Protein AF-A0A3L7PY67-F1 (afdb_monomer_lite)

Structure (mmCIF, N/CA/C/O backbone):
data_AF-A0A3L7PY67-F1
#
_entry.id   AF-A0A3L7PY67-F1
#
loop_
_atom_site.group_PDB
_atom_site.id
_atom_site.type_symbol
_atom_site.label_atom_id
_atom_site.label_alt_id
_atom_site.label_comp_id
_atom_site.label_asym_id
_atom_site.label_entity_id
_atom_site.label_seq_id
_atom_site.pdbx_PDB_ins_code
_atom_site.Cartn_x
_atom_site.Cartn_y
_atom_site.Cartn_z
_atom_site.occupancy
_atom_site.B_iso_or_equiv
_atom_site.auth_seq_id
_atom_site.auth_comp_id
_atom_site.auth_asym_id
_atom_site.auth_atom_id
_atom_site.pdbx_PDB_model_num
ATOM 1 N N . GLU A 1 1 ? 12.685 -54.684 -20.263 1.00 52.25 1 GLU A N 1
ATOM 2 C CA . GLU A 1 1 ? 12.744 -53.514 -21.160 1.00 52.25 1 GLU A CA 1
ATOM 3 C C . GLU A 1 1 ? 13.930 -52.663 -20.746 1.00 52.25 1 GLU A C 1
ATOM 5 O O . GLU A 1 1 ? 14.083 -52.422 -19.552 1.00 52.25 1 GLU A O 1
ATOM 10 N N . ASP A 1 2 ? 14.806 -52.302 -21.686 1.00 55.53 2 ASP A N 1
ATOM 11 C CA . ASP A 1 2 ? 16.018 -51.534 -21.384 1.00 55.53 2 ASP A CA 1
ATOM 12 C C . ASP A 1 2 ? 15.673 -50.048 -21.242 1.00 55.53 2 ASP A C 1
ATOM 14 O O . ASP A 1 2 ? 15.272 -49.382 -22.198 1.00 55.53 2 ASP A O 1
ATOM 18 N N . TRP A 1 3 ? 15.825 -49.512 -20.038 1.00 58.16 3 TRP A N 1
ATOM 19 C CA . TRP A 1 3 ? 15.529 -48.113 -19.737 1.00 58.16 3 TRP A CA 1
ATOM 20 C C . TRP A 1 3 ? 16.785 -47.253 -19.891 1.00 58.16 3 TRP A C 1
ATOM 22 O O . TRP A 1 3 ? 17.871 -47.647 -19.465 1.00 58.16 3 TRP A O 1
ATOM 32 N N . ARG A 1 4 ? 16.649 -46.052 -20.461 1.00 54.66 4 ARG A N 1
ATOM 33 C CA . ARG A 1 4 ? 17.727 -45.051 -20.526 1.00 54.66 4 ARG A CA 1
ATOM 34 C C . ARG A 1 4 ? 17.394 -43.844 -19.660 1.00 54.66 4 ARG A C 1
ATOM 36 O O . ARG A 1 4 ? 16.257 -43.378 -19.653 1.00 54.66 4 ARG A O 1
ATOM 43 N N . ILE A 1 5 ? 18.404 -43.332 -18.957 1.00 51.81 5 ILE A N 1
ATOM 44 C CA . ILE A 1 5 ? 18.315 -42.070 -18.215 1.00 51.81 5 ILE A CA 1
ATOM 45 C C . ILE A 1 5 ? 18.613 -40.922 -19.184 1.00 51.81 5 ILE A C 1
ATOM 47 O O . ILE A 1 5 ? 19.631 -40.927 -19.876 1.00 51.81 5 ILE A O 1
ATOM 51 N N . LEU A 1 6 ? 17.705 -39.955 -19.244 1.00 52.44 6 LEU A N 1
ATOM 52 C CA . LEU A 1 6 ? 17.725 -38.802 -20.138 1.00 52.44 6 LEU A CA 1
ATOM 53 C C . LEU A 1 6 ? 18.178 -37.528 -19.390 1.00 52.44 6 LEU A C 1
ATOM 55 O O . LEU A 1 6 ? 18.165 -37.496 -18.153 1.00 52.44 6 LEU A O 1
ATOM 59 N N . PRO A 1 7 ? 18.559 -36.450 -20.108 1.00 43.81 7 PRO A N 1
ATOM 60 C CA . PRO A 1 7 ? 18.872 -35.161 -19.492 1.00 43.81 7 PRO A CA 1
ATOM 61 C C . PRO A 1 7 ? 17.736 -34.668 -18.585 1.00 43.81 7 PRO A C 1
ATOM 63 O O . PRO A 1 7 ? 16.568 -34.733 -18.955 1.00 43.81 7 PRO A O 1
ATOM 66 N N . GLY A 1 8 ? 18.076 -34.185 -17.388 1.00 45.72 8 GLY A N 1
ATOM 67 C CA . GLY A 1 8 ? 17.089 -33.768 -16.384 1.00 45.72 8 GLY A CA 1
ATOM 68 C C . GLY A 1 8 ? 16.532 -34.898 -15.505 1.00 45.72 8 GLY A C 1
ATOM 69 O O . GLY A 1 8 ? 15.649 -34.630 -14.705 1.00 45.72 8 GLY A O 1
ATOM 70 N N . GLY A 1 9 ? 17.041 -36.135 -15.618 1.00 49.84 9 GLY A N 1
ATOM 71 C CA . GLY A 1 9 ? 16.717 -37.250 -14.708 1.00 49.84 9 GLY A CA 1
ATOM 72 C C . GLY A 1 9 ? 15.575 -38.170 -15.162 1.00 49.84 9 GLY A C 1
ATOM 73 O O . GLY A 1 9 ? 15.216 -39.101 -14.445 1.00 49.84 9 GLY A O 1
ATOM 74 N N . TRP A 1 10 ? 15.020 -37.929 -16.347 1.00 53.56 10 TRP A N 1
ATOM 75 C CA . TRP A 1 10 ? 13.892 -38.670 -16.913 1.00 53.56 10 TRP A CA 1
ATOM 76 C C . TRP A 1 10 ? 14.275 -40.096 -17.321 1.00 53.56 10 TRP A C 1
ATOM 78 O O . TRP A 1 10 ? 15.433 -40.359 -17.655 1.00 53.56 10 TRP A O 1
ATOM 88 N N . ARG A 1 11 ? 13.307 -41.019 -17.344 1.00 56.69 11 ARG A N 1
ATOM 89 C CA . ARG A 1 11 ? 13.520 -42.404 -17.803 1.00 56.69 11 ARG A CA 1
ATOM 90 C C . ARG A 1 11 ? 12.692 -42.691 -19.047 1.00 56.69 11 ARG A C 1
ATOM 92 O O . ARG A 1 11 ? 11.478 -42.531 -19.025 1.00 56.69 11 ARG A O 1
ATOM 99 N N . GLY A 1 12 ? 13.346 -43.127 -20.119 1.00 60.00 12 GLY A N 1
ATOM 100 C CA . GLY A 1 12 ? 12.692 -43.527 -21.366 1.00 60.00 12 GLY A CA 1
ATOM 101 C C . GLY A 1 12 ? 12.891 -45.010 -21.657 1.00 60.00 12 GLY A C 1
ATOM 102 O O . GLY A 1 12 ? 13.975 -45.550 -21.419 1.00 60.00 12 GLY A O 1
ATOM 103 N N . SER A 1 13 ? 11.856 -45.664 -22.183 1.00 63.91 13 SER A N 1
ATOM 104 C CA . SER A 1 13 ? 11.980 -46.996 -22.791 1.00 63.91 13 SER A CA 1
ATOM 105 C C . SER A 1 13 ? 12.856 -46.919 -24.047 1.00 63.91 13 SER A C 1
ATOM 107 O O . SER A 1 13 ? 12.910 -45.890 -24.723 1.00 63.91 13 SER A O 1
ATOM 109 N N . THR A 1 14 ? 13.550 -48.005 -24.390 1.00 54.56 14 THR A N 1
ATOM 110 C CA . THR A 1 14 ? 14.487 -48.050 -25.533 1.00 54.56 14 THR A CA 1
ATOM 111 C C . THR A 1 14 ? 13.827 -47.764 -26.887 1.00 54.56 14 THR A C 1
ATOM 113 O O . THR A 1 14 ? 14.534 -47.399 -27.824 1.00 54.56 14 THR A O 1
ATOM 116 N N . GLY A 1 15 ? 12.497 -47.894 -26.981 1.00 57.53 15 GLY A N 1
ATOM 117 C CA . GLY A 1 15 ? 11.689 -47.560 -28.159 1.00 57.53 15 GLY A CA 1
ATOM 118 C C . GLY A 1 15 ? 11.040 -46.170 -28.139 1.00 57.53 15 GLY A C 1
ATOM 119 O O . GLY A 1 15 ? 10.400 -45.800 -29.114 1.00 57.53 15 GLY A O 1
ATOM 120 N N . GLY A 1 16 ? 11.183 -45.387 -27.061 1.00 52.06 16 GLY A N 1
ATOM 121 C CA . GLY A 1 16 ? 10.630 -44.027 -26.968 1.00 52.06 16 GLY A CA 1
ATOM 122 C C . GLY A 1 16 ? 9.104 -43.942 -26.812 1.00 52.06 16 GLY A C 1
ATOM 123 O O . GLY A 1 16 ? 8.560 -42.840 -26.792 1.00 52.06 16 GLY A O 1
ATOM 124 N N . GLU A 1 17 ? 8.417 -45.078 -26.671 1.00 50.19 17 GLU A N 1
ATOM 125 C CA . GLU A 1 17 ? 6.955 -45.146 -26.525 1.00 50.19 17 GLU A CA 1
ATOM 126 C C . GLU A 1 17 ?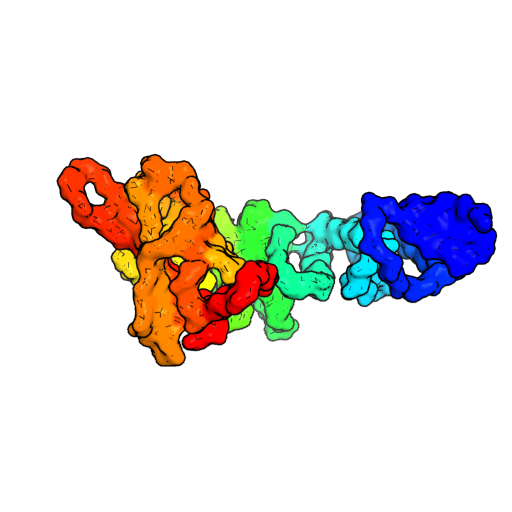 6.478 -44.746 -25.123 1.00 50.19 17 GLU A C 1
ATOM 128 O O . GLU A 1 17 ? 5.349 -44.297 -24.946 1.00 50.19 17 GLU A O 1
ATOM 133 N N . GLN A 1 18 ? 7.348 -44.888 -24.121 1.00 53.56 18 GLN A N 1
ATOM 134 C CA . GLN A 1 18 ? 7.053 -44.564 -22.725 1.00 53.56 18 GLN A CA 1
ATOM 135 C C . GLN A 1 18 ? 8.185 -43.745 -22.106 1.00 53.56 18 GLN A C 1
ATOM 137 O O . GLN A 1 18 ? 9.351 -44.157 -22.158 1.00 53.56 18 GLN A O 1
ATOM 142 N N . ILE A 1 19 ? 7.822 -42.603 -21.518 1.00 51.84 19 ILE A N 1
ATOM 143 C CA . ILE A 1 19 ? 8.706 -41.660 -20.830 1.00 51.84 19 ILE A CA 1
ATOM 144 C C . ILE A 1 19 ? 8.104 -41.376 -19.450 1.00 51.84 19 ILE A C 1
ATOM 146 O O . ILE A 1 19 ? 6.914 -41.086 -19.346 1.00 51.84 19 ILE A O 1
ATOM 150 N N . PHE A 1 20 ? 8.925 -41.459 -18.406 1.00 53.72 20 PHE A N 1
ATOM 151 C CA . PHE A 1 20 ? 8.537 -41.221 -17.017 1.00 53.72 20 PHE A CA 1
ATOM 152 C C . PHE A 1 20 ? 9.350 -40.079 -16.408 1.00 53.72 20 PHE A C 1
ATOM 154 O O . PHE A 1 20 ? 10.565 -39.984 -16.638 1.00 53.72 20 PHE A O 1
ATOM 161 N N . GLU A 1 21 ? 8.675 -39.250 -15.607 1.00 49.19 21 GLU A N 1
ATOM 162 C CA . GLU A 1 21 ? 9.300 -38.189 -14.815 1.00 49.19 21 GLU A CA 1
ATOM 163 C C . GLU A 1 21 ? 10.385 -38.739 -13.870 1.00 49.19 21 GLU A C 1
ATOM 165 O O . GLU A 1 21 ? 10.320 -39.899 -13.438 1.00 49.19 21 GLU A O 1
ATOM 170 N N . PRO A 1 22 ? 11.384 -37.913 -13.508 1.00 46.47 22 PRO A N 1
ATOM 171 C CA . PRO A 1 22 ? 12.278 -38.206 -12.400 1.00 46.47 22 PRO A CA 1
ATOM 172 C C . PRO A 1 22 ? 11.457 -38.205 -11.106 1.00 46.47 22 PRO A C 1
ATOM 174 O O . PRO A 1 22 ? 11.117 -37.153 -10.570 1.00 46.47 22 PRO A O 1
ATOM 177 N N . ASP A 1 23 ? 11.119 -39.393 -10.612 1.00 44.47 23 ASP A N 1
ATOM 178 C CA . ASP A 1 23 ? 10.403 -39.558 -9.350 1.00 44.47 23 ASP A CA 1
ATOM 179 C C . ASP A 1 23 ? 11.246 -38.993 -8.191 1.00 44.47 23 ASP A C 1
ATOM 181 O O . ASP A 1 23 ? 12.232 -39.603 -7.771 1.00 44.47 23 ASP A O 1
ATOM 185 N N . LEU A 1 24 ? 10.900 -37.798 -7.697 1.00 47.12 24 LEU A N 1
ATOM 186 C CA . LEU A 1 24 ? 11.550 -37.210 -6.520 1.00 47.12 24 LEU A CA 1
ATOM 187 C C . LEU A 1 24 ? 10.937 -37.697 -5.199 1.00 47.12 24 LEU A C 1
ATOM 189 O O . LEU A 1 24 ? 11.551 -37.493 -4.155 1.00 47.12 24 LEU A O 1
ATOM 193 N N . ALA A 1 25 ? 9.783 -38.368 -5.226 1.00 38.66 25 ALA A N 1
ATOM 194 C CA . ALA A 1 25 ? 9.216 -39.103 -4.099 1.00 38.66 25 ALA A CA 1
ATOM 195 C C . ALA A 1 25 ? 7.910 -39.766 -4.551 1.00 38.66 25 ALA A C 1
ATOM 197 O O . ALA A 1 25 ? 6.903 -39.085 -4.749 1.00 38.66 25 ALA A O 1
ATOM 198 N N . ALA A 1 26 ? 7.908 -41.091 -4.659 1.00 41.59 26 ALA A N 1
ATOM 199 C CA . ALA A 1 26 ? 6.744 -41.858 -5.071 1.00 41.59 26 ALA A CA 1
ATOM 200 C C . ALA A 1 26 ? 5.452 -41.435 -4.342 1.00 41.59 26 ALA A C 1
ATOM 202 O O . ALA A 1 26 ? 5.404 -41.438 -3.108 1.00 41.59 26 ALA A O 1
ATOM 203 N N . LYS A 1 27 ? 4.386 -41.175 -5.115 1.00 34.72 27 LYS A N 1
ATOM 204 C CA . LYS A 1 27 ? 3.075 -41.865 -5.050 1.00 34.72 27 LYS A CA 1
ATOM 205 C C . LYS A 1 27 ? 2.032 -41.149 -5.918 1.00 34.72 27 LYS A C 1
ATOM 207 O O . LYS A 1 27 ? 1.294 -40.298 -5.435 1.00 34.72 27 LYS A O 1
ATOM 212 N N . SER A 1 28 ? 1.954 -41.569 -7.179 1.00 33.53 28 SER A N 1
ATOM 213 C CA . SER A 1 28 ? 0.738 -41.877 -7.961 1.00 33.53 28 SER A CA 1
ATOM 214 C C . SER A 1 28 ? 0.986 -41.536 -9.437 1.00 33.53 28 SER A C 1
ATOM 216 O O . SER A 1 28 ? 1.503 -40.454 -9.714 1.00 33.53 28 SER A O 1
ATOM 218 N N . PRO A 1 29 ? 0.633 -42.411 -10.398 1.00 36.16 29 PRO A N 1
ATOM 219 C CA . PRO A 1 29 ? 0.756 -42.096 -11.811 1.00 36.16 29 PRO A CA 1
ATOM 220 C C . PRO A 1 29 ? -0.335 -41.088 -12.174 1.00 36.16 29 PRO A C 1
ATOM 222 O O . PRO A 1 29 ? -1.481 -41.452 -12.439 1.00 36.16 29 PRO A O 1
ATOM 225 N N . LEU A 1 30 ? 0.005 -39.802 -12.174 1.00 35.72 30 LEU A N 1
ATOM 226 C CA . LEU A 1 30 ? -0.774 -38.845 -12.943 1.00 35.72 30 LEU A CA 1
ATOM 227 C C . LEU A 1 30 ? -0.547 -39.206 -14.409 1.00 35.72 30 LEU A C 1
ATOM 229 O O . LEU A 1 30 ? 0.571 -39.127 -14.912 1.00 35.72 30 LEU A O 1
ATOM 233 N N . SER A 1 31 ? -1.603 -39.664 -15.077 1.00 37.22 31 SER A N 1
ATOM 234 C CA . SER A 1 31 ? -1.633 -39.837 -16.525 1.00 37.22 31 SER A CA 1
ATOM 235 C C . SER A 1 31 ? -1.517 -38.458 -17.179 1.00 37.22 31 SER A C 1
ATOM 237 O O . SER A 1 31 ? -2.516 -37.849 -17.564 1.00 37.22 31 SER A O 1
ATOM 239 N N . VAL A 1 32 ? -0.298 -37.929 -17.246 1.00 40.28 32 VAL A N 1
ATOM 240 C CA . VAL A 1 32 ? 0.037 -36.810 -18.123 1.00 40.28 32 VAL A CA 1
ATOM 241 C C . VAL A 1 32 ? -0.130 -37.343 -19.551 1.00 40.28 32 VAL A C 1
ATOM 243 O O . VAL A 1 32 ? 0.325 -38.458 -19.827 1.00 40.28 32 VAL A O 1
ATOM 246 N N . PRO A 1 33 ? -0.841 -36.636 -20.449 1.00 42.03 33 PRO A N 1
ATOM 247 C CA . PRO A 1 33 ? -1.020 -37.096 -21.822 1.00 42.03 33 PRO A CA 1
ATOM 248 C C . PRO A 1 33 ? 0.350 -37.421 -22.419 1.00 42.03 33 PRO A C 1
ATOM 250 O O . PRO A 1 33 ? 1.260 -36.598 -22.333 1.00 42.03 33 PRO A O 1
ATOM 253 N N . MET A 1 34 ? 0.484 -38.637 -22.962 1.00 45.56 34 MET A N 1
ATOM 254 C CA . MET A 1 34 ? 1.732 -39.196 -23.484 1.00 45.56 34 MET A CA 1
ATOM 255 C C . MET A 1 34 ? 2.419 -38.183 -24.408 1.00 45.56 34 MET A C 1
ATOM 257 O O . MET A 1 34 ? 2.051 -38.029 -25.574 1.00 45.56 34 MET A O 1
ATOM 261 N N . LEU A 1 35 ? 3.425 -37.479 -23.889 1.00 48.25 35 LEU A N 1
ATOM 262 C CA . LEU A 1 35 ? 4.359 -36.738 -24.718 1.00 48.25 35 LEU A CA 1
ATOM 263 C C . LEU A 1 35 ? 5.171 -37.790 -25.467 1.00 48.25 35 LEU A C 1
ATOM 265 O O . LEU A 1 35 ? 6.052 -38.428 -24.897 1.00 48.25 35 LEU A O 1
ATOM 269 N N . THR A 1 36 ? 4.842 -38.010 -26.738 1.00 54.56 36 THR A N 1
ATOM 270 C CA . THR A 1 36 ? 5.677 -38.856 -27.595 1.00 54.56 36 THR A CA 1
ATOM 271 C C . THR A 1 36 ? 7.091 -38.275 -27.646 1.00 54.56 36 THR A C 1
ATOM 273 O O . THR A 1 36 ? 7.273 -37.055 -27.547 1.00 54.56 36 THR A O 1
ATOM 276 N N . TRP A 1 37 ? 8.101 -39.133 -27.806 1.00 48.75 37 TRP A N 1
ATOM 277 C CA . TRP A 1 37 ? 9.496 -38.706 -27.941 1.00 48.75 37 TRP A CA 1
ATOM 278 C C . TRP A 1 37 ? 9.675 -37.611 -29.001 1.00 48.75 37 TRP A C 1
ATOM 280 O O . TRP A 1 37 ? 10.422 -36.656 -28.789 1.00 48.75 37 TRP A O 1
ATOM 290 N N . ASP A 1 38 ? 8.927 -37.692 -30.100 1.00 51.53 38 ASP A N 1
ATOM 291 C CA . ASP A 1 38 ? 8.941 -36.685 -31.157 1.00 51.53 38 ASP A CA 1
ATOM 292 C C . ASP A 1 38 ? 8.377 -35.343 -30.683 1.00 51.53 38 ASP A C 1
ATOM 294 O O . ASP A 1 38 ? 8.993 -34.303 -30.922 1.00 51.53 38 ASP A O 1
ATOM 298 N N . THR A 1 39 ? 7.270 -35.339 -29.937 1.00 52.56 39 THR A N 1
ATOM 299 C CA . THR A 1 39 ? 6.714 -34.113 -29.341 1.00 52.56 39 THR A CA 1
ATOM 300 C C . THR A 1 39 ? 7.694 -33.478 -28.352 1.00 52.56 39 THR A C 1
ATOM 302 O O . THR A 1 39 ? 7.896 -32.260 -28.378 1.00 52.56 39 THR A O 1
ATOM 305 N N . LEU A 1 40 ? 8.349 -34.293 -27.517 1.00 51.75 40 LEU A N 1
ATOM 306 C CA . LEU A 1 40 ? 9.358 -33.825 -26.566 1.00 51.75 40 LEU A CA 1
ATOM 307 C C . LEU A 1 40 ? 10.569 -33.237 -27.303 1.00 51.75 40 LEU A C 1
ATOM 309 O O . LEU A 1 40 ? 10.957 -32.103 -27.040 1.00 51.75 40 LEU A O 1
ATOM 313 N N . MET A 1 41 ? 11.121 -33.951 -28.285 1.00 52.25 41 MET A N 1
ATOM 314 C CA . MET A 1 41 ? 12.288 -33.510 -29.053 1.00 52.25 41 MET A CA 1
ATOM 315 C C . MET A 1 41 ? 12.010 -32.263 -29.898 1.00 52.25 41 MET A C 1
ATOM 317 O O . MET A 1 41 ? 12.873 -31.384 -29.997 1.00 52.25 41 MET A O 1
ATOM 321 N N . VAL A 1 42 ? 10.819 -32.150 -30.493 1.00 56.59 42 VAL A N 1
ATOM 322 C CA . VAL A 1 42 ? 10.376 -30.945 -31.210 1.00 56.59 42 VAL A CA 1
ATOM 323 C C . VAL A 1 42 ? 10.250 -29.766 -30.242 1.00 56.59 42 VAL A C 1
ATOM 325 O O . VAL A 1 42 ? 10.795 -28.696 -30.524 1.00 56.59 42 VAL A O 1
ATOM 328 N N . SER A 1 43 ? 9.634 -29.971 -29.073 1.00 54.94 43 SER A N 1
ATOM 329 C CA . SER A 1 43 ? 9.519 -28.954 -28.019 1.00 54.94 43 SER A CA 1
ATOM 330 C C . SER A 1 43 ? 10.892 -28.502 -27.510 1.00 54.94 43 SER A C 1
ATOM 332 O O . SER A 1 43 ? 11.199 -27.309 -27.523 1.00 54.94 43 SER A O 1
ATOM 334 N N . THR A 1 44 ? 11.789 -29.429 -27.159 1.00 54.12 44 THR A N 1
ATOM 335 C CA . THR A 1 44 ? 13.144 -29.114 -26.680 1.00 54.12 44 THR A CA 1
ATOM 336 C C . THR A 1 44 ? 13.968 -28.375 -27.734 1.00 54.12 44 THR A C 1
ATOM 338 O O . THR A 1 44 ? 14.622 -27.384 -27.409 1.00 54.12 44 THR A O 1
ATOM 341 N N . ARG A 1 45 ? 13.925 -28.789 -29.010 1.00 57.41 45 ARG A N 1
ATOM 342 C CA . ARG A 1 45 ? 14.629 -28.084 -30.100 1.00 57.41 45 ARG A CA 1
ATOM 343 C C . ARG A 1 45 ? 14.077 -26.680 -30.325 1.00 57.41 45 ARG A C 1
ATOM 345 O O . ARG A 1 45 ? 14.864 -25.755 -30.527 1.00 57.41 45 ARG A O 1
ATOM 352 N N . SER A 1 46 ? 12.756 -26.515 -30.276 1.00 61.34 46 SER A N 1
ATOM 353 C CA . SER A 1 46 ? 12.112 -25.201 -30.355 1.00 61.34 46 SER A CA 1
ATOM 354 C C . SER A 1 46 ? 12.559 -24.305 -29.195 1.00 61.34 46 SER A C 1
ATOM 356 O O . SER A 1 46 ? 13.025 -23.191 -29.421 1.00 61.34 46 SER A O 1
ATOM 358 N N . ASN A 1 47 ? 12.554 -24.833 -27.968 1.00 59.50 47 ASN A N 1
ATOM 359 C CA . ASN A 1 47 ? 12.981 -24.113 -26.766 1.00 59.50 47 ASN A CA 1
ATOM 360 C C . ASN A 1 47 ? 14.462 -23.705 -26.827 1.00 59.50 47 ASN A C 1
ATOM 362 O O . ASN A 1 47 ? 14.800 -22.573 -26.489 1.00 59.50 47 ASN A O 1
ATOM 366 N N . LEU A 1 48 ? 15.350 -24.584 -27.305 1.00 59.06 48 LEU A N 1
ATOM 367 C CA . LEU A 1 48 ? 16.774 -24.273 -27.473 1.00 59.06 48 LEU A CA 1
ATOM 368 C C . LEU A 1 48 ? 17.010 -23.183 -28.528 1.00 59.06 48 LEU A C 1
ATOM 370 O O . LEU A 1 48 ? 17.841 -22.301 -28.312 1.00 59.06 48 LEU A O 1
ATOM 374 N N . ARG A 1 49 ? 16.267 -23.200 -29.643 1.00 64.69 49 ARG A N 1
ATOM 375 C CA . ARG A 1 49 ? 16.333 -22.144 -30.670 1.00 64.69 49 ARG A CA 1
ATOM 376 C C . ARG A 1 49 ? 15.827 -20.808 -30.132 1.00 64.69 49 ARG A C 1
ATOM 378 O O . ARG A 1 49 ? 16.508 -19.798 -30.303 1.00 64.69 49 ARG A O 1
ATOM 385 N N . SER A 1 50 ? 14.693 -20.801 -29.431 1.00 64.75 50 SER A N 1
ATOM 386 C CA . SER A 1 50 ? 14.158 -19.590 -28.801 1.00 64.75 50 SER A CA 1
ATOM 387 C C . SER A 1 50 ? 15.097 -19.043 -27.721 1.00 64.75 50 SER A C 1
ATOM 389 O O . SER A 1 50 ? 15.305 -17.833 -27.663 1.00 64.75 50 SER A O 1
ATOM 391 N N . ALA A 1 51 ? 15.731 -19.902 -26.917 1.00 65.75 51 ALA A N 1
ATOM 392 C CA . ALA A 1 51 ? 16.713 -19.488 -25.914 1.00 65.75 51 ALA A CA 1
ATOM 393 C C . ALA A 1 51 ? 18.008 -18.940 -26.540 1.00 65.75 51 ALA A C 1
ATOM 395 O O . ALA A 1 51 ? 18.566 -17.964 -26.040 1.00 65.75 51 ALA A O 1
ATOM 396 N N . ALA A 1 52 ? 18.483 -19.524 -27.646 1.00 69.88 52 ALA A N 1
ATOM 397 C CA . ALA A 1 52 ? 19.629 -18.999 -28.389 1.00 69.88 52 ALA A CA 1
ATOM 398 C C . ALA A 1 52 ? 19.330 -17.616 -28.993 1.00 69.88 52 ALA A C 1
ATOM 400 O O . ALA A 1 52 ? 20.162 -16.714 -28.895 1.00 69.88 52 ALA A O 1
ATOM 401 N N . ALA A 1 53 ? 18.125 -17.425 -29.541 1.00 74.31 53 ALA A N 1
ATOM 402 C CA . ALA A 1 53 ? 17.669 -16.126 -30.030 1.00 74.31 53 ALA A CA 1
ATOM 403 C C . ALA A 1 53 ? 17.607 -15.082 -28.902 1.00 74.31 53 ALA A C 1
ATOM 405 O O . ALA A 1 53 ? 18.097 -13.969 -29.077 1.00 74.31 53 ALA A O 1
ATOM 406 N N . LEU A 1 54 ? 17.091 -15.452 -27.723 1.00 75.75 54 LEU A N 1
ATOM 407 C CA . LEU A 1 54 ? 17.086 -14.560 -26.563 1.00 75.75 54 LEU A CA 1
ATOM 408 C C . LEU A 1 54 ? 18.508 -14.198 -26.119 1.00 75.75 54 LEU A C 1
ATOM 410 O O . LEU A 1 54 ? 18.778 -13.031 -25.873 1.00 75.75 54 LEU A O 1
ATOM 414 N N . ARG A 1 55 ? 19.446 -15.154 -26.064 1.00 77.81 55 ARG A N 1
ATOM 415 C CA . ARG A 1 55 ? 20.854 -14.861 -25.725 1.00 77.81 55 ARG A CA 1
ATOM 416 C C . ARG A 1 55 ? 21.487 -13.857 -26.689 1.00 77.81 55 ARG A C 1
ATOM 418 O O . ARG A 1 55 ? 22.182 -12.954 -26.236 1.00 77.81 55 ARG A O 1
ATOM 425 N N . ALA A 1 56 ? 21.222 -13.987 -27.989 1.00 75.94 56 ALA A N 1
ATOM 426 C CA . ALA A 1 56 ? 21.697 -13.030 -28.987 1.00 75.94 56 ALA A CA 1
ATOM 427 C C . ALA A 1 56 ? 21.110 -11.629 -28.743 1.00 75.94 56 ALA A C 1
ATOM 429 O O . ALA A 1 56 ? 21.847 -10.645 -28.729 1.00 75.94 56 ALA A O 1
ATOM 430 N N . VAL A 1 57 ? 19.810 -11.541 -28.454 1.00 77.31 57 VAL A N 1
ATOM 431 C CA . VAL A 1 57 ? 19.144 -10.277 -28.102 1.00 77.31 57 VAL A CA 1
ATOM 432 C C . VAL A 1 57 ? 19.706 -9.681 -26.806 1.00 77.31 57 VAL A C 1
ATOM 434 O O . VAL A 1 57 ? 19.947 -8.483 -26.736 1.00 77.31 57 VAL A O 1
ATOM 437 N N . LEU A 1 58 ? 19.960 -10.489 -25.778 1.00 77.56 58 LEU A N 1
ATOM 438 C CA . LEU A 1 58 ? 20.495 -10.012 -24.498 1.00 77.56 58 LEU A CA 1
ATOM 439 C C . LEU A 1 58 ? 21.942 -9.506 -24.593 1.00 77.56 58 LEU A C 1
ATOM 441 O O . LEU A 1 58 ? 22.389 -8.800 -23.693 1.00 77.56 58 LEU A O 1
ATOM 445 N N . SER A 1 59 ? 22.662 -9.841 -25.668 1.00 79.62 59 SER A N 1
ATOM 446 C CA . SER A 1 59 ? 24.052 -9.423 -25.884 1.00 79.62 59 SER A CA 1
ATOM 447 C C . SER A 1 59 ? 24.214 -8.043 -26.537 1.00 79.62 59 SER A C 1
ATOM 449 O O . SER A 1 59 ? 25.338 -7.553 -26.637 1.00 79.62 59 SER A O 1
ATOM 451 N N . VAL A 1 60 ? 23.122 -7.403 -26.976 1.00 79.56 60 VAL A N 1
ATOM 452 C CA . VAL A 1 60 ? 23.166 -6.068 -27.600 1.00 79.56 60 VAL A CA 1
ATOM 453 C C . VAL A 1 60 ? 22.892 -4.934 -26.589 1.00 79.56 60 VAL A C 1
ATOM 455 O O . VAL A 1 60 ? 22.331 -5.187 -25.520 1.00 79.56 60 VAL A O 1
ATOM 458 N N . PRO A 1 61 ? 23.274 -3.671 -26.890 1.00 80.12 61 PRO A N 1
ATOM 459 C CA . PRO A 1 61 ? 23.072 -2.537 -25.986 1.00 80.12 61 PRO A CA 1
ATOM 460 C C . PRO A 1 61 ? 21.606 -2.267 -25.609 1.00 80.12 61 PRO A C 1
ATOM 462 O O . PRO A 1 61 ? 20.669 -2.585 -26.351 1.00 80.12 61 PRO A O 1
ATOM 465 N N . ALA A 1 62 ? 21.423 -1.611 -24.459 1.00 68.69 62 ALA A N 1
ATOM 466 C CA . ALA A 1 62 ? 20.122 -1.171 -23.961 1.00 68.69 62 ALA A CA 1
ATOM 467 C C . ALA A 1 62 ? 19.370 -0.304 -24.995 1.00 68.69 62 ALA A C 1
ATOM 469 O O . ALA A 1 62 ? 19.973 0.506 -25.695 1.00 68.69 62 ALA A O 1
ATOM 470 N N . GLY A 1 63 ? 18.052 -0.498 -25.114 1.00 67.62 63 GLY A N 1
ATOM 471 C CA . GLY A 1 63 ? 17.208 0.112 -26.152 1.00 67.62 63 GLY A CA 1
ATOM 472 C C . GLY A 1 63 ? 16.940 -0.809 -27.346 1.00 67.62 63 GLY A C 1
ATOM 473 O O . GLY A 1 63 ? 15.788 -1.178 -27.578 1.00 67.62 63 GLY A O 1
ATOM 474 N N . VAL A 1 64 ? 17.984 -1.251 -28.059 1.00 77.94 64 VAL A N 1
ATOM 475 C CA . VAL A 1 64 ? 17.846 -2.252 -29.144 1.00 77.94 64 VAL A CA 1
ATOM 476 C C . VAL A 1 64 ? 17.521 -3.622 -28.558 1.00 77.94 64 VAL A C 1
ATOM 478 O O . VAL A 1 64 ? 16.612 -4.307 -29.029 1.00 77.94 64 VAL A O 1
ATOM 481 N N . ARG A 1 65 ? 18.210 -3.977 -27.465 1.00 85.75 65 ARG A N 1
ATOM 482 C CA . ARG A 1 65 ? 17.895 -5.152 -26.649 1.00 85.75 65 ARG A CA 1
ATOM 483 C C . ARG A 1 65 ? 16.425 -5.176 -26.260 1.00 85.75 65 ARG A C 1
ATOM 485 O O . ARG A 1 65 ? 15.776 -6.192 -26.434 1.00 85.75 65 ARG A O 1
ATOM 492 N N . ASP A 1 66 ? 15.903 -4.070 -25.741 1.00 85.25 66 ASP A N 1
ATOM 493 C CA . ASP A 1 66 ? 14.570 -4.044 -25.135 1.00 85.25 66 ASP A CA 1
ATOM 494 C C . ASP A 1 66 ? 13.468 -4.295 -26.166 1.00 85.25 66 ASP A C 1
ATOM 496 O O . ASP A 1 66 ? 12.560 -5.075 -25.899 1.00 85.25 66 ASP A O 1
ATOM 500 N N . HIS A 1 67 ? 13.586 -3.715 -27.366 1.00 84.62 67 HIS A N 1
ATOM 501 C CA . HIS A 1 67 ? 12.685 -4.025 -28.479 1.00 84.62 67 HIS A CA 1
ATOM 502 C C . HIS A 1 67 ? 12.777 -5.500 -28.871 1.00 84.62 67 HIS A C 1
ATOM 504 O O . HIS A 1 67 ? 11.756 -6.173 -28.970 1.00 84.62 67 HIS A O 1
ATOM 510 N N . GLY A 1 68 ? 13.996 -6.031 -29.015 1.00 81.94 68 GLY A N 1
ATOM 511 C CA . GLY A 1 68 ? 14.198 -7.448 -29.314 1.00 81.94 68 GLY A CA 1
ATOM 512 C C . GLY A 1 68 ? 13.645 -8.375 -28.225 1.00 81.94 68 GLY A C 1
ATOM 513 O O . GLY A 1 68 ? 13.108 -9.435 -28.540 1.00 81.94 68 GLY A O 1
ATOM 514 N N . VAL A 1 69 ? 13.736 -7.981 -26.951 1.00 84.75 69 VAL A N 1
ATOM 515 C CA . VAL A 1 69 ? 13.186 -8.737 -25.820 1.00 84.75 69 VAL A CA 1
ATOM 516 C C . VAL A 1 69 ? 11.662 -8.677 -25.835 1.00 84.75 69 VAL A C 1
ATOM 518 O O . VAL A 1 69 ? 11.028 -9.713 -25.674 1.00 84.75 69 VAL A O 1
ATOM 521 N N . LEU A 1 70 ? 11.059 -7.508 -26.065 1.00 84.94 70 LEU A N 1
ATOM 522 C CA . LEU A 1 70 ? 9.604 -7.365 -26.162 1.00 84.94 70 LEU A CA 1
ATOM 523 C C . LEU A 1 70 ? 9.032 -8.159 -27.342 1.00 84.94 70 LEU A C 1
ATOM 525 O O . LEU A 1 70 ? 8.043 -8.867 -27.167 1.00 84.94 70 LEU A O 1
ATOM 529 N N . ASP A 1 71 ? 9.684 -8.115 -28.503 1.00 83.62 71 ASP A N 1
ATOM 530 C CA . ASP A 1 71 ? 9.329 -8.928 -29.669 1.00 83.62 71 ASP A CA 1
ATOM 531 C C . ASP A 1 71 ? 9.452 -10.421 -29.366 1.00 83.62 71 ASP A C 1
ATOM 533 O O . ASP A 1 71 ? 8.573 -11.216 -29.717 1.00 83.62 71 ASP A O 1
ATOM 537 N N . TRP A 1 72 ? 10.538 -10.816 -28.695 1.00 82.25 72 TRP A N 1
ATOM 538 C CA . TRP A 1 72 ? 10.736 -12.194 -28.277 1.00 82.25 72 TRP A CA 1
ATOM 539 C C . TRP A 1 72 ? 9.623 -12.635 -27.322 1.00 82.25 72 TRP A C 1
ATOM 541 O O . TRP A 1 72 ? 8.992 -13.658 -27.586 1.00 82.25 72 TRP A O 1
ATOM 551 N N . ILE A 1 73 ? 9.305 -11.849 -26.288 1.00 78.62 73 ILE A N 1
ATOM 552 C CA . ILE A 1 73 ? 8.202 -12.122 -25.355 1.00 78.62 73 ILE A CA 1
ATOM 553 C C . ILE A 1 73 ? 6.872 -12.202 -26.115 1.00 78.62 73 ILE A C 1
ATOM 555 O O . ILE A 1 73 ? 6.121 -13.150 -25.922 1.00 78.62 73 ILE A O 1
ATOM 559 N N . GLY A 1 74 ? 6.579 -11.274 -27.026 1.00 74.12 74 GLY A N 1
ATOM 560 C CA . GLY A 1 74 ? 5.332 -11.278 -27.796 1.00 74.12 74 GLY A CA 1
ATOM 561 C C . GLY A 1 74 ? 5.136 -12.543 -28.638 1.00 74.12 74 GLY A C 1
ATOM 562 O O . GLY A 1 74 ? 4.024 -13.057 -28.727 1.00 74.12 74 GLY A O 1
ATOM 563 N N . ARG A 1 75 ? 6.215 -13.085 -29.217 1.00 74.38 75 ARG A N 1
ATOM 564 C CA . ARG A 1 75 ? 6.167 -14.300 -30.053 1.00 74.38 75 ARG A CA 1
ATOM 565 C C . ARG A 1 75 ? 6.181 -15.599 -29.257 1.00 74.38 75 ARG A C 1
ATOM 567 O O . ARG A 1 75 ? 5.697 -16.614 -29.747 1.00 74.38 75 ARG A O 1
ATOM 574 N N . ASN A 1 76 ? 6.781 -15.583 -28.072 1.00 69.25 76 ASN A N 1
ATOM 575 C CA . ASN A 1 76 ? 7.132 -16.799 -27.344 1.00 69.25 76 ASN A CA 1
ATOM 576 C C . ASN A 1 76 ? 6.320 -16.936 -26.035 1.00 69.25 76 ASN A C 1
ATOM 578 O O . ASN A 1 76 ? 5.919 -18.033 -25.663 1.00 69.25 76 ASN A O 1
ATOM 582 N N . CYS A 1 77 ? 5.993 -15.839 -25.353 1.00 61.38 77 CYS A N 1
ATOM 583 C CA . CYS A 1 77 ? 5.401 -15.841 -24.011 1.00 61.38 77 CYS A CA 1
ATOM 584 C C . CYS A 1 77 ? 3.864 -15.771 -23.966 1.00 61.38 77 CYS A C 1
ATOM 586 O O . CYS A 1 77 ? 3.307 -15.681 -22.872 1.00 61.38 77 CYS A O 1
ATOM 588 N N . GLY A 1 78 ? 3.155 -15.899 -25.097 1.00 52.97 78 GLY A N 1
ATOM 589 C CA . GLY A 1 78 ? 1.701 -16.153 -25.096 1.00 52.97 78 GLY A CA 1
ATOM 590 C C . GLY A 1 78 ? 1.301 -17.394 -24.272 1.00 52.97 78 GLY A C 1
ATOM 591 O O . GLY A 1 78 ? 0.157 -17.518 -23.851 1.00 52.97 78 GLY A O 1
ATOM 592 N N . ALA A 1 79 ? 2.270 -18.268 -23.971 1.00 43.47 79 ALA A N 1
ATOM 593 C CA . ALA A 1 79 ? 2.145 -19.455 -23.131 1.00 43.47 79 ALA A CA 1
ATOM 594 C C . ALA A 1 79 ? 2.470 -19.251 -21.630 1.00 43.47 79 ALA A C 1
ATOM 596 O O . ALA A 1 79 ? 2.384 -20.219 -20.881 1.00 43.47 79 ALA A O 1
ATOM 597 N N . LEU A 1 80 ? 2.790 -18.038 -21.144 1.00 43.84 80 LEU A N 1
ATOM 598 C CA . LEU A 1 80 ? 3.010 -17.776 -19.700 1.00 43.84 80 LEU A CA 1
ATOM 599 C C . LEU A 1 80 ? 1.777 -18.079 -18.824 1.00 43.84 80 LEU A C 1
ATOM 601 O O . LEU A 1 80 ? 1.902 -18.230 -17.612 1.00 43.84 80 LEU A O 1
ATOM 605 N N . GLN A 1 81 ? 0.594 -18.196 -19.432 1.00 44.22 81 GLN A N 1
ATOM 606 C CA . GLN A 1 81 ? -0.634 -18.637 -18.763 1.00 44.22 81 GLN A CA 1
ATOM 607 C C . GLN A 1 81 ? -0.629 -20.140 -18.433 1.00 44.22 81 GLN A C 1
ATOM 609 O O . GLN A 1 81 ? -1.317 -20.566 -17.508 1.00 44.22 81 GLN A O 1
ATOM 614 N N . ASN A 1 82 ? 0.190 -20.937 -19.122 1.00 41.28 82 ASN A N 1
ATOM 615 C CA . ASN A 1 82 ? 0.341 -22.363 -18.870 1.00 41.28 82 ASN A CA 1
ATOM 616 C C . ASN A 1 82 ? 1.591 -22.589 -18.021 1.00 41.28 82 ASN A C 1
ATOM 618 O O . ASN A 1 82 ? 2.678 -22.864 -18.530 1.00 41.28 82 ASN A O 1
ATOM 622 N N . ARG A 1 83 ? 1.423 -22.486 -16.699 1.00 43.28 83 ARG A N 1
ATOM 623 C CA . ARG A 1 83 ? 2.399 -22.938 -15.698 1.00 43.28 83 ARG A CA 1
ATOM 624 C C . ARG A 1 83 ? 2.549 -24.467 -15.748 1.00 43.28 83 ARG A C 1
ATOM 626 O O . ARG A 1 83 ? 2.190 -25.151 -14.798 1.00 43.28 83 ARG A O 1
ATOM 633 N N . HIS A 1 84 ? 3.058 -25.020 -16.848 1.00 37.00 84 HIS A N 1
ATOM 634 C CA . HIS A 1 84 ? 3.568 -26.385 -16.828 1.00 37.00 84 HIS A CA 1
ATOM 635 C C . HIS A 1 84 ? 4.939 -26.365 -16.133 1.00 37.00 84 HIS A C 1
ATOM 637 O O . HIS A 1 84 ? 5.844 -25.674 -16.620 1.00 37.00 84 HIS A O 1
ATOM 643 N N . PRO A 1 85 ? 5.112 -27.095 -15.013 1.00 40.09 85 PRO A N 1
ATOM 644 C CA . PRO A 1 85 ? 6.370 -27.138 -14.264 1.00 40.09 85 PRO A CA 1
ATOM 645 C C . PRO A 1 85 ? 7.562 -27.661 -15.088 1.00 40.09 85 PRO A C 1
ATOM 647 O O . PRO A 1 85 ? 8.707 -27.419 -14.725 1.00 40.09 85 PRO A O 1
ATOM 650 N N . GLU A 1 86 ? 7.299 -28.303 -16.229 1.00 39.16 86 GLU A N 1
ATOM 651 C CA . GLU A 1 86 ? 8.294 -28.903 -17.129 1.00 39.16 86 GLU A CA 1
ATOM 652 C C . GLU A 1 86 ? 8.842 -27.967 -18.221 1.00 39.16 86 GLU A C 1
ATOM 654 O O . GLU A 1 86 ? 9.702 -28.349 -19.017 1.00 39.16 86 GLU A O 1
ATOM 659 N N . SER A 1 87 ? 8.352 -26.733 -18.326 1.00 42.72 87 SER A N 1
ATOM 660 C CA . SER A 1 87 ? 8.792 -25.840 -19.397 1.00 42.72 87 SER A CA 1
ATOM 661 C C . SER A 1 87 ? 10.126 -25.160 -19.016 1.00 42.72 87 SER A C 1
ATOM 663 O O . SER A 1 87 ? 10.295 -24.696 -17.897 1.00 42.72 87 SER A O 1
ATOM 665 N N . VAL A 1 88 ? 11.088 -25.041 -19.944 1.00 43.03 88 VAL A N 1
ATOM 666 C CA . VAL A 1 88 ? 12.357 -24.274 -19.762 1.00 43.03 88 VAL A CA 1
ATOM 667 C C . VAL A 1 88 ? 12.097 -22.749 -19.678 1.00 43.03 88 VAL A C 1
ATOM 669 O O . VAL A 1 88 ? 12.999 -21.921 -19.532 1.00 43.03 88 VAL A O 1
ATOM 672 N N . TRP A 1 89 ? 10.829 -22.358 -19.775 1.00 52.41 89 TRP A N 1
ATOM 673 C CA . TRP A 1 89 ? 10.353 -20.995 -19.910 1.00 52.41 89 TRP A CA 1
ATOM 674 C C . TRP A 1 89 ? 10.407 -20.135 -18.648 1.00 52.41 89 TRP A C 1
ATOM 676 O O . TRP A 1 89 ? 10.581 -18.929 -18.833 1.00 52.41 89 TRP A O 1
ATOM 686 N N . PRO A 1 90 ? 10.332 -20.652 -17.401 1.00 59.72 90 PRO A N 1
ATOM 687 C CA . PRO A 1 90 ? 10.469 -19.821 -16.214 1.00 59.72 90 PRO A CA 1
ATOM 688 C C . PRO A 1 90 ? 11.818 -19.108 -16.210 1.00 59.72 90 PRO A C 1
ATOM 690 O O . PRO A 1 90 ? 11.859 -17.905 -15.997 1.00 59.72 90 PRO A O 1
ATOM 693 N N . GLY A 1 91 ? 12.912 -19.799 -16.555 1.00 62.62 91 GLY A N 1
ATOM 694 C CA . GLY A 1 91 ? 14.253 -19.207 -16.569 1.00 62.62 91 GLY A CA 1
ATOM 695 C C . GLY A 1 91 ? 14.449 -18.168 -17.676 1.00 62.62 91 GLY A C 1
ATOM 696 O O . GLY A 1 91 ? 14.891 -17.055 -17.404 1.00 62.62 91 GLY A O 1
ATOM 697 N N . ALA A 1 92 ? 14.084 -18.499 -18.920 1.00 66.88 92 ALA A N 1
ATOM 698 C CA . ALA A 1 92 ? 14.252 -17.587 -20.056 1.00 66.88 92 ALA A CA 1
ATOM 699 C C . ALA A 1 92 ? 13.315 -16.368 -19.980 1.00 66.88 92 ALA A C 1
ATOM 701 O O . ALA A 1 92 ? 13.747 -15.249 -20.239 1.00 66.88 92 ALA A O 1
ATOM 702 N N . SER A 1 93 ? 12.058 -16.565 -19.571 1.00 70.19 93 SER A N 1
ATOM 703 C CA . SER A 1 93 ? 11.101 -15.464 -19.398 1.00 70.19 93 SER A CA 1
ATOM 704 C C . SER A 1 93 ? 11.475 -14.584 -18.207 1.00 70.19 93 SER A C 1
ATOM 706 O O . SER A 1 93 ? 11.368 -13.366 -18.307 1.00 70.19 93 SER A O 1
ATOM 708 N N . THR A 1 94 ? 11.986 -15.168 -17.114 1.00 74.19 94 THR A N 1
ATOM 709 C CA . THR A 1 94 ? 12.523 -14.387 -15.986 1.00 74.19 94 THR A CA 1
ATOM 710 C C . THR A 1 94 ? 13.724 -13.561 -16.429 1.00 74.19 94 THR A C 1
ATOM 712 O O . THR A 1 94 ? 13.731 -12.359 -16.201 1.00 74.19 94 THR A O 1
ATOM 715 N N . ALA A 1 95 ? 14.692 -14.149 -17.138 1.00 75.56 95 ALA A N 1
ATOM 716 C CA . ALA A 1 95 ? 15.854 -13.415 -17.644 1.00 75.56 95 ALA A CA 1
ATOM 717 C C . ALA A 1 95 ? 15.466 -12.291 -18.626 1.00 75.56 95 ALA A C 1
ATOM 719 O O . ALA A 1 95 ? 16.043 -11.206 -18.586 1.00 75.56 95 ALA A O 1
ATOM 720 N N . ALA A 1 96 ? 14.468 -12.525 -19.482 1.00 81.69 96 ALA A N 1
ATOM 721 C CA . ALA A 1 96 ? 13.909 -11.509 -20.369 1.00 81.69 96 ALA A CA 1
ATOM 722 C C . ALA A 1 96 ? 13.243 -10.363 -19.583 1.00 81.69 96 ALA A C 1
ATOM 724 O O . ALA A 1 96 ? 13.513 -9.192 -19.851 1.00 81.69 96 ALA A O 1
ATOM 725 N N . LEU A 1 97 ? 12.415 -10.685 -18.582 1.00 83.31 97 LEU A N 1
ATOM 726 C CA . LEU A 1 97 ? 11.788 -9.692 -17.706 1.00 83.31 97 LEU A CA 1
ATOM 727 C C . LEU A 1 97 ? 12.828 -8.901 -16.909 1.00 83.31 97 LEU A C 1
ATOM 729 O O . LEU A 1 97 ? 12.739 -7.678 -16.844 1.00 83.31 97 LEU A O 1
ATOM 733 N N . GLU A 1 98 ? 13.840 -9.562 -16.348 1.00 85.56 98 GLU A N 1
ATOM 734 C CA . GLU A 1 98 ? 14.921 -8.888 -15.629 1.00 85.56 98 GLU A CA 1
ATOM 735 C C . GLU A 1 98 ? 15.726 -7.965 -16.537 1.00 85.56 98 GLU A C 1
ATOM 737 O O . GLU A 1 98 ? 16.004 -6.835 -16.148 1.00 85.56 98 GLU A O 1
ATOM 742 N N . ALA A 1 99 ? 16.005 -8.364 -17.780 1.00 86.12 99 ALA A N 1
ATOM 743 C CA . ALA A 1 99 ? 16.668 -7.483 -18.735 1.00 86.12 99 ALA A CA 1
ATOM 744 C C . ALA A 1 99 ? 15.868 -6.196 -18.998 1.00 86.12 99 ALA A C 1
ATOM 746 O O . ALA A 1 99 ? 16.459 -5.114 -19.078 1.00 86.12 99 ALA A O 1
ATOM 747 N N . LEU A 1 100 ? 14.536 -6.291 -19.096 1.00 89.06 100 LEU A N 1
ATOM 748 C CA . LEU A 1 100 ? 13.663 -5.123 -19.233 1.00 89.06 100 LEU A CA 1
ATOM 749 C C . LEU A 1 100 ? 13.618 -4.280 -17.950 1.00 89.06 100 LEU A C 1
ATOM 751 O O . LEU A 1 100 ? 13.686 -3.055 -18.034 1.00 89.06 100 LEU A O 1
ATOM 755 N N . TYR A 1 101 ? 13.564 -4.902 -16.769 1.00 91.00 101 TYR A N 1
ATOM 756 C CA . TYR A 1 101 ? 13.608 -4.188 -15.487 1.00 91.00 101 TYR A CA 1
ATOM 757 C C . TYR A 1 101 ? 14.931 -3.463 -15.244 1.00 91.00 101 TYR A C 1
ATOM 759 O O . TYR A 1 101 ? 14.935 -2.357 -14.707 1.00 91.00 101 TYR A O 1
ATOM 767 N N . SER A 1 102 ? 16.045 -4.045 -15.681 1.00 89.19 102 SER A N 1
ATOM 768 C CA . SER A 1 102 ? 17.371 -3.427 -15.619 1.00 89.19 102 SER A CA 1
ATOM 769 C C . SER A 1 102 ? 17.619 -2.418 -16.744 1.00 89.19 102 SER A C 1
ATOM 771 O O . SER A 1 102 ? 18.719 -1.879 -16.853 1.00 89.19 102 SER A O 1
ATOM 773 N N . SER A 1 103 ? 16.644 -2.166 -17.624 1.00 90.25 103 SER A N 1
ATOM 774 C CA . SER A 1 103 ? 16.793 -1.166 -18.681 1.00 90.25 103 SER A CA 1
ATOM 775 C C . SER A 1 103 ? 16.939 0.248 -18.106 1.00 90.25 103 SER A C 1
ATOM 777 O O . SER A 1 103 ? 16.239 0.594 -17.159 1.00 90.25 103 SER A O 1
ATOM 779 N N . PRO A 1 104 ? 17.772 1.131 -18.683 1.00 87.81 104 PRO A N 1
ATOM 780 C CA . PRO A 1 104 ? 17.743 2.556 -18.365 1.00 87.81 104 PRO A CA 1
ATOM 781 C C . PRO A 1 104 ? 16.443 3.248 -18.825 1.00 87.81 104 PRO A C 1
ATOM 783 O O . PRO A 1 104 ? 16.150 4.344 -18.362 1.00 87.81 104 PRO A O 1
ATOM 786 N N . ILE A 1 105 ? 15.645 2.620 -19.696 1.00 90.56 105 ILE A N 1
ATOM 787 C CA . ILE A 1 105 ? 14.437 3.204 -20.289 1.00 90.56 105 ILE A CA 1
ATOM 788 C C . ILE A 1 105 ? 13.213 2.890 -19.418 1.00 90.56 105 ILE A C 1
ATOM 790 O O . ILE A 1 105 ? 12.823 1.730 -19.274 1.00 90.56 105 ILE A O 1
ATOM 794 N N . ALA A 1 106 ? 12.554 3.927 -18.891 1.00 92.50 106 ALA A N 1
ATOM 795 C CA . ALA A 1 106 ? 11.372 3.781 -18.035 1.00 92.50 106 ALA A CA 1
ATOM 796 C C . ALA A 1 106 ? 10.222 3.012 -18.716 1.00 92.50 106 ALA A C 1
ATOM 798 O O . ALA A 1 106 ? 9.609 2.138 -18.101 1.00 92.50 106 ALA A O 1
ATOM 799 N N . ALA A 1 107 ? 9.990 3.260 -20.010 1.00 92.19 107 ALA A N 1
ATOM 800 C CA . ALA A 1 107 ? 8.986 2.548 -20.802 1.00 92.19 107 ALA A CA 1
ATOM 801 C C . ALA A 1 107 ? 9.224 1.028 -20.854 1.00 92.19 107 ALA A C 1
ATOM 803 O O . ALA A 1 107 ? 8.268 0.256 -20.768 1.00 92.19 107 ALA A O 1
ATOM 804 N N . SER A 1 108 ? 10.484 0.589 -20.929 1.00 91.88 108 SER A N 1
ATOM 805 C CA . SER A 1 108 ? 10.842 -0.833 -20.927 1.00 91.88 108 SER A CA 1
ATOM 806 C C . SER A 1 108 ? 10.556 -1.487 -19.573 1.00 91.88 108 SER A C 1
ATOM 808 O O . SER A 1 108 ? 9.977 -2.573 -19.528 1.00 91.88 108 SER A O 1
ATOM 810 N N . ARG A 1 109 ? 10.878 -0.806 -18.463 1.00 93.25 109 ARG A N 1
ATOM 811 C CA . ARG A 1 109 ? 10.555 -1.281 -17.102 1.00 93.25 109 ARG A CA 1
ATOM 812 C C . ARG A 1 109 ? 9.048 -1.382 -16.891 1.00 93.25 109 ARG A C 1
ATOM 814 O O . ARG A 1 109 ? 8.558 -2.362 -16.337 1.00 93.25 109 ARG A O 1
ATOM 821 N N . TRP A 1 110 ? 8.303 -0.388 -17.373 1.00 94.44 110 TRP A N 1
ATOM 822 C CA . TRP A 1 110 ? 6.844 -0.398 -17.325 1.00 94.44 110 TRP A CA 1
ATOM 823 C C . TRP A 1 110 ? 6.244 -1.538 -18.154 1.00 94.44 110 TRP A C 1
ATOM 825 O O . TRP A 1 110 ? 5.332 -2.225 -17.697 1.00 94.44 110 TRP A O 1
ATOM 835 N N . ALA A 1 111 ? 6.776 -1.795 -19.352 1.00 91.00 111 ALA A N 1
ATOM 836 C CA . ALA A 1 111 ? 6.349 -2.929 -20.164 1.00 91.00 111 ALA A CA 1
ATOM 837 C C . ALA A 1 111 ? 6.566 -4.263 -19.429 1.00 91.00 111 ALA A C 1
ATOM 839 O O . ALA A 1 111 ? 5.660 -5.098 -19.424 1.00 91.00 111 ALA A O 1
ATOM 840 N N . ALA A 1 112 ? 7.705 -4.430 -18.746 1.00 89.38 112 ALA A N 1
ATOM 841 C CA . ALA A 1 112 ? 7.974 -5.600 -17.909 1.00 89.38 112 ALA A CA 1
ATOM 842 C C . ALA A 1 112 ? 6.931 -5.765 -16.792 1.00 89.38 112 ALA A C 1
ATOM 844 O O . ALA A 1 112 ? 6.347 -6.840 -16.666 1.00 89.38 112 ALA A O 1
ATOM 845 N N . ALA A 1 113 ? 6.619 -4.685 -16.064 1.00 91.06 113 ALA A N 1
ATOM 846 C CA . ALA A 1 113 ? 5.591 -4.691 -15.020 1.00 91.06 113 ALA A CA 1
ATOM 847 C C . ALA A 1 113 ? 4.219 -5.107 -15.550 1.00 91.06 113 ALA A C 1
ATOM 849 O O . ALA A 1 113 ? 3.531 -5.917 -14.930 1.00 91.06 113 ALA A O 1
ATOM 850 N N . ARG A 1 114 ? 3.826 -4.618 -16.731 1.00 90.25 114 ARG A N 1
ATOM 851 C CA . ARG A 1 114 ? 2.558 -5.016 -17.360 1.00 90.25 114 ARG A CA 1
ATOM 852 C C . ARG A 1 114 ? 2.545 -6.483 -17.763 1.00 90.25 114 ARG A C 1
ATOM 854 O O . ARG A 1 114 ? 1.518 -7.138 -17.608 1.00 90.25 114 ARG A O 1
ATOM 861 N N . ILE A 1 115 ? 3.652 -7.000 -18.295 1.00 84.88 115 ILE A N 1
ATOM 862 C CA . ILE A 1 115 ? 3.770 -8.417 -18.661 1.00 84.88 115 ILE A CA 1
ATOM 863 C C . ILE A 1 115 ? 3.658 -9.291 -17.404 1.00 84.88 115 ILE A C 1
ATOM 865 O O . ILE A 1 115 ? 2.864 -10.230 -17.395 1.00 84.88 115 ILE A O 1
ATOM 869 N N . GLU A 1 116 ? 4.371 -8.944 -16.329 1.00 83.31 116 GLU A N 1
ATOM 870 C CA . GLU A 1 116 ? 4.317 -9.658 -15.046 1.00 83.31 116 GLU A CA 1
ATOM 871 C C . GLU A 1 116 ? 2.910 -9.612 -14.434 1.00 83.31 116 GLU A C 1
ATOM 873 O O . GLU A 1 116 ? 2.348 -10.653 -14.099 1.00 83.31 116 GLU A O 1
ATOM 878 N N . LYS A 1 117 ? 2.267 -8.437 -14.396 1.00 82.88 117 LYS A N 1
ATOM 879 C CA . LYS A 1 117 ? 0.900 -8.291 -13.872 1.00 82.88 117 LYS A CA 1
ATOM 880 C C . LYS A 1 117 ? -0.138 -9.054 -14.692 1.00 82.88 117 LYS A C 1
ATOM 882 O O . LYS A 1 117 ? -1.103 -9.557 -14.133 1.00 82.88 117 LYS A O 1
ATOM 887 N N . ARG A 1 118 ? 0.039 -9.169 -16.010 1.00 81.75 118 ARG A N 1
ATOM 888 C CA . ARG A 1 118 ? -0.843 -9.990 -16.860 1.00 81.75 118 ARG A CA 1
ATOM 889 C C . ARG A 1 118 ? -0.657 -11.485 -16.615 1.00 81.75 118 ARG A C 1
ATOM 891 O O . ARG A 1 118 ? -1.633 -12.223 -16.712 1.00 81.75 118 ARG A O 1
ATOM 898 N N . ALA A 1 119 ? 0.564 -11.924 -16.316 1.00 74.44 119 ALA A N 1
ATOM 899 C CA . ALA A 1 119 ? 0.835 -13.309 -15.943 1.00 74.44 119 ALA A CA 1
ATOM 900 C C . ALA A 1 119 ? 0.287 -13.637 -14.542 1.00 74.44 119 ALA A C 1
ATOM 902 O O . ALA A 1 119 ? -0.165 -14.755 -14.301 1.00 74.44 119 ALA A O 1
ATOM 903 N N . GLU A 1 120 ? 0.282 -12.656 -13.635 1.00 73.69 120 GLU A N 1
ATOM 904 C CA . GLU A 1 120 ? -0.116 -12.819 -12.235 1.00 73.69 120 GLU A CA 1
ATOM 905 C C . GLU A 1 120 ? -1.092 -11.716 -11.769 1.00 73.69 120 GLU A C 1
ATOM 907 O O . GLU A 1 120 ? -0.761 -10.907 -10.899 1.00 73.69 120 GLU A O 1
ATOM 912 N N . PRO A 1 121 ? -2.332 -11.672 -12.298 1.00 70.81 121 PRO A N 1
ATOM 913 C CA . PRO A 1 121 ? -3.253 -10.548 -12.078 1.00 70.81 121 PRO A CA 1
ATOM 914 C C . PRO A 1 121 ? -3.611 -10.331 -10.603 1.00 70.81 121 PRO A C 1
ATOM 916 O O . PRO A 1 121 ? -3.771 -9.191 -10.158 1.00 70.81 121 PRO A O 1
ATOM 919 N N . ASN A 1 122 ? -3.669 -11.419 -9.832 1.00 70.31 122 ASN A N 1
ATOM 920 C CA . ASN A 1 122 ? -4.087 -11.415 -8.430 1.00 70.31 122 ASN A CA 1
ATOM 921 C C . ASN A 1 122 ? -2.942 -11.151 -7.441 1.00 70.31 122 ASN A C 1
ATOM 923 O O . ASN A 1 122 ? -3.199 -11.028 -6.245 1.00 70.31 122 ASN A O 1
ATOM 927 N N . LEU A 1 123 ? -1.689 -11.090 -7.903 1.00 69.31 123 LEU A N 1
ATOM 928 C CA . LEU A 1 123 ? -0.552 -10.825 -7.028 1.00 69.31 123 LEU A CA 1
ATOM 929 C C . LEU A 1 123 ? -0.265 -9.323 -6.978 1.00 69.31 123 LEU A C 1
ATOM 931 O O . LEU A 1 123 ? -0.266 -8.626 -7.997 1.00 69.31 123 LEU A O 1
ATOM 935 N N . ALA A 1 124 ? -0.073 -8.818 -5.759 1.00 72.75 124 ALA A N 1
ATOM 936 C CA . ALA A 1 124 ? 0.339 -7.441 -5.529 1.00 72.75 124 ALA A CA 1
ATOM 937 C C . ALA A 1 124 ? 1.736 -7.230 -6.117 1.00 72.75 124 ALA A C 1
ATOM 939 O O . ALA A 1 124 ? 2.632 -8.054 -5.902 1.00 72.75 124 ALA A O 1
ATOM 940 N N . PHE A 1 125 ? 1.924 -6.130 -6.839 1.00 82.88 125 PHE A N 1
ATOM 941 C CA . PHE A 1 125 ? 3.217 -5.803 -7.415 1.00 82.88 125 PHE A CA 1
ATOM 942 C C . PHE A 1 125 ? 4.228 -5.412 -6.323 1.00 82.88 125 PHE A C 1
ATOM 944 O O . PHE A 1 125 ? 3.935 -4.583 -5.464 1.00 82.88 125 PHE A O 1
ATOM 951 N N . LYS A 1 126 ? 5.425 -6.019 -6.340 1.00 78.25 126 LYS A N 1
ATOM 952 C CA . LYS A 1 126 ? 6.451 -5.828 -5.289 1.00 78.25 126 LYS A CA 1
ATOM 953 C C . LYS A 1 126 ? 7.810 -5.334 -5.788 1.00 78.25 126 LYS A C 1
ATOM 955 O O . LYS A 1 126 ? 8.673 -5.026 -4.968 1.00 78.25 126 LYS A O 1
ATOM 960 N N . ARG A 1 127 ? 8.043 -5.258 -7.102 1.00 85.31 127 ARG A N 1
ATOM 961 C CA . ARG A 1 127 ? 9.351 -4.857 -7.650 1.00 85.31 127 ARG A CA 1
ATOM 962 C C . ARG A 1 127 ? 9.510 -3.335 -7.617 1.00 85.31 127 ARG A C 1
ATOM 964 O O . ARG A 1 127 ? 9.210 -2.656 -8.590 1.00 85.31 127 ARG A O 1
ATOM 971 N N . GLY A 1 128 ? 9.987 -2.809 -6.491 1.00 88.94 128 GLY A N 1
ATOM 972 C CA . GLY A 1 128 ? 10.166 -1.368 -6.287 1.00 88.94 128 GLY A CA 1
ATOM 973 C C . GLY A 1 128 ? 11.419 -0.771 -6.929 1.00 88.94 128 GLY A C 1
ATOM 974 O O . GLY A 1 128 ? 11.348 0.292 -7.538 1.00 88.94 128 GLY A O 1
ATOM 975 N N . GLU A 1 129 ? 12.561 -1.459 -6.853 1.00 93.25 129 GLU A N 1
ATOM 976 C CA . GLU A 1 129 ? 13.865 -0.925 -7.292 1.00 93.25 129 GLU A CA 1
ATOM 977 C C . GLU A 1 129 ? 13.883 -0.367 -8.730 1.00 93.25 129 GLU A C 1
ATOM 979 O O . GLU A 1 129 ? 14.411 0.733 -8.924 1.00 93.25 129 GLU A O 1
ATOM 984 N N . PRO A 1 130 ? 13.256 -1.016 -9.738 1.00 93.00 130 PRO A N 1
ATOM 985 C CA . PRO A 1 130 ? 13.219 -0.484 -11.104 1.00 93.00 130 PRO A CA 1
ATOM 986 C C . PRO A 1 130 ? 12.510 0.876 -11.215 1.00 93.00 130 PRO A C 1
ATOM 988 O O . PRO A 1 130 ? 12.785 1.651 -12.135 1.00 93.00 130 PRO A O 1
ATOM 991 N N . PHE A 1 131 ? 11.616 1.189 -10.276 1.00 95.38 131 PHE A N 1
ATOM 992 C CA . PHE A 1 131 ? 10.806 2.407 -10.257 1.00 95.38 131 PHE A CA 1
ATOM 993 C C . PHE A 1 131 ? 11.257 3.422 -9.202 1.00 95.38 131 PHE A C 1
ATOM 995 O O . PHE A 1 131 ? 10.618 4.454 -9.046 1.00 95.38 131 PHE A O 1
ATOM 1002 N N . ALA A 1 132 ? 12.364 3.175 -8.498 1.00 93.88 132 ALA A N 1
ATOM 1003 C CA . ALA A 1 132 ? 12.910 4.131 -7.534 1.00 93.88 132 ALA A CA 1
ATOM 1004 C C . ALA A 1 132 ? 13.591 5.343 -8.209 1.00 93.88 132 ALA A C 1
ATOM 1006 O O . ALA A 1 132 ? 13.769 6.392 -7.588 1.00 93.88 132 ALA A O 1
ATOM 1007 N N . GLN A 1 133 ? 13.986 5.222 -9.479 1.00 92.44 133 GLN A N 1
ATOM 1008 C CA . GLN A 1 133 ? 14.658 6.309 -10.197 1.00 92.44 133 GLN A CA 1
ATOM 1009 C C . GLN A 1 133 ? 13.688 7.463 -10.516 1.00 92.44 133 GLN A C 1
ATOM 1011 O O . GLN A 1 133 ? 12.534 7.188 -10.866 1.00 92.44 133 GLN A O 1
ATOM 1016 N N . PRO A 1 134 ? 14.134 8.734 -10.450 1.00 92.69 134 PRO A N 1
ATOM 1017 C CA . PRO A 1 134 ? 13.285 9.897 -10.711 1.00 92.69 134 PRO A CA 1
ATOM 1018 C C . PRO A 1 134 ? 12.546 9.828 -12.055 1.00 92.69 134 PRO A C 1
ATOM 1020 O O . PRO A 1 134 ? 11.344 10.071 -12.108 1.00 92.69 134 PRO A O 1
ATOM 1023 N N . GLU A 1 135 ? 13.229 9.414 -13.124 1.00 93.12 135 GLU A N 1
ATOM 1024 C CA . GLU A 1 135 ? 12.675 9.331 -14.482 1.00 93.12 135 GLU A CA 1
ATOM 1025 C C . GLU A 1 135 ? 11.608 8.237 -14.599 1.00 93.12 135 GLU A C 1
ATOM 1027 O O . GLU A 1 135 ? 10.674 8.344 -15.390 1.00 93.12 135 GLU A 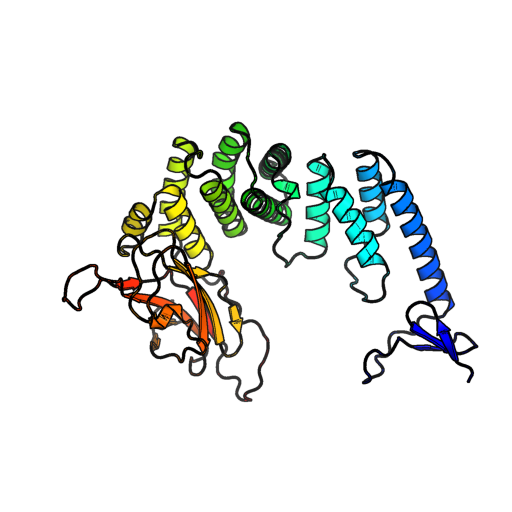O 1
ATOM 1032 N N . ALA A 1 136 ? 11.728 7.170 -13.804 1.00 94.19 136 ALA A N 1
ATOM 1033 C CA . ALA A 1 136 ? 10.720 6.121 -13.767 1.00 94.19 136 ALA A CA 1
ATOM 1034 C C . ALA A 1 136 ? 9.456 6.596 -13.043 1.00 94.19 136 ALA A C 1
ATOM 1036 O O . ALA A 1 136 ? 8.356 6.326 -13.517 1.00 94.19 136 ALA A O 1
ATOM 1037 N N . LEU A 1 137 ? 9.601 7.330 -11.935 1.00 94.75 137 LEU A N 1
ATOM 1038 C CA . LEU A 1 137 ? 8.468 7.931 -11.224 1.00 94.75 137 LEU A CA 1
ATOM 1039 C C . LEU A 1 137 ? 7.744 8.964 -12.092 1.00 94.75 137 LEU A C 1
ATOM 1041 O O . LEU A 1 137 ? 6.515 8.966 -12.128 1.00 94.75 137 LEU A O 1
ATOM 1045 N N . ASP A 1 138 ? 8.495 9.790 -12.818 1.00 95.12 138 ASP A N 1
ATOM 1046 C CA . ASP A 1 138 ? 7.944 10.774 -13.750 1.00 95.12 138 ASP A CA 1
ATOM 1047 C C . ASP A 1 138 ? 7.135 10.097 -14.866 1.00 95.12 138 ASP A C 1
ATOM 1049 O O . ASP A 1 138 ? 5.969 10.418 -15.091 1.00 95.12 138 ASP A O 1
ATOM 1053 N N . TYR A 1 139 ? 7.686 9.034 -15.456 1.00 96.00 139 TYR A N 1
ATOM 1054 C CA . TYR A 1 139 ? 6.983 8.236 -16.459 1.00 96.00 139 TYR A CA 1
ATOM 1055 C C . TYR A 1 139 ? 5.696 7.577 -15.924 1.00 96.00 139 TYR A C 1
ATOM 1057 O O . TYR A 1 139 ? 4.684 7.517 -16.625 1.00 96.00 139 TYR A O 1
ATOM 1065 N N . LEU A 1 140 ? 5.688 7.094 -14.674 1.00 96.00 140 LEU A N 1
ATOM 1066 C CA . LEU A 1 140 ? 4.479 6.544 -14.042 1.00 96.00 140 LEU A CA 1
ATOM 1067 C C . LEU A 1 140 ? 3.400 7.623 -13.835 1.00 96.00 140 LEU A C 1
ATOM 1069 O O . LEU A 1 140 ? 2.213 7.358 -14.029 1.00 96.00 140 LEU A O 1
ATOM 1073 N N . VAL A 1 141 ? 3.787 8.855 -13.499 1.00 93.94 141 VAL A N 1
ATOM 1074 C CA . VAL A 1 141 ? 2.849 9.986 -13.432 1.00 93.94 141 VAL A CA 1
ATOM 1075 C C . VAL A 1 141 ? 2.240 10.279 -14.798 1.00 93.94 141 VAL A C 1
ATOM 1077 O O . VAL A 1 141 ? 1.020 10.422 -14.897 1.00 93.94 141 VAL A O 1
ATOM 1080 N N . GLU A 1 142 ? 3.058 10.331 -15.850 1.00 93.62 142 GLU A N 1
ATOM 1081 C CA . GLU A 1 142 ? 2.572 10.537 -17.218 1.00 93.62 142 GLU A CA 1
ATOM 1082 C C . GLU A 1 142 ? 1.555 9.467 -17.618 1.00 93.62 142 GLU A C 1
ATOM 1084 O O . GLU A 1 142 ? 0.539 9.772 -18.238 1.00 93.62 142 GLU A O 1
ATOM 1089 N N . ILE A 1 143 ? 1.795 8.210 -17.235 1.00 94.31 143 ILE A N 1
ATOM 1090 C CA . ILE A 1 143 ? 0.860 7.105 -17.456 1.00 94.31 143 ILE A CA 1
ATOM 1091 C C . ILE A 1 143 ? -0.467 7.352 -16.731 1.00 94.31 143 ILE A C 1
ATOM 1093 O O . ILE A 1 143 ? -1.519 7.239 -17.361 1.00 94.31 143 ILE A O 1
ATOM 1097 N N . LEU A 1 144 ? -0.444 7.716 -15.444 1.00 93.62 144 LEU A N 1
ATOM 1098 C CA . LEU A 1 144 ? -1.665 7.985 -14.671 1.00 93.62 144 LEU A CA 1
ATOM 1099 C C . LEU A 1 144 ? -2.472 9.181 -15.188 1.00 93.62 144 LEU A C 1
ATOM 1101 O O . LEU A 1 144 ? -3.690 9.223 -14.979 1.00 93.62 144 LEU A O 1
ATOM 1105 N N . ALA A 1 145 ? -1.796 10.138 -15.824 1.00 89.69 145 ALA A N 1
ATOM 1106 C CA . ALA A 1 145 ? -2.400 11.326 -16.414 1.00 89.69 145 ALA A CA 1
ATOM 1107 C C . ALA A 1 145 ? -3.078 11.059 -17.773 1.00 89.69 145 ALA A C 1
ATOM 1109 O O . ALA A 1 145 ? -3.826 11.912 -18.252 1.00 89.69 145 ALA A O 1
ATOM 1110 N N . LYS A 1 146 ? -2.856 9.894 -18.403 1.00 90.25 146 LYS A N 1
ATOM 1111 C CA . LYS A 1 146 ? -3.529 9.532 -19.662 1.00 90.25 146 LYS A CA 1
ATOM 1112 C C . LYS A 1 146 ? -5.030 9.348 -19.440 1.00 90.25 146 LYS A C 1
ATOM 1114 O O . LYS A 1 146 ? -5.451 8.693 -18.490 1.00 90.25 146 LYS A O 1
ATOM 1119 N N . SER A 1 147 ? -5.834 9.880 -20.360 1.00 79.88 147 SER A N 1
ATOM 1120 C CA . SER A 1 147 ? -7.296 9.744 -20.345 1.00 79.88 147 SER A CA 1
ATOM 1121 C C . SER A 1 147 ? -7.759 8.305 -20.595 1.00 79.88 147 SER A C 1
ATOM 1123 O O . SER A 1 147 ? -8.724 7.854 -19.987 1.00 79.88 147 SER A O 1
ATOM 1125 N N . GLU A 1 148 ? -7.057 7.573 -21.462 1.00 84.88 148 GLU A N 1
ATOM 1126 C CA . GLU A 1 148 ? -7.422 6.224 -21.912 1.00 84.88 148 GLU A CA 1
ATOM 1127 C C . GLU A 1 148 ? -6.488 5.159 -21.322 1.00 84.88 148 GLU A C 1
ATOM 1129 O O . GLU A 1 148 ? -5.748 4.471 -22.028 1.00 84.88 148 GLU A O 1
ATOM 1134 N N . ILE A 1 149 ? -6.494 5.035 -19.996 1.00 88.75 149 ILE A N 1
ATOM 1135 C CA . ILE A 1 149 ? -5.764 3.984 -19.284 1.00 88.75 149 ILE A CA 1
ATOM 1136 C C . ILE A 1 149 ? -6.735 2.982 -18.655 1.00 88.75 149 ILE A C 1
ATOM 1138 O O . ILE A 1 149 ? -7.741 3.356 -18.055 1.00 88.75 149 ILE A O 1
ATOM 1142 N N . SER A 1 150 ? -6.435 1.688 -18.792 1.00 89.62 150 SER A N 1
ATOM 1143 C CA . SER A 1 150 ? -7.248 0.630 -18.185 1.00 89.62 150 SER A CA 1
ATOM 1144 C C . SER A 1 150 ? -7.152 0.663 -16.655 1.00 89.62 150 SER A C 1
ATOM 1146 O O . SER A 1 150 ? -6.087 0.952 -16.111 1.00 89.62 150 SER A O 1
ATOM 1148 N N . SER A 1 151 ? -8.220 0.299 -15.937 1.00 88.19 151 SER A N 1
ATOM 1149 C CA . SER A 1 151 ? -8.211 0.267 -14.463 1.00 88.19 151 SER A CA 1
ATOM 1150 C C . SER A 1 151 ? -7.112 -0.640 -13.896 1.00 88.19 151 SER A C 1
ATOM 1152 O O . SER A 1 151 ? -6.503 -0.311 -12.883 1.00 88.19 151 SER A O 1
ATOM 1154 N N . VAL A 1 152 ? -6.800 -1.749 -14.577 1.00 88.31 152 VAL A N 1
ATOM 1155 C CA . VAL A 1 152 ? -5.702 -2.655 -14.194 1.00 88.31 152 VAL A CA 1
ATOM 1156 C C . VAL A 1 152 ? -4.346 -1.962 -14.313 1.00 88.31 152 VAL A C 1
ATOM 1158 O O . VAL A 1 152 ? -3.528 -2.069 -13.401 1.00 88.31 152 VAL A O 1
ATOM 1161 N N . ASP A 1 153 ? -4.113 -1.226 -15.404 1.00 91.44 153 ASP A N 1
ATOM 1162 C CA . ASP A 1 153 ? -2.877 -0.461 -15.583 1.00 91.44 153 ASP A CA 1
ATOM 1163 C C . ASP A 1 153 ? -2.798 0.705 -14.576 1.00 91.44 153 ASP A C 1
ATOM 1165 O O . ASP A 1 153 ? -1.712 0.983 -14.076 1.00 91.44 153 ASP A O 1
ATOM 1169 N N . VAL A 1 154 ? -3.921 1.342 -14.206 1.00 93.94 154 VAL A N 1
ATOM 1170 C CA . VAL A 1 154 ? -3.950 2.363 -13.136 1.00 93.94 154 VAL A CA 1
ATOM 1171 C C . VAL A 1 154 ? -3.536 1.761 -11.796 1.00 93.94 154 VAL A C 1
ATOM 1173 O O . VAL A 1 154 ? -2.652 2.304 -11.137 1.00 93.94 154 VAL A O 1
ATOM 1176 N N . ILE A 1 155 ? -4.141 0.637 -11.399 1.00 92.88 155 ILE A N 1
ATOM 1177 C CA . ILE A 1 155 ? -3.812 -0.058 -10.146 1.00 92.88 155 ILE A CA 1
ATOM 1178 C C . ILE A 1 155 ? -2.329 -0.430 -10.128 1.00 92.88 155 ILE A C 1
ATOM 1180 O O . ILE A 1 155 ? -1.628 -0.084 -9.181 1.00 92.88 155 ILE A O 1
ATOM 1184 N N . LEU A 1 156 ? -1.836 -1.064 -11.195 1.00 94.38 156 LEU A N 1
ATOM 1185 C CA . LEU A 1 156 ? -0.430 -1.443 -11.312 1.00 94.38 156 LEU A CA 1
ATOM 1186 C C . LEU A 1 156 ? 0.501 -0.228 -11.228 1.00 94.38 156 LEU A C 1
ATOM 1188 O O . LEU A 1 156 ? 1.546 -0.296 -10.590 1.00 94.38 156 LEU A O 1
ATOM 1192 N N . CYS A 1 157 ? 0.128 0.886 -11.855 1.00 95.94 157 CYS A N 1
ATOM 1193 C CA . CYS A 1 157 ? 0.928 2.102 -11.835 1.00 95.94 157 CYS A CA 1
ATOM 1194 C C . CYS A 1 157 ? 1.025 2.683 -10.417 1.00 95.94 157 CYS A C 1
ATOM 1196 O O . CYS A 1 157 ? 2.106 3.077 -9.986 1.00 95.94 157 CYS A O 1
ATOM 1198 N N . LEU A 1 158 ? -0.080 2.682 -9.666 1.00 96.50 158 LEU A N 1
ATOM 1199 C CA . LEU A 1 158 ? -0.112 3.107 -8.264 1.00 96.50 158 LEU A CA 1
ATOM 1200 C C . LEU A 1 158 ? 0.704 2.166 -7.361 1.00 96.50 158 LEU A C 1
ATOM 1202 O O . LEU A 1 158 ? 1.471 2.641 -6.524 1.00 96.50 158 LEU A O 1
ATOM 1206 N N . GLU A 1 159 ? 0.599 0.848 -7.560 1.00 94.88 159 GLU A N 1
ATOM 1207 C CA . GLU A 1 159 ? 1.423 -0.142 -6.849 1.00 94.88 159 GLU A CA 1
ATOM 1208 C C . GLU A 1 159 ? 2.921 0.043 -7.153 1.00 94.88 159 GLU A C 1
ATOM 1210 O O . GLU A 1 159 ? 3.746 -0.006 -6.241 1.00 94.88 159 GLU A O 1
ATOM 1215 N N . ALA A 1 160 ? 3.284 0.317 -8.411 1.00 95.75 160 ALA A N 1
ATOM 1216 C CA . ALA A 1 160 ? 4.663 0.575 -8.821 1.00 95.75 160 ALA A CA 1
ATOM 1217 C C . ALA A 1 160 ? 5.223 1.875 -8.221 1.00 95.75 160 ALA A C 1
ATOM 1219 O O . ALA A 1 160 ? 6.376 1.888 -7.792 1.00 95.75 160 ALA A O 1
ATOM 1220 N N . ILE A 1 161 ? 4.417 2.943 -8.122 1.00 96.44 161 ILE A N 1
ATOM 1221 C CA . ILE A 1 161 ? 4.804 4.179 -7.418 1.00 96.44 161 ILE A CA 1
ATOM 1222 C C . ILE A 1 161 ? 5.069 3.879 -5.942 1.00 96.44 161 ILE A C 1
ATOM 1224 O O . ILE A 1 161 ? 6.123 4.247 -5.426 1.00 96.44 161 ILE A O 1
ATOM 1228 N N . ALA A 1 162 ? 4.141 3.194 -5.264 1.00 95.12 162 ALA A N 1
ATOM 1229 C CA . ALA A 1 162 ? 4.300 2.843 -3.854 1.00 95.12 162 ALA A CA 1
ATOM 1230 C C . ALA A 1 162 ? 5.585 2.028 -3.624 1.00 95.12 162 ALA A C 1
ATOM 1232 O O . ALA A 1 162 ? 6.421 2.400 -2.799 1.00 95.12 162 ALA A O 1
ATOM 1233 N N . ALA A 1 163 ? 5.790 0.979 -4.427 1.00 94.00 163 ALA A N 1
ATOM 1234 C CA . ALA A 1 163 ? 6.969 0.126 -4.350 1.00 94.00 163 ALA A CA 1
ATOM 1235 C C . ALA A 1 163 ? 8.269 0.890 -4.664 1.00 94.00 163 ALA A C 1
ATOM 1237 O O . ALA A 1 163 ? 9.268 0.705 -3.971 1.00 94.00 163 ALA A O 1
ATOM 1238 N N . GLY A 1 164 ? 8.273 1.766 -5.675 1.00 95.44 164 GLY A N 1
ATOM 1239 C CA . GLY A 1 164 ? 9.431 2.592 -6.032 1.00 95.44 164 GLY A CA 1
ATOM 1240 C C . GLY A 1 164 ? 9.831 3.566 -4.926 1.00 95.44 164 GLY A C 1
ATOM 1241 O O . GLY A 1 164 ? 11.014 3.712 -4.614 1.00 95.44 164 GLY A O 1
ATOM 1242 N N . MET A 1 165 ? 8.847 4.181 -4.270 1.00 95.56 165 MET A N 1
ATOM 1243 C CA . MET A 1 165 ? 9.085 5.056 -3.121 1.00 95.56 165 MET A CA 1
ATOM 1244 C C . MET A 1 165 ? 9.611 4.281 -1.907 1.00 95.56 165 MET A C 1
ATOM 1246 O O . MET A 1 165 ? 10.570 4.727 -1.271 1.00 95.56 165 MET A O 1
ATOM 1250 N N . ASP A 1 166 ? 9.054 3.098 -1.627 1.00 92.38 166 ASP A N 1
ATOM 1251 C CA . ASP A 1 166 ? 9.520 2.215 -0.550 1.00 92.38 166 ASP A CA 1
ATOM 1252 C C . ASP A 1 166 ? 10.941 1.676 -0.809 1.00 92.38 166 ASP A C 1
ATOM 1254 O O . ASP A 1 166 ? 11.724 1.530 0.130 1.00 92.38 166 ASP A O 1
ATOM 1258 N N . ALA A 1 167 ? 11.319 1.473 -2.076 1.00 92.69 167 ALA A N 1
ATOM 1259 C CA . ALA A 1 167 ? 12.674 1.105 -2.502 1.00 92.69 167 ALA A CA 1
ATOM 1260 C C . ALA A 1 167 ? 13.676 2.279 -2.478 1.00 92.69 167 ALA A C 1
ATOM 1262 O O . ALA A 1 167 ? 14.804 2.163 -2.955 1.00 92.69 167 ALA A O 1
ATOM 1263 N N . GLY A 1 168 ? 13.290 3.422 -1.907 1.00 91.88 168 GLY A N 1
ATOM 1264 C CA . GLY A 1 168 ? 14.175 4.564 -1.719 1.00 91.88 168 GLY A CA 1
ATOM 1265 C C . GLY A 1 168 ? 14.093 5.616 -2.821 1.00 91.88 168 GLY A C 1
ATOM 1266 O O . GLY A 1 168 ? 15.009 6.441 -2.923 1.00 91.88 168 GLY A O 1
ATOM 1267 N N . GLY A 1 169 ? 13.009 5.634 -3.596 1.00 91.94 169 GLY A N 1
ATOM 1268 C CA . GLY A 1 169 ? 12.827 6.594 -4.672 1.00 91.94 169 GLY A CA 1
ATOM 1269 C C . GLY A 1 169 ? 12.872 8.059 -4.238 1.00 91.94 169 GLY A C 1
ATOM 1270 O O . GLY A 1 169 ? 12.649 8.401 -3.069 1.00 91.94 169 GLY A O 1
ATOM 1271 N N . LYS A 1 170 ? 13.236 8.922 -5.190 1.00 89.69 170 LYS A N 1
ATOM 1272 C CA . LYS A 1 170 ? 13.375 10.375 -5.009 1.00 89.69 170 LYS A CA 1
ATOM 1273 C C . LYS A 1 170 ? 12.788 11.098 -6.229 1.00 89.69 170 LYS A C 1
ATOM 1275 O O . LYS A 1 170 ? 13.511 11.302 -7.198 1.00 89.69 170 LYS A O 1
ATOM 1280 N N . PRO A 1 171 ? 11.492 11.439 -6.227 1.00 90.88 171 PRO A N 1
ATOM 1281 C CA . PRO A 1 171 ? 10.864 12.120 -7.356 1.00 90.88 171 PRO A CA 1
ATOM 1282 C C . PRO A 1 171 ? 11.446 13.524 -7.555 1.00 90.88 171 PRO A C 1
ATOM 1284 O O . PRO A 1 171 ? 11.888 14.164 -6.596 1.00 90.88 171 PRO A O 1
ATOM 1287 N N . PHE A 1 172 ? 11.395 14.030 -8.789 1.00 90.75 172 PHE A N 1
ATOM 1288 C CA . PHE A 1 172 ? 11.641 15.449 -9.035 1.00 90.75 172 PHE A CA 1
ATOM 1289 C C . PHE A 1 172 ? 10.545 16.308 -8.375 1.00 90.75 172 PHE A C 1
ATOM 1291 O O . PHE A 1 172 ? 9.421 15.833 -8.177 1.00 90.75 172 PHE A O 1
ATOM 1298 N N . PRO A 1 173 ? 10.820 17.589 -8.063 1.00 88.75 173 PRO A N 1
ATOM 1299 C CA . PRO A 1 173 ? 9.802 18.499 -7.536 1.00 88.75 173 PRO A CA 1
ATOM 1300 C C . PRO A 1 173 ? 8.547 18.596 -8.420 1.00 88.75 173 PRO A C 1
ATOM 1302 O O . PRO A 1 173 ? 7.434 18.533 -7.906 1.00 88.75 173 PRO A O 1
ATOM 1305 N N . SER A 1 174 ? 8.711 18.646 -9.746 1.00 89.62 174 SER A N 1
ATOM 1306 C CA . SER A 1 174 ? 7.601 18.642 -10.714 1.00 89.62 174 SER A CA 1
ATOM 1307 C C . SER A 1 174 ? 6.757 17.367 -10.633 1.00 89.62 174 SER A C 1
ATOM 1309 O O . SER A 1 174 ? 5.528 17.421 -10.668 1.00 89.62 174 SER A O 1
ATOM 1311 N N . THR A 1 175 ? 7.402 16.212 -10.461 1.00 92.38 175 THR A N 1
ATOM 1312 C CA . THR A 1 175 ? 6.727 14.921 -10.290 1.00 92.38 175 THR A CA 1
ATOM 1313 C C . THR A 1 175 ? 5.904 14.896 -8.994 1.00 92.38 175 THR A C 1
ATOM 1315 O O . THR A 1 175 ? 4.789 14.378 -8.985 1.00 92.38 175 THR A O 1
ATOM 1318 N N . LEU A 1 176 ? 6.393 15.506 -7.904 1.00 90.56 176 LEU A N 1
ATOM 1319 C CA . LEU A 1 176 ? 5.631 15.650 -6.652 1.00 90.56 176 LEU A CA 1
ATOM 1320 C C . LEU A 1 176 ? 4.390 16.530 -6.814 1.00 90.56 176 LEU A C 1
ATOM 1322 O O . LEU A 1 176 ? 3.328 16.182 -6.301 1.00 90.56 176 LEU A O 1
ATOM 1326 N N . GLU A 1 177 ? 4.497 17.646 -7.533 1.00 89.56 177 GLU A N 1
ATOM 1327 C CA . GLU A 1 177 ? 3.346 18.506 -7.836 1.00 89.56 177 GLU A CA 1
ATOM 1328 C C . GLU A 1 177 ? 2.294 17.771 -8.672 1.00 89.56 177 GLU A C 1
ATOM 1330 O O . GLU A 1 177 ? 1.088 17.901 -8.438 1.00 89.56 177 GLU A O 1
ATOM 1335 N N . ALA A 1 178 ? 2.736 16.946 -9.619 1.00 92.00 178 ALA A N 1
ATOM 1336 C CA . ALA A 1 178 ? 1.842 16.125 -10.414 1.00 92.00 178 ALA A CA 1
ATOM 1337 C C . ALA A 1 178 ? 1.180 15.013 -9.578 1.00 92.00 178 ALA A C 1
ATOM 1339 O O . ALA A 1 178 ? -0.041 14.846 -9.651 1.00 92.00 178 ALA A O 1
ATOM 1340 N N . PHE A 1 179 ? 1.925 14.325 -8.699 1.00 92.50 179 PHE A N 1
ATOM 1341 C CA . PHE A 1 179 ? 1.339 13.405 -7.714 1.00 92.50 179 PHE A CA 1
ATOM 1342 C C . PHE A 1 179 ? 0.301 14.103 -6.838 1.00 92.50 179 PHE A C 1
ATOM 1344 O O . PHE A 1 179 ? -0.756 13.528 -6.566 1.00 92.50 179 PHE A O 1
ATOM 1351 N N . ALA A 1 180 ? 0.577 15.345 -6.429 1.00 90.44 180 ALA A N 1
ATOM 1352 C CA . ALA A 1 180 ? -0.311 16.116 -5.573 1.00 90.44 180 ALA A CA 1
ATOM 1353 C C . ALA A 1 180 ? -1.701 16.315 -6.188 1.00 90.44 180 ALA A C 1
ATOM 1355 O O . ALA A 1 180 ? -2.687 16.374 -5.455 1.00 90.44 180 ALA A O 1
ATOM 1356 N N . ARG A 1 181 ? -1.774 16.382 -7.521 1.00 90.38 181 ARG A N 1
ATOM 1357 C CA . ARG A 1 181 ? -3.019 16.501 -8.284 1.00 90.38 181 ARG 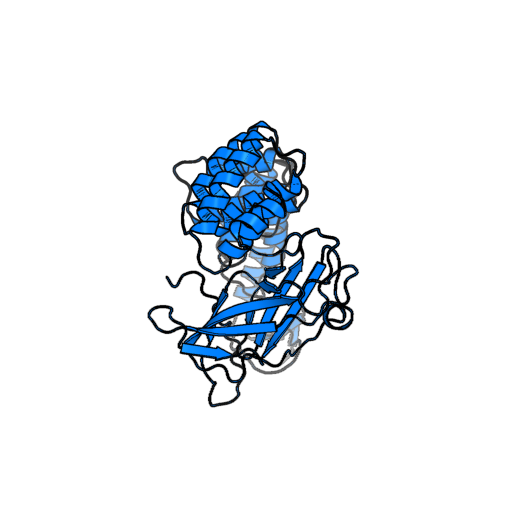A CA 1
ATOM 1358 C C . ARG A 1 181 ? -3.667 15.149 -8.569 1.00 90.38 181 ARG A C 1
ATOM 1360 O O . ARG A 1 181 ? -4.853 14.980 -8.319 1.00 90.38 181 ARG A O 1
ATOM 1367 N N . VAL A 1 182 ? -2.894 14.194 -9.085 1.00 92.88 182 VAL A N 1
ATOM 1368 C CA . VAL A 1 182 ? -3.446 12.959 -9.662 1.00 92.88 182 VAL A CA 1
ATOM 1369 C C . VAL A 1 182 ? -3.839 11.940 -8.591 1.00 92.88 182 VAL A C 1
ATOM 1371 O O . VAL A 1 182 ? -4.880 11.296 -8.712 1.00 92.88 182 VAL A O 1
ATOM 1374 N N . LEU A 1 183 ? -3.045 11.777 -7.526 1.00 94.44 183 LEU A N 1
ATOM 1375 C CA . LEU A 1 183 ? -3.309 10.731 -6.530 1.00 94.44 183 LEU A CA 1
ATOM 1376 C C . LEU A 1 183 ? -4.629 10.938 -5.772 1.00 94.44 183 LEU A C 1
ATOM 1378 O O . LEU A 1 183 ? -5.365 9.959 -5.632 1.00 94.44 183 LEU A O 1
ATOM 1382 N N . PRO A 1 184 ? -5.005 12.165 -5.352 1.00 93.88 184 PRO A N 1
ATOM 1383 C CA . PRO A 1 184 ? -6.305 12.379 -4.728 1.00 93.88 184 PRO A CA 1
ATOM 1384 C C . PRO A 1 184 ? -7.496 12.062 -5.631 1.00 93.88 184 PRO A C 1
ATOM 1386 O O . PRO A 1 184 ? -8.500 11.535 -5.157 1.00 93.88 184 PRO A O 1
ATOM 1389 N N . GLU A 1 185 ? -7.391 12.328 -6.933 1.00 92.44 185 GLU A N 1
ATOM 1390 C CA . GLU A 1 185 ? -8.434 11.963 -7.895 1.00 92.44 185 GLU A CA 1
ATOM 1391 C C . GLU A 1 185 ? -8.586 10.440 -7.987 1.00 92.44 185 GLU A C 1
ATOM 1393 O O . GLU A 1 185 ? -9.704 9.927 -7.932 1.00 92.44 185 GLU A O 1
ATOM 1398 N N . LYS A 1 186 ? -7.469 9.699 -8.033 1.00 93.88 186 LYS A N 1
ATOM 1399 C CA . LYS A 1 186 ? -7.495 8.225 -8.024 1.00 93.88 186 LYS A CA 1
ATOM 1400 C C . LYS A 1 186 ? -7.951 7.648 -6.679 1.00 93.88 186 LYS A C 1
ATOM 1402 O O . LYS A 1 186 ? -8.518 6.560 -6.652 1.00 93.88 186 LYS A O 1
ATOM 1407 N N . ALA A 1 187 ? -7.752 8.358 -5.571 1.00 92.56 187 ALA A N 1
ATOM 1408 C CA . ALA A 1 187 ? -8.211 7.919 -4.253 1.00 92.56 187 ALA A CA 1
ATOM 1409 C C . ALA A 1 187 ? -9.743 7.994 -4.080 1.00 92.56 187 ALA A C 1
ATOM 1411 O O . ALA A 1 187 ? -10.303 7.304 -3.225 1.00 92.56 187 ALA A O 1
ATOM 1412 N N . ARG A 1 188 ? -10.432 8.804 -4.899 1.00 90.31 188 ARG A N 1
ATOM 1413 C CA . ARG A 1 188 ? -11.900 8.936 -4.882 1.00 90.31 188 ARG A CA 1
ATOM 1414 C C . ARG A 1 188 ? -12.620 7.767 -5.554 1.00 90.31 188 ARG A C 1
ATOM 1416 O O . ARG A 1 188 ? -13.743 7.451 -5.166 1.00 90.31 188 ARG A O 1
ATOM 1423 N N . ASP A 1 189 ? -11.995 7.122 -6.534 1.00 89.50 189 ASP A N 1
ATOM 1424 C CA . ASP A 1 189 ? -12.554 5.938 -7.187 1.00 89.50 189 ASP A CA 1
ATOM 1425 C C . ASP A 1 189 ? -12.391 4.705 -6.285 1.00 89.50 189 ASP A C 1
ATOM 1427 O O . ASP A 1 189 ? -11.298 4.391 -5.812 1.00 89.50 189 ASP A O 1
ATOM 1431 N N . LYS A 1 190 ? -13.494 3.980 -6.057 1.00 87.06 190 LYS A N 1
ATOM 1432 C CA . LYS A 1 190 ? -13.545 2.772 -5.222 1.00 87.06 190 LYS A CA 1
ATOM 1433 C C . LYS A 1 190 ? -12.513 1.724 -5.654 1.00 87.06 190 LYS A C 1
ATOM 1435 O O . LYS A 1 190 ? -11.909 1.091 -4.792 1.00 87.06 190 LYS A O 1
ATOM 1440 N N . SER A 1 191 ? -12.301 1.556 -6.960 1.00 87.62 191 SER A N 1
ATOM 1441 C CA . SER A 1 191 ? -11.423 0.517 -7.514 1.00 87.62 191 SER A CA 1
ATOM 1442 C C . SER A 1 191 ? -9.930 0.817 -7.331 1.00 87.62 191 SER A C 1
ATOM 1444 O O . SER A 1 191 ? -9.121 -0.104 -7.224 1.00 87.62 191 SER A O 1
ATOM 1446 N N . THR A 1 192 ? -9.559 2.096 -7.234 1.00 91.81 192 THR A N 1
ATOM 1447 C CA . THR A 1 192 ? -8.162 2.554 -7.133 1.00 91.81 192 THR A CA 1
ATOM 1448 C C . THR A 1 192 ? -7.828 3.199 -5.791 1.00 91.81 192 THR A C 1
ATOM 1450 O O . THR A 1 192 ? -6.661 3.506 -5.545 1.00 91.81 192 THR A O 1
ATOM 1453 N N . LYS A 1 193 ? -8.814 3.354 -4.897 1.00 91.50 193 LYS A N 1
ATOM 1454 C CA . LYS A 1 193 ? -8.673 3.980 -3.575 1.00 91.50 193 LYS A CA 1
ATOM 1455 C C . LYS A 1 193 ? -7.495 3.422 -2.777 1.00 91.50 193 LYS A C 1
ATOM 1457 O O . LYS A 1 193 ? -6.622 4.179 -2.363 1.00 91.50 193 LYS A O 1
ATOM 1462 N N . ILE A 1 194 ? -7.450 2.104 -2.574 1.00 90.38 194 ILE A N 1
ATOM 1463 C CA . ILE A 1 194 ? -6.407 1.455 -1.762 1.00 90.38 194 ILE A CA 1
ATOM 1464 C C . ILE A 1 194 ? -5.007 1.653 -2.376 1.00 90.38 194 ILE A C 1
ATOM 1466 O O . ILE A 1 194 ? -4.139 2.169 -1.670 1.00 90.38 194 ILE A O 1
ATOM 1470 N N . PRO A 1 195 ? -4.762 1.326 -3.663 1.00 92.44 195 PRO A N 1
ATOM 1471 C CA . PRO A 1 195 ? -3.471 1.597 -4.298 1.00 92.44 195 PRO A CA 1
ATOM 1472 C C . PRO A 1 195 ? -3.063 3.075 -4.256 1.00 92.44 195 PRO A C 1
ATOM 1474 O O . PRO A 1 195 ? -1.896 3.377 -4.015 1.00 92.44 195 PRO A O 1
ATOM 1477 N N . ALA A 1 196 ? -4.010 4.003 -4.434 1.00 95.69 196 ALA A N 1
ATOM 1478 C CA . ALA A 1 196 ? -3.731 5.437 -4.408 1.00 95.69 196 ALA A CA 1
ATOM 1479 C C . ALA A 1 196 ? -3.300 5.920 -3.019 1.00 95.69 196 ALA A C 1
ATOM 1481 O O . ALA A 1 196 ? -2.278 6.593 -2.897 1.00 95.69 196 ALA A O 1
ATOM 1482 N N . ILE A 1 197 ? -4.024 5.529 -1.965 1.00 95.19 197 ILE A N 1
ATOM 1483 C CA . ILE A 1 197 ? -3.662 5.871 -0.582 1.00 95.19 197 ILE A CA 1
ATOM 1484 C C . ILE A 1 197 ? -2.310 5.245 -0.216 1.00 95.19 197 ILE A C 1
ATOM 1486 O O . ILE A 1 197 ? -1.486 5.906 0.416 1.00 95.19 197 ILE A O 1
ATOM 1490 N N . SER A 1 198 ? -2.043 4.008 -0.646 1.00 93.00 198 SER A N 1
ATOM 1491 C CA . SER A 1 198 ? -0.739 3.360 -0.454 1.00 93.00 198 SER A CA 1
ATOM 1492 C C . SER A 1 198 ? 0.395 4.142 -1.122 1.00 93.00 198 SER A C 1
ATOM 1494 O O . SER A 1 198 ? 1.404 4.408 -0.474 1.00 93.00 198 SER A O 1
ATOM 1496 N N . ALA A 1 199 ? 0.216 4.588 -2.370 1.00 95.69 199 ALA A N 1
ATOM 1497 C CA . ALA A 1 199 ? 1.196 5.425 -3.062 1.00 95.69 199 ALA A CA 1
ATOM 1498 C C . ALA A 1 199 ? 1.428 6.761 -2.336 1.00 95.69 199 ALA A C 1
ATOM 1500 O O . ALA A 1 199 ? 2.576 7.132 -2.082 1.00 95.69 199 ALA A O 1
ATOM 1501 N N . MET A 1 200 ? 0.355 7.453 -1.929 1.00 96.44 200 MET A N 1
ATOM 1502 C CA . MET A 1 200 ? 0.445 8.690 -1.139 1.00 96.44 200 MET A CA 1
ATOM 1503 C C . MET A 1 200 ? 1.206 8.470 0.174 1.00 96.44 200 MET A C 1
ATOM 1505 O O . MET A 1 200 ? 2.042 9.290 0.550 1.00 96.44 200 MET A O 1
ATOM 1509 N N . LEU A 1 201 ? 0.955 7.353 0.861 1.00 93.25 201 LEU A N 1
ATOM 1510 C CA . LEU A 1 201 ? 1.621 6.997 2.110 1.00 93.25 201 LEU A CA 1
ATOM 1511 C C . LEU A 1 201 ? 3.112 6.719 1.921 1.00 93.25 201 LEU A C 1
ATOM 1513 O O . LEU A 1 201 ? 3.916 7.218 2.711 1.00 93.25 201 LEU A O 1
ATOM 1517 N N . SER A 1 202 ? 3.497 5.959 0.896 1.00 93.69 202 SER A N 1
ATOM 1518 C CA . SER A 1 202 ? 4.910 5.717 0.590 1.00 93.69 202 SER A CA 1
ATOM 1519 C C . SER A 1 202 ? 5.630 7.022 0.232 1.00 93.69 202 SER A C 1
ATOM 1521 O O . SER A 1 202 ? 6.729 7.262 0.732 1.00 93.69 202 SER A O 1
ATOM 1523 N N . ILE A 1 203 ? 4.986 7.926 -0.521 1.00 94.75 203 ILE A N 1
ATOM 1524 C CA . ILE A 1 203 ? 5.526 9.267 -0.803 1.00 94.75 203 ILE A CA 1
ATOM 1525 C C . ILE A 1 203 ? 5.691 10.077 0.486 1.00 94.75 203 ILE A C 1
ATOM 1527 O O . ILE A 1 203 ? 6.782 10.580 0.753 1.00 94.75 203 ILE A O 1
ATOM 1531 N N . ALA A 1 204 ? 4.642 10.184 1.305 1.00 92.69 204 ALA A N 1
ATOM 1532 C CA . ALA A 1 204 ? 4.664 10.976 2.532 1.00 92.69 204 ALA A CA 1
ATOM 1533 C C . ALA A 1 204 ? 5.746 10.492 3.507 1.00 92.69 204 ALA A C 1
ATOM 1535 O O . ALA A 1 204 ? 6.488 11.301 4.055 1.00 92.69 204 ALA A O 1
ATOM 1536 N N . ARG A 1 205 ? 5.892 9.171 3.672 1.00 89.88 205 ARG A N 1
ATOM 1537 C CA . ARG A 1 205 ? 6.930 8.575 4.527 1.00 89.88 205 ARG A CA 1
ATOM 1538 C C . ARG A 1 205 ? 8.339 8.794 3.992 1.00 89.88 205 ARG A C 1
ATOM 1540 O O . ARG A 1 205 ? 9.261 8.961 4.781 1.00 89.88 205 ARG A O 1
ATOM 1547 N N . ARG A 1 206 ? 8.520 8.721 2.672 1.00 90.25 206 ARG A N 1
ATOM 1548 C CA . ARG A 1 206 ? 9.840 8.832 2.046 1.00 90.25 206 ARG A CA 1
ATOM 1549 C C . ARG A 1 206 ? 10.335 10.270 1.999 1.00 90.25 206 ARG A C 1
ATOM 1551 O O . ARG A 1 206 ? 11.517 10.507 2.229 1.00 90.25 206 ARG A O 1
ATOM 1558 N N . MET A 1 207 ? 9.444 11.198 1.668 1.00 89.19 207 MET A N 1
ATOM 1559 C CA . MET A 1 207 ? 9.781 12.612 1.578 1.00 89.19 207 MET A CA 1
ATOM 1560 C C . MET A 1 207 ? 9.840 13.249 2.963 1.00 89.19 207 MET A C 1
ATOM 1562 O O . MET A 1 207 ? 10.699 14.091 3.187 1.00 89.19 207 MET A O 1
ATOM 1566 N N . ASP A 1 208 ? 8.976 12.829 3.890 1.00 84.56 208 ASP A N 1
ATOM 1567 C CA . ASP A 1 208 ? 8.873 13.361 5.249 1.00 84.56 208 ASP A CA 1
ATOM 1568 C C . ASP A 1 208 ? 9.017 14.899 5.277 1.00 84.56 208 ASP A C 1
ATOM 1570 O O . ASP A 1 208 ? 8.223 15.597 4.636 1.00 84.56 208 ASP A O 1
ATOM 1574 N N . ALA A 1 209 ? 10.041 15.449 5.936 1.00 76.75 209 ALA A N 1
ATOM 1575 C CA . ALA A 1 209 ? 10.295 16.890 6.011 1.00 76.75 209 ALA A CA 1
ATOM 1576 C C . ALA A 1 209 ? 10.507 17.583 4.646 1.00 76.75 209 ALA A C 1
ATOM 1578 O O . ALA A 1 209 ? 10.362 18.798 4.547 1.00 76.75 209 ALA A O 1
ATOM 1579 N N . LEU A 1 210 ? 10.838 16.830 3.593 1.00 83.75 210 LEU A N 1
ATOM 1580 C CA . LEU A 1 210 ? 11.037 17.328 2.228 1.00 83.75 210 LEU A CA 1
ATOM 1581 C C . LEU A 1 210 ? 9.743 17.367 1.403 1.00 83.75 210 LEU A C 1
ATOM 1583 O O . LEU A 1 210 ? 9.771 17.828 0.262 1.00 83.75 210 LEU A O 1
ATOM 1587 N N . LEU A 1 211 ? 8.616 16.874 1.930 1.00 87.31 211 LEU A N 1
ATOM 1588 C CA . LEU A 1 211 ? 7.329 17.015 1.252 1.00 87.31 211 LEU A CA 1
ATOM 1589 C C . LEU A 1 211 ? 6.902 18.494 1.292 1.00 87.31 211 LEU A C 1
ATOM 1591 O O . LEU A 1 211 ? 6.753 19.032 2.393 1.00 87.31 211 LEU A O 1
ATOM 1595 N N . PRO A 1 212 ? 6.665 19.155 0.140 1.00 89.81 212 PRO A N 1
ATOM 1596 C CA . PRO A 1 212 ? 6.279 20.562 0.125 1.00 89.81 212 PRO A CA 1
ATOM 1597 C C . PRO A 1 212 ? 5.036 20.822 0.983 1.00 89.81 212 PRO A C 1
ATOM 1599 O O . PRO A 1 212 ? 4.044 20.099 0.870 1.00 89.81 212 PRO A O 1
ATOM 1602 N N . GLY A 1 213 ? 5.069 21.877 1.806 1.00 87.81 213 GLY A N 1
ATOM 1603 C CA . GLY A 1 213 ? 3.994 22.196 2.757 1.00 87.81 213 GLY A CA 1
ATOM 1604 C C . GLY A 1 213 ? 2.612 22.274 2.104 1.00 87.81 213 GLY A C 1
ATOM 1605 O O . GLY A 1 213 ? 1.674 21.649 2.581 1.00 87.81 213 GLY A O 1
ATOM 1606 N N . GLN A 1 214 ? 2.515 22.908 0.932 1.00 87.81 214 GLN A N 1
ATOM 1607 C CA . GLN A 1 214 ? 1.258 23.005 0.179 1.00 87.81 214 GLN A CA 1
ATOM 1608 C C . GLN A 1 214 ? 0.705 21.642 -0.269 1.00 87.81 214 GLN A C 1
ATOM 1610 O O . GLN A 1 214 ? -0.508 21.448 -0.307 1.00 87.81 214 GLN A O 1
ATOM 1615 N N . VAL A 1 215 ? 1.575 20.692 -0.636 1.00 90.19 215 VAL A N 1
ATOM 1616 C CA . VAL A 1 215 ? 1.159 19.327 -1.002 1.00 90.19 215 VAL A CA 1
ATOM 1617 C C . VAL A 1 215 ? 0.689 18.587 0.244 1.00 90.19 215 VAL A C 1
ATOM 1619 O O . VAL A 1 215 ? -0.374 17.969 0.231 1.00 90.19 215 VAL A O 1
ATOM 1622 N N . ARG A 1 216 ? 1.459 18.698 1.333 1.00 92.44 216 ARG A N 1
ATOM 1623 C CA . ARG A 1 216 ? 1.143 18.097 2.630 1.00 92.44 216 ARG A CA 1
ATOM 1624 C C . ARG A 1 216 ? -0.215 18.567 3.153 1.00 92.44 216 ARG A C 1
ATOM 1626 O O . ARG A 1 216 ? -1.021 17.725 3.529 1.00 92.44 216 ARG A O 1
ATOM 1633 N N . GLU A 1 217 ? -0.477 19.871 3.144 1.00 91.56 217 GLU A N 1
ATOM 1634 C CA . GLU A 1 217 ? -1.736 20.474 3.604 1.00 91.56 217 GLU A CA 1
ATOM 1635 C C . GLU A 1 217 ? -2.931 20.007 2.767 1.00 91.56 217 GLU A C 1
ATOM 1637 O O . GLU A 1 217 ? -3.895 19.480 3.320 1.00 91.56 217 GLU A O 1
ATOM 1642 N N . LYS A 1 218 ? -2.835 20.083 1.432 1.00 90.50 218 LYS A N 1
ATOM 1643 C CA . LYS A 1 218 ? -3.904 19.620 0.527 1.00 90.50 218 LYS A CA 1
ATOM 1644 C C . LYS A 1 218 ? -4.232 18.142 0.715 1.00 90.50 218 LYS A C 1
ATOM 1646 O O . LYS A 1 218 ? -5.397 17.751 0.713 1.00 90.50 218 LYS A O 1
ATOM 1651 N N . TRP A 1 219 ? -3.208 17.300 0.853 1.00 94.50 219 TRP A N 1
ATOM 1652 C CA . TRP A 1 219 ? -3.420 15.879 1.115 1.00 94.50 219 TRP A CA 1
ATOM 1653 C C . TRP A 1 219 ? -4.008 15.643 2.499 1.00 94.50 219 TRP A C 1
ATOM 1655 O O . TRP A 1 219 ? -4.884 14.797 2.632 1.00 94.50 219 TRP A O 1
ATOM 1665 N N . LEU A 1 220 ? -3.565 16.385 3.514 1.00 93.69 220 LEU A N 1
ATOM 1666 C CA . LEU A 1 220 ? -4.075 16.256 4.874 1.00 93.69 220 LEU A CA 1
ATOM 1667 C C . LEU A 1 220 ? -5.576 16.568 4.943 1.00 93.69 220 LEU A C 1
ATOM 1669 O O . LEU A 1 220 ? -6.319 15.802 5.553 1.00 93.69 220 LEU A O 1
ATOM 1673 N N . GLU A 1 221 ? -6.027 17.637 4.286 1.00 92.69 221 GLU A N 1
ATOM 1674 C CA . GLU A 1 221 ? -7.449 17.994 4.195 1.00 92.69 221 GLU A CA 1
ATOM 1675 C C . GLU A 1 221 ? -8.278 16.876 3.549 1.00 92.69 221 GLU A C 1
ATOM 1677 O O . GLU A 1 221 ? -9.263 16.416 4.129 1.00 92.69 221 GLU A O 1
ATOM 1682 N N . ALA A 1 222 ? -7.837 16.380 2.390 1.00 93.50 222 ALA A N 1
ATOM 1683 C CA . ALA A 1 222 ? -8.525 15.306 1.680 1.00 93.50 222 ALA A CA 1
ATOM 1684 C C . ALA A 1 222 ? -8.562 14.000 2.495 1.00 93.50 222 ALA A C 1
ATOM 1686 O O . ALA A 1 222 ? -9.580 13.313 2.553 1.00 93.50 222 ALA A O 1
ATOM 1687 N N . VAL A 1 223 ? -7.462 13.663 3.173 1.00 94.56 223 VAL A N 1
ATOM 1688 C CA . VAL A 1 223 ? -7.361 12.453 3.997 1.00 94.56 223 VAL A CA 1
ATOM 1689 C C . VAL A 1 223 ? -8.249 12.544 5.232 1.00 94.56 223 VAL A C 1
ATOM 1691 O O . VAL A 1 223 ? -8.863 11.542 5.584 1.00 94.56 223 VAL A O 1
ATOM 1694 N N . LEU A 1 224 ? -8.364 13.713 5.869 1.00 93.44 224 LEU A N 1
ATOM 1695 C CA . LEU A 1 224 ? -9.300 13.929 6.977 1.00 93.44 224 LEU A CA 1
ATOM 1696 C C . LEU A 1 224 ? -10.753 13.713 6.539 1.00 93.44 224 LEU A C 1
ATOM 1698 O O . LEU A 1 224 ? -11.504 13.032 7.239 1.00 93.44 224 LEU A O 1
ATOM 1702 N N . GLU A 1 225 ? -11.131 14.244 5.374 1.00 93.31 225 GLU A N 1
ATOM 1703 C CA . GLU A 1 225 ? -12.456 14.032 4.784 1.00 93.31 225 GLU A CA 1
ATOM 1704 C C . GLU A 1 225 ? -12.721 12.537 4.542 1.00 93.31 225 GLU A C 1
ATOM 1706 O O . GLU A 1 225 ? -13.718 11.990 5.019 1.00 93.31 225 GLU A O 1
ATOM 1711 N N . TRP A 1 226 ? -11.808 11.845 3.853 1.00 94.06 226 TRP A N 1
ATOM 1712 C CA . TRP A 1 226 ? -11.974 10.423 3.540 1.00 94.06 226 TRP A CA 1
ATOM 1713 C C . TRP A 1 226 ? -11.963 9.544 4.785 1.00 94.06 226 TRP A C 1
ATOM 1715 O O . TRP A 1 226 ? -12.725 8.585 4.855 1.00 94.06 226 TRP A O 1
ATOM 1725 N N . TYR A 1 227 ? -11.128 9.869 5.770 1.00 91.94 227 TYR A N 1
ATOM 1726 C CA . TYR A 1 227 ? -11.063 9.151 7.037 1.00 91.94 227 TYR A CA 1
ATOM 1727 C C . TYR A 1 227 ? -12.371 9.275 7.826 1.00 91.94 227 TYR A C 1
ATOM 1729 O O . TYR A 1 227 ? -12.833 8.293 8.396 1.00 91.94 227 TYR A O 1
ATOM 1737 N N . GLY A 1 228 ? -13.004 10.453 7.816 1.00 90.12 228 GLY A N 1
ATOM 1738 C CA . GLY A 1 228 ? -14.324 10.647 8.420 1.00 90.12 228 GLY A CA 1
ATOM 1739 C C . GLY A 1 228 ? -15.457 9.926 7.677 1.00 90.12 228 GLY A C 1
ATOM 1740 O O . GLY A 1 228 ? -16.462 9.566 8.291 1.00 90.12 228 GLY A O 1
ATOM 1741 N N . ALA A 1 229 ? -15.307 9.703 6.368 1.00 90.56 229 ALA A N 1
ATOM 1742 C CA . ALA A 1 229 ? -16.297 9.016 5.540 1.00 90.56 229 ALA A CA 1
ATOM 1743 C C . ALA A 1 229 ? -16.163 7.481 5.566 1.00 90.56 229 ALA A C 1
ATOM 1745 O O . ALA A 1 229 ? -17.165 6.767 5.469 1.00 90.56 229 ALA A O 1
ATOM 1746 N N . GLU A 1 230 ? -14.939 6.962 5.677 1.00 89.06 230 GLU A N 1
ATOM 1747 C CA . GLU A 1 230 ? -14.649 5.530 5.657 1.00 89.06 230 GLU A CA 1
ATOM 1748 C C . GLU A 1 230 ? -14.974 4.894 7.015 1.00 89.06 230 GLU A C 1
ATOM 1750 O O . GLU A 1 230 ? -14.464 5.297 8.056 1.00 89.06 230 GLU A O 1
ATOM 1755 N N . LYS A 1 231 ? -15.841 3.877 7.028 1.00 83.06 231 LYS A N 1
ATOM 1756 C CA . LYS A 1 231 ? -16.334 3.302 8.292 1.00 83.06 231 LYS A CA 1
ATOM 1757 C C . LYS A 1 231 ? -15.511 2.123 8.795 1.00 83.06 231 LYS A C 1
ATOM 1759 O O . LYS A 1 231 ? -15.484 1.888 10.001 1.00 83.06 231 LYS A O 1
ATOM 1764 N N . GLN A 1 232 ? -14.902 1.349 7.894 1.00 78.50 232 GLN A N 1
ATOM 1765 C CA . GLN A 1 232 ? -14.228 0.092 8.234 1.00 78.50 232 GLN A CA 1
ATOM 1766 C C . GLN A 1 232 ? -13.272 -0.386 7.133 1.00 78.50 232 GLN A C 1
ATOM 1768 O O . GLN A 1 232 ? -13.378 0.020 5.979 1.00 78.50 232 GLN A O 1
ATOM 1773 N N . GLY A 1 233 ? -12.386 -1.323 7.485 1.00 74.19 233 GLY A N 1
ATOM 1774 C CA . GLY A 1 233 ? -11.593 -2.094 6.522 1.00 74.19 233 GLY A CA 1
ATOM 1775 C C . GLY A 1 233 ? -10.202 -1.522 6.201 1.00 74.19 233 GLY A C 1
ATOM 1776 O O . GLY A 1 233 ? -9.721 -0.612 6.880 1.00 74.19 233 GLY A O 1
ATOM 1777 N N . PRO A 1 234 ? -9.524 -2.065 5.170 1.00 75.19 234 PRO A N 1
ATOM 1778 C CA . PRO A 1 234 ? -8.114 -1.778 4.891 1.00 75.19 234 PRO A CA 1
ATOM 1779 C C . PRO A 1 234 ? -7.852 -0.318 4.513 1.00 75.19 234 PRO A C 1
ATOM 1781 O O . PRO A 1 234 ? -6.833 0.243 4.913 1.00 75.19 234 PRO A O 1
ATOM 1784 N N . ALA A 1 235 ? -8.779 0.320 3.790 1.00 84.81 235 ALA A N 1
ATOM 1785 C CA . ALA A 1 235 ? -8.662 1.730 3.429 1.00 84.81 235 ALA A CA 1
ATOM 1786 C C . ALA A 1 235 ? -8.617 2.626 4.675 1.00 84.81 235 ALA A C 1
ATOM 1788 O O . ALA A 1 235 ? -7.780 3.519 4.739 1.00 84.81 235 ALA A O 1
ATOM 1789 N N . LEU A 1 236 ? -9.435 2.345 5.696 1.00 85.50 236 LEU A N 1
ATOM 1790 C CA . LEU A 1 236 ? -9.454 3.117 6.940 1.00 85.50 236 LEU A CA 1
ATOM 1791 C C . LEU A 1 236 ? -8.121 3.018 7.699 1.00 85.50 236 LEU A C 1
ATOM 1793 O O . LEU A 1 236 ? -7.590 4.028 8.156 1.00 85.50 236 LEU A O 1
ATOM 1797 N N . GLY A 1 237 ? -7.535 1.817 7.766 1.00 82.25 237 GLY A N 1
ATOM 1798 C CA . GLY A 1 237 ? -6.204 1.617 8.349 1.00 82.25 237 GLY A CA 1
ATOM 1799 C C . GLY A 1 237 ? -5.100 2.364 7.589 1.00 82.25 237 GLY A C 1
ATOM 1800 O O . GLY A 1 237 ? -4.235 2.990 8.204 1.00 82.25 237 GLY A O 1
ATOM 1801 N N . LEU A 1 238 ? -5.143 2.360 6.252 1.00 86.12 238 LEU A N 1
ATOM 1802 C CA . LEU A 1 238 ? -4.198 3.114 5.420 1.00 86.12 238 LEU A CA 1
ATOM 1803 C C . LEU A 1 238 ? -4.384 4.633 5.554 1.00 86.12 238 LEU A C 1
ATOM 1805 O O . LEU A 1 238 ? -3.394 5.359 5.637 1.00 86.12 238 LEU A O 1
ATOM 1809 N N . LEU A 1 239 ? -5.627 5.114 5.639 1.00 90.88 239 LEU A N 1
ATOM 1810 C CA . 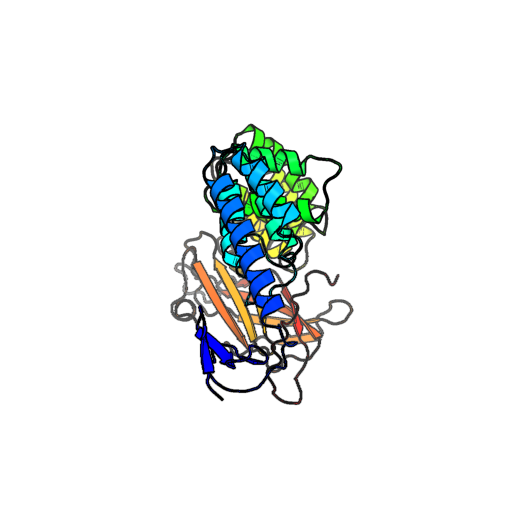LEU A 1 239 ? -5.939 6.525 5.878 1.00 90.88 239 LEU A CA 1
ATOM 1811 C C . LEU A 1 239 ? -5.432 6.981 7.247 1.00 90.88 239 LEU A C 1
ATOM 1813 O O . LEU A 1 239 ? -4.813 8.035 7.328 1.00 90.88 239 LEU A O 1
ATOM 1817 N N . ALA A 1 240 ? -5.595 6.170 8.298 1.00 86.56 240 ALA A N 1
ATOM 1818 C CA . ALA A 1 240 ? -5.023 6.460 9.614 1.00 86.56 240 ALA A CA 1
ATOM 1819 C C . ALA A 1 240 ? -3.491 6.609 9.553 1.00 86.56 240 ALA A C 1
ATOM 1821 O O . ALA A 1 240 ? -2.932 7.545 10.124 1.00 86.56 240 ALA A O 1
ATOM 1822 N N . ARG A 1 241 ? -2.796 5.731 8.813 1.00 85.38 241 ARG A N 1
ATOM 1823 C CA . ARG A 1 241 ? -1.337 5.835 8.599 1.00 85.38 241 ARG A CA 1
ATOM 1824 C C . ARG A 1 241 ? -0.951 7.110 7.871 1.00 85.38 241 ARG A C 1
ATOM 1826 O O . ARG A 1 241 ? 0.016 7.766 8.255 1.00 85.38 241 ARG A O 1
ATOM 1833 N N . LEU A 1 242 ? -1.679 7.427 6.808 1.00 90.56 242 LEU A N 1
ATOM 1834 C CA . LEU A 1 242 ? -1.414 8.601 5.991 1.00 90.56 242 LEU A CA 1
ATOM 1835 C C . LEU A 1 242 ? -1.680 9.887 6.777 1.00 90.56 242 LEU A C 1
ATOM 1837 O O . LEU A 1 242 ? -0.870 10.808 6.720 1.00 90.56 242 LEU A O 1
ATOM 1841 N N . LEU A 1 243 ? -2.739 9.912 7.587 1.00 90.00 243 LEU A N 1
ATOM 1842 C CA . LEU A 1 243 ? -3.068 11.026 8.469 1.00 90.00 243 LEU A CA 1
ATOM 1843 C C . LEU A 1 243 ? -1.917 11.335 9.431 1.00 90.00 243 LEU A C 1
ATOM 1845 O O . LEU A 1 243 ? -1.526 12.489 9.579 1.00 90.00 243 LEU A O 1
ATOM 1849 N N . VAL A 1 244 ? -1.321 10.299 10.020 1.00 85.25 244 VAL A N 1
ATOM 1850 C CA . VAL A 1 244 ? -0.160 10.440 10.908 1.00 85.25 244 VAL A CA 1
ATOM 1851 C C . VAL A 1 244 ? 1.078 10.901 10.144 1.00 85.25 244 VAL A C 1
ATOM 1853 O O . VAL A 1 244 ? 1.795 11.773 10.624 1.00 85.25 244 VAL A O 1
ATOM 1856 N N . ALA A 1 245 ? 1.344 10.341 8.962 1.00 87.25 245 ALA A N 1
ATOM 1857 C CA . ALA A 1 245 ? 2.502 10.733 8.157 1.00 87.25 245 ALA A CA 1
ATOM 1858 C C . ALA A 1 245 ? 2.439 12.214 7.729 1.00 87.25 245 ALA A C 1
ATOM 1860 O O . ALA A 1 245 ? 3.467 12.887 7.643 1.00 87.25 245 ALA A O 1
ATOM 1861 N N . LEU A 1 246 ? 1.233 12.731 7.478 1.00 90.25 246 LEU A N 1
ATOM 1862 C CA . LEU A 1 246 ? 1.017 14.103 7.018 1.00 90.25 246 LEU A CA 1
ATOM 1863 C C . LEU A 1 246 ? 0.866 15.113 8.161 1.00 90.25 246 LEU A C 1
ATOM 1865 O O . LEU A 1 246 ? 1.493 16.170 8.108 1.00 90.25 246 LEU A O 1
ATOM 1869 N N . GLY A 1 247 ? 0.045 14.805 9.165 1.00 86.50 247 GLY A N 1
ATOM 1870 C CA . GLY A 1 247 ? -0.353 15.733 10.230 1.00 86.50 247 GLY A CA 1
ATOM 1871 C C . GLY A 1 247 ? 0.135 15.362 11.633 1.00 86.50 247 GLY A C 1
ATOM 1872 O O . GLY A 1 247 ? -0.186 16.068 12.585 1.00 86.50 247 GLY A O 1
ATOM 1873 N N . GLY A 1 248 ? 0.888 14.271 11.776 1.00 83.19 248 GLY A N 1
ATOM 1874 C CA . GLY A 1 248 ? 1.397 13.797 13.061 1.00 83.19 248 GLY A CA 1
ATOM 1875 C C . GLY A 1 248 ? 0.350 13.083 13.931 1.00 83.19 248 GLY A C 1
ATOM 1876 O O . GLY A 1 248 ? -0.818 12.936 13.549 1.00 83.19 248 GLY A O 1
ATOM 1877 N N . PRO A 1 249 ? 0.757 12.602 15.121 1.00 78.31 249 PRO A N 1
ATOM 1878 C CA . PRO A 1 249 ? -0.144 11.964 16.081 1.00 78.31 249 PRO A CA 1
ATOM 1879 C C . PRO A 1 249 ? -1.318 12.851 16.524 1.00 78.31 249 PRO A C 1
ATOM 1881 O O . PRO A 1 249 ? -2.369 12.326 16.877 1.00 78.31 249 PRO A O 1
ATOM 1884 N N . GLU A 1 250 ? -1.157 14.174 16.495 1.00 81.31 250 GLU A N 1
ATOM 1885 C CA . GLU A 1 250 ? -2.160 15.159 16.913 1.00 81.31 250 GLU A CA 1
ATOM 1886 C C . GLU A 1 250 ? -3.339 15.210 15.934 1.00 81.31 250 GLU A C 1
ATOM 1888 O O . GLU A 1 250 ? -4.497 15.282 16.349 1.00 81.31 250 GLU A O 1
ATOM 1893 N N . ALA A 1 251 ? -3.063 15.129 14.626 1.00 84.69 251 ALA A N 1
ATOM 1894 C CA . ALA A 1 251 ? -4.110 15.073 13.610 1.00 84.69 251 ALA A CA 1
ATOM 1895 C C . ALA A 1 251 ? -4.965 13.805 13.759 1.00 84.69 251 ALA A C 1
ATOM 1897 O O . ALA A 1 251 ? -6.192 13.866 13.666 1.00 84.69 251 ALA A O 1
ATOM 1898 N N . TYR A 1 252 ? -4.327 12.668 14.055 1.00 83.19 252 TYR A N 1
ATOM 1899 C CA . TYR A 1 252 ? -5.023 11.407 14.313 1.00 83.19 252 TYR A CA 1
ATOM 1900 C C . TYR A 1 252 ? -5.828 11.434 15.619 1.00 83.19 252 TYR A C 1
ATOM 1902 O O . TYR A 1 252 ? -6.984 11.016 15.626 1.00 83.19 252 TYR A O 1
ATOM 1910 N N . GLU A 1 253 ? -5.265 11.975 16.703 1.00 82.06 253 GLU A N 1
ATOM 1911 C CA . GLU A 1 253 ? -5.978 12.179 17.972 1.00 82.06 253 GLU A CA 1
ATOM 1912 C C . GLU A 1 253 ? -7.245 13.013 17.767 1.00 82.06 253 GLU A C 1
ATOM 1914 O O . GLU A 1 253 ? -8.326 12.592 18.174 1.00 82.06 253 GLU A O 1
ATOM 1919 N N . LYS A 1 254 ? -7.145 14.147 17.064 1.00 85.06 254 LYS A N 1
ATOM 1920 C CA . LYS A 1 254 ? -8.299 15.008 16.779 1.00 85.06 254 LYS A CA 1
ATOM 1921 C C . LYS A 1 254 ? -9.369 14.299 15.943 1.00 85.06 254 LYS A C 1
ATOM 1923 O O . LYS A 1 254 ? -10.554 14.504 16.184 1.00 85.06 254 LYS A O 1
ATOM 1928 N N . ALA A 1 255 ? -8.965 13.484 14.968 1.00 85.81 255 ALA A N 1
ATOM 1929 C CA . ALA A 1 255 ? -9.893 12.797 14.073 1.00 85.81 255 ALA A CA 1
ATOM 1930 C C . ALA A 1 255 ? -10.569 11.574 14.717 1.00 85.81 255 ALA A C 1
ATOM 1932 O O . ALA A 1 255 ? -11.749 11.326 14.481 1.00 85.81 255 ALA A O 1
ATOM 1933 N N . LYS A 1 256 ? -9.834 10.789 15.515 1.00 83.94 256 LYS A N 1
ATOM 1934 C CA . LYS A 1 256 ? -10.310 9.519 16.090 1.00 83.94 256 LYS A CA 1
ATOM 1935 C C . LYS A 1 256 ? -10.789 9.637 17.539 1.00 83.94 256 LYS A C 1
ATOM 1937 O O . LYS A 1 256 ? -11.599 8.820 17.970 1.00 83.94 256 LYS A O 1
ATOM 1942 N N . GLY A 1 257 ? -10.264 10.596 18.301 1.00 79.62 257 GLY A N 1
ATOM 1943 C CA . GLY A 1 257 ? -10.439 10.688 19.755 1.00 79.62 257 GLY A CA 1
ATOM 1944 C C . GLY A 1 257 ? -9.568 9.708 20.552 1.00 79.62 257 GLY A C 1
ATOM 1945 O O . GLY A 1 257 ? -9.809 9.498 21.739 1.00 79.62 257 GLY A O 1
ATOM 1946 N N . ASN A 1 258 ? -8.575 9.081 19.912 1.00 77.62 258 ASN A N 1
ATOM 1947 C CA . ASN A 1 258 ? -7.611 8.209 20.584 1.00 77.62 258 ASN A CA 1
ATOM 1948 C C . ASN A 1 258 ? -6.548 9.037 21.329 1.00 77.62 258 ASN A C 1
ATOM 1950 O O . ASN A 1 258 ? -6.153 10.084 20.818 1.00 77.62 258 ASN A O 1
ATOM 1954 N N . PRO A 1 259 ? -6.015 8.559 22.472 1.00 71.00 259 PRO A N 1
ATOM 1955 C CA . PRO A 1 259 ? -4.975 9.279 23.205 1.00 71.00 259 PRO A CA 1
ATOM 1956 C C . PRO A 1 259 ? -3.726 9.538 22.354 1.00 71.00 259 PRO A C 1
ATOM 1958 O O . PRO A 1 259 ? -3.254 8.637 21.652 1.00 71.00 259 PRO A O 1
ATOM 1961 N N . ARG A 1 260 ? -3.143 10.740 22.482 1.00 68.00 260 ARG A N 1
ATOM 1962 C CA . ARG A 1 260 ? -1.897 11.109 21.794 1.00 68.00 260 ARG A CA 1
ATOM 1963 C C . ARG A 1 260 ? -0.805 10.054 21.944 1.00 68.00 260 ARG A C 1
ATOM 1965 O O . ARG A 1 260 ? -0.502 9.577 23.041 1.00 68.00 260 ARG A O 1
ATOM 1972 N N . GLY A 1 261 ? -0.140 9.777 20.829 1.00 57.00 261 GLY A N 1
ATOM 1973 C CA . GLY A 1 261 ? 1.076 8.982 20.814 1.00 57.00 261 GLY A CA 1
ATOM 1974 C C . GLY A 1 261 ? 0.854 7.474 20.894 1.00 57.00 261 GLY A C 1
ATOM 1975 O O . GLY A 1 261 ? 1.812 6.752 21.118 1.00 57.00 261 GLY A O 1
ATOM 1976 N N . VAL A 1 262 ? -0.361 6.969 20.692 1.00 62.56 262 VAL A N 1
ATOM 1977 C CA . VAL A 1 262 ? -0.581 5.548 20.401 1.00 62.56 262 VAL A CA 1
ATOM 1978 C C . VAL A 1 262 ? -1.381 5.474 19.111 1.00 62.56 262 VAL A C 1
ATOM 1980 O O . VAL A 1 262 ? -2.519 5.924 19.038 1.00 62.56 262 VAL A O 1
ATOM 1983 N N . ILE A 1 263 ? -0.764 4.941 18.065 1.00 63.31 263 ILE A N 1
ATOM 1984 C CA . ILE A 1 263 ? -1.438 4.618 16.809 1.00 63.31 263 ILE A CA 1
ATOM 1985 C C . ILE A 1 263 ? -1.209 3.143 16.637 1.00 63.31 263 ILE A C 1
ATOM 1987 O O . ILE A 1 263 ? -0.088 2.760 16.325 1.00 63.31 263 ILE A O 1
ATOM 1991 N N . LEU A 1 264 ? -2.227 2.342 16.911 1.00 65.12 264 LEU A N 1
ATOM 1992 C CA . LEU A 1 264 ? -2.138 0.904 16.793 1.00 65.12 264 LEU A CA 1
ATOM 1993 C C . LEU A 1 264 ? -2.969 0.462 15.580 1.00 65.12 264 LEU A C 1
ATOM 1995 O O . LEU A 1 264 ? -4.158 0.714 15.446 1.00 65.12 264 LEU A O 1
ATOM 1999 N N . LEU A 1 265 ? -2.319 -0.113 14.589 1.00 69.56 265 LEU A N 1
ATOM 2000 C CA . LEU A 1 265 ? -2.991 -0.442 13.333 1.00 69.56 265 LEU A CA 1
ATOM 2001 C C . LEU A 1 265 ? -3.026 -1.938 13.189 1.00 69.56 265 LEU A C 1
ATOM 2003 O O . LEU A 1 265 ? -2.033 -2.590 13.490 1.00 69.56 265 LEU A O 1
ATOM 2007 N N . VAL A 1 266 ? -4.165 -2.448 12.736 1.00 71.19 266 VAL A N 1
ATOM 2008 C CA . VAL A 1 266 ? -4.287 -3.836 12.310 1.00 71.19 266 VAL A CA 1
ATOM 2009 C C . VAL A 1 266 ? -3.884 -3.890 10.842 1.00 71.19 266 VAL A C 1
ATOM 2011 O O . VAL A 1 266 ? -4.566 -3.321 9.993 1.00 71.19 266 VAL A O 1
ATOM 2014 N N . GLU A 1 267 ? -2.761 -4.540 10.567 1.00 67.94 267 GLU A N 1
ATOM 2015 C CA . GLU A 1 267 ? -2.228 -4.786 9.225 1.00 67.94 267 GLU A CA 1
ATOM 2016 C C . GLU A 1 267 ? -2.266 -6.285 8.911 1.00 67.94 267 GLU A C 1
ATOM 2018 O O . GLU A 1 267 ? -2.346 -7.110 9.824 1.00 67.94 267 GLU A O 1
ATOM 2023 N N . ASP A 1 268 ? -2.223 -6.623 7.618 1.00 65.38 268 ASP A N 1
ATOM 2024 C CA . ASP A 1 268 ? -2.139 -7.999 7.110 1.00 65.38 268 ASP A CA 1
ATOM 2025 C C . ASP A 1 268 ? -3.126 -8.957 7.781 1.00 65.38 268 ASP A C 1
ATOM 2027 O O . ASP A 1 268 ? -2.792 -10.087 8.142 1.00 65.38 268 ASP A O 1
ATOM 2031 N N . LEU A 1 269 ? -4.355 -8.470 7.978 1.00 69.31 269 LEU A N 1
ATOM 2032 C CA . LEU A 1 269 ? -5.402 -9.248 8.607 1.00 69.31 269 LEU A CA 1
ATOM 2033 C C . LEU A 1 269 ? -5.787 -10.397 7.676 1.00 69.31 269 LEU A C 1
ATOM 2035 O O . LEU A 1 269 ? -6.496 -10.210 6.689 1.00 69.31 269 LEU A O 1
ATOM 2039 N N . VAL A 1 270 ? -5.312 -11.591 8.001 1.00 67.81 270 VAL A N 1
ATOM 2040 C CA . VAL A 1 270 ? -5.619 -12.821 7.286 1.00 67.81 270 VAL A CA 1
ATOM 2041 C C . VAL A 1 270 ? -6.412 -13.711 8.213 1.00 67.81 270 VAL A C 1
ATOM 2043 O O . VAL A 1 270 ? -6.004 -14.031 9.330 1.00 67.81 270 VAL A O 1
ATOM 2046 N N . ALA A 1 271 ? -7.565 -14.125 7.726 1.00 64.12 271 ALA A N 1
ATOM 2047 C CA . ALA A 1 271 ? -8.433 -15.024 8.439 1.00 64.12 271 ALA A CA 1
ATOM 2048 C C . ALA A 1 271 ? -8.268 -16.429 7.822 1.00 64.12 271 ALA A C 1
ATOM 2050 O O . ALA A 1 271 ? -8.521 -16.648 6.635 1.00 64.12 271 ALA A O 1
ATOM 2051 N N . ASP A 1 272 ? -7.770 -17.369 8.622 1.00 64.06 272 ASP A N 1
ATOM 2052 C CA . ASP A 1 272 ? -7.812 -18.802 8.333 1.00 64.06 272 ASP A CA 1
ATOM 2053 C C . ASP A 1 272 ? -9.052 -19.414 9.005 1.00 64.06 272 ASP A C 1
ATOM 2055 O O . ASP A 1 272 ? -9.687 -18.780 9.848 1.00 64.06 272 ASP A O 1
ATOM 2059 N N . SER A 1 273 ? -9.449 -20.633 8.635 1.00 60.25 273 SER A N 1
ATOM 2060 C CA . SER A 1 273 ? -10.714 -21.227 9.103 1.00 60.25 273 SER A CA 1
ATOM 2061 C C . SER A 1 273 ? -10.861 -21.332 10.626 1.00 60.25 273 SER A C 1
ATOM 2063 O O . SER A 1 273 ? -11.974 -21.543 11.107 1.00 60.25 273 SER A O 1
ATOM 2065 N N . THR A 1 274 ? -9.785 -21.162 11.402 1.00 66.44 274 THR A N 1
ATOM 2066 C CA . THR A 1 274 ? -9.823 -21.254 12.870 1.00 66.44 274 THR A CA 1
ATOM 2067 C C . THR A 1 274 ? -9.150 -20.096 13.602 1.00 66.44 274 THR A C 1
ATOM 2069 O O . THR A 1 274 ? -9.246 -20.020 14.831 1.00 66.44 274 THR A O 1
ATOM 2072 N N . ARG A 1 275 ? -8.458 -19.204 12.891 1.00 73.38 275 ARG A N 1
ATOM 2073 C CA . ARG A 1 275 ? -7.637 -18.142 13.466 1.00 73.38 275 ARG A CA 1
ATOM 2074 C C . ARG A 1 275 ? -7.682 -16.884 12.623 1.00 73.38 275 ARG A C 1
ATOM 2076 O O . ARG A 1 275 ? -7.783 -16.902 11.401 1.00 73.38 275 ARG A O 1
ATOM 2083 N N . LEU A 1 276 ? -7.518 -15.775 13.317 1.00 77.75 276 LEU A N 1
ATOM 2084 C CA . LEU A 1 276 ? -7.294 -14.470 12.742 1.00 77.75 276 LEU A CA 1
ATOM 2085 C C . LEU A 1 276 ? -5.863 -14.055 13.049 1.00 77.75 276 LEU A C 1
ATOM 2087 O O . LEU A 1 276 ? -5.486 -13.952 14.218 1.00 77.75 276 LEU A O 1
ATOM 2091 N N . LYS A 1 277 ? -5.076 -13.834 12.003 1.00 77.06 277 LYS A N 1
ATOM 2092 C CA . LYS A 1 277 ? -3.698 -13.367 12.099 1.00 77.06 277 LYS A CA 1
ATOM 2093 C C . LYS A 1 277 ? -3.628 -11.944 11.605 1.00 77.06 277 LYS A C 1
ATOM 2095 O O . LYS A 1 277 ? -4.283 -11.605 10.628 1.00 77.06 277 LYS A O 1
ATOM 2100 N N . GLY A 1 278 ? -2.827 -11.134 12.265 1.00 74.94 278 GLY A N 1
ATOM 2101 C CA . GLY A 1 278 ? -2.571 -9.780 11.822 1.00 74.94 278 GLY A CA 1
ATOM 2102 C C . GLY A 1 278 ? -1.373 -9.208 12.539 1.00 74.94 278 GLY A C 1
ATOM 2103 O O . GLY A 1 278 ? -0.710 -9.869 13.341 1.00 74.94 278 GLY A O 1
ATOM 2104 N N . ILE A 1 279 ? -1.102 -7.957 12.238 1.00 73.81 279 ILE A N 1
ATOM 2105 C CA . ILE A 1 279 ? 0.002 -7.207 12.794 1.00 73.81 279 ILE A CA 1
ATOM 2106 C C . ILE A 1 279 ? -0.565 -6.001 13.514 1.00 73.81 279 ILE A C 1
ATOM 2108 O O . ILE A 1 279 ? -1.388 -5.282 12.962 1.00 73.81 279 ILE A O 1
ATOM 2112 N N . LEU A 1 280 ? -0.106 -5.785 14.740 1.00 76.12 280 LEU A N 1
ATOM 2113 C CA . LEU A 1 280 ? -0.327 -4.574 15.500 1.00 76.12 280 LEU A CA 1
ATOM 2114 C C . LEU A 1 280 ? 0.884 -3.656 15.343 1.00 76.12 280 LEU A C 1
ATOM 2116 O O . LEU A 1 280 ? 1.970 -3.978 15.815 1.00 76.12 280 LEU A O 1
ATOM 2120 N N . ARG A 1 281 ? 0.722 -2.515 14.675 1.00 72.19 281 ARG A N 1
ATOM 2121 C CA . ARG A 1 281 ? 1.822 -1.561 14.456 1.00 72.19 281 ARG A CA 1
ATOM 2122 C C . ARG A 1 281 ? 1.659 -0.321 15.319 1.00 72.19 281 ARG A C 1
ATOM 2124 O O . ARG A 1 281 ? 0.639 0.338 15.174 1.00 72.19 281 ARG A O 1
ATOM 2131 N N . GLN A 1 282 ? 2.681 0.034 16.104 1.00 73.31 282 GLN A N 1
ATOM 2132 C CA . GLN A 1 282 ? 2.798 1.327 16.782 1.00 73.31 282 GLN A CA 1
ATOM 2133 C C . GLN A 1 282 ? 3.613 2.313 15.940 1.00 73.31 282 GLN A C 1
ATOM 2135 O O . GLN A 1 282 ? 4.782 2.065 15.638 1.00 73.31 282 GLN A O 1
ATOM 2140 N N . ALA A 1 283 ? 3.024 3.448 15.564 1.00 61.81 283 ALA A N 1
ATOM 2141 C CA . ALA A 1 283 ? 3.758 4.486 14.844 1.00 61.81 283 ALA A CA 1
ATOM 2142 C C . ALA A 1 283 ? 4.511 5.421 15.810 1.00 61.81 283 ALA A C 1
ATOM 2144 O O . ALA A 1 283 ? 3.904 6.236 16.495 1.00 61.81 283 ALA A O 1
ATOM 2145 N N . GLY A 1 284 ? 5.845 5.345 15.808 1.00 54.97 284 GLY A N 1
ATOM 2146 C CA . GLY A 1 284 ? 6.697 6.527 16.001 1.00 54.97 284 GLY A CA 1
ATOM 2147 C C . GLY A 1 284 ? 6.858 7.112 17.409 1.00 54.97 284 GLY A C 1
ATOM 2148 O O . GLY A 1 284 ? 7.548 8.115 17.542 1.00 54.97 284 GLY A O 1
ATOM 2149 N N . THR A 1 285 ? 6.236 6.563 18.451 1.00 59.62 285 THR A N 1
ATOM 2150 C CA . THR A 1 285 ? 6.081 7.275 19.733 1.00 59.62 285 THR A CA 1
ATOM 2151 C C . THR A 1 285 ? 6.737 6.545 20.902 1.00 59.62 285 THR A C 1
ATOM 2153 O O . THR A 1 285 ? 6.656 5.328 21.015 1.00 59.62 285 THR A O 1
ATOM 2156 N N . ALA A 1 286 ? 7.348 7.297 21.824 1.00 56.88 286 ALA A N 1
ATOM 2157 C CA . ALA A 1 286 ? 7.996 6.760 23.030 1.00 56.88 286 ALA A CA 1
ATOM 2158 C C . ALA A 1 286 ? 7.010 6.261 24.111 1.00 56.88 286 ALA A C 1
ATOM 2160 O O . ALA A 1 286 ? 7.424 5.852 25.193 1.00 56.88 286 ALA A O 1
ATOM 2161 N N . VAL A 1 287 ? 5.700 6.322 23.852 1.00 64.38 287 VAL A N 1
ATOM 2162 C CA . VAL A 1 287 ? 4.660 5.918 24.805 1.00 64.38 287 VAL A CA 1
ATOM 2163 C C . VAL A 1 287 ? 4.506 4.400 24.766 1.00 64.38 287 VAL A C 1
ATOM 2165 O O . VAL A 1 287 ? 4.262 3.845 23.704 1.00 64.38 287 VAL A O 1
ATOM 2168 N N . GLY A 1 288 ? 4.635 3.719 25.903 1.00 66.62 288 GLY A N 1
ATOM 2169 C CA . GLY A 1 288 ? 4.457 2.266 25.963 1.00 66.62 288 GLY A CA 1
ATOM 2170 C C . GLY A 1 288 ? 2.993 1.817 26.025 1.00 66.62 288 GLY A C 1
ATOM 2171 O O . GLY A 1 288 ? 2.113 2.572 26.447 1.00 66.62 288 GLY A O 1
ATOM 2172 N N . ILE A 1 289 ? 2.738 0.563 25.658 1.00 71.81 289 ILE A N 1
ATOM 2173 C CA . ILE A 1 289 ? 1.523 -0.187 25.996 1.00 71.81 289 ILE A CA 1
ATOM 2174 C C . ILE A 1 289 ? 1.892 -1.156 27.124 1.00 71.81 289 ILE A C 1
ATOM 2176 O O . ILE A 1 289 ? 2.830 -1.935 26.983 1.00 71.81 289 ILE A O 1
ATOM 2180 N N . GLN A 1 290 ? 1.194 -1.059 28.259 1.00 67.25 290 GLN A N 1
ATOM 2181 C CA . GLN A 1 290 ? 1.547 -1.756 29.510 1.00 67.25 290 GLN A CA 1
ATOM 2182 C C . GLN A 1 290 ? 1.007 -3.186 29.598 1.00 67.25 290 GLN A C 1
ATOM 2184 O O . GLN A 1 290 ? 1.566 -4.012 30.311 1.00 67.25 290 GLN A O 1
ATOM 2189 N N . GLU A 1 291 ? -0.097 -3.465 28.911 1.00 71.19 291 GLU A N 1
ATOM 2190 C CA . GLU A 1 291 ? -0.859 -4.701 29.068 1.00 71.19 291 GLU A CA 1
ATOM 2191 C C . GLU A 1 291 ? -1.125 -5.353 27.711 1.00 71.19 291 GLU A C 1
ATOM 2193 O O . GLU A 1 291 ? -1.127 -4.698 26.663 1.00 71.19 291 GLU A O 1
ATOM 2198 N N . LYS A 1 292 ? -1.413 -6.657 27.746 1.00 76.06 292 LYS A N 1
ATOM 2199 C CA . LYS A 1 292 ? -1.887 -7.410 26.586 1.00 76.06 292 LYS A CA 1
ATOM 2200 C C . LYS A 1 292 ? -3.111 -6.708 25.965 1.00 76.06 292 LYS A C 1
ATOM 2202 O O . LYS A 1 292 ? -4.082 -6.458 26.683 1.00 76.06 292 LYS A O 1
ATOM 2207 N N . PRO A 1 293 ? -3.112 -6.428 24.648 1.00 80.44 293 PRO A N 1
ATOM 2208 C CA . PRO A 1 293 ? -4.276 -5.857 23.984 1.00 80.44 293 PRO A CA 1
ATOM 2209 C C . PRO A 1 293 ? -5.516 -6.751 24.127 1.00 80.44 293 PRO A C 1
ATOM 2211 O O . PRO A 1 293 ? -5.431 -7.978 24.044 1.00 80.44 293 PRO A O 1
ATOM 2214 N N . VAL A 1 294 ? -6.679 -6.128 24.302 1.00 85.56 294 VAL A N 1
ATOM 2215 C CA . VAL A 1 294 ? -7.979 -6.801 24.383 1.00 85.56 294 VAL A CA 1
ATOM 2216 C C . VAL A 1 294 ? -8.618 -6.810 23.002 1.00 85.56 294 VAL A C 1
ATOM 2218 O O . VAL A 1 294 ? -8.806 -5.758 22.389 1.00 85.56 294 VAL A O 1
ATOM 2221 N N . PHE A 1 295 ? -8.970 -7.995 22.512 1.00 86.25 295 PHE A N 1
ATOM 2222 C CA . PHE A 1 295 ? -9.625 -8.173 21.220 1.00 86.25 295 PHE A CA 1
ATOM 2223 C C . PHE A 1 295 ? -11.132 -8.263 21.432 1.00 86.25 295 PHE A C 1
ATOM 2225 O O . PHE A 1 295 ? -11.613 -9.215 22.037 1.00 86.25 295 PHE A O 1
ATOM 2232 N N . ARG A 1 296 ? -11.870 -7.284 20.915 1.00 89.88 296 ARG A N 1
ATOM 2233 C CA . ARG A 1 296 ? -13.325 -7.202 21.020 1.00 89.88 296 ARG A CA 1
ATOM 2234 C C . ARG A 1 296 ? -13.975 -7.506 19.683 1.00 89.88 296 ARG A C 1
ATOM 2236 O O . ARG A 1 296 ? -13.726 -6.811 18.696 1.00 89.88 296 ARG A O 1
ATOM 2243 N N . PHE A 1 297 ? -14.825 -8.524 19.675 1.00 89.00 297 PHE A N 1
ATOM 2244 C CA . PHE A 1 297 ? -15.575 -8.983 18.515 1.00 89.00 297 PHE A CA 1
ATOM 2245 C C . PHE A 1 297 ? -17.058 -8.697 18.712 1.00 89.00 297 PHE A C 1
ATOM 2247 O O . PHE A 1 297 ? -17.686 -9.216 19.627 1.00 89.00 297 PHE A O 1
ATOM 2254 N N . GLU A 1 298 ? -17.635 -7.900 17.824 1.00 92.00 298 GLU A N 1
ATOM 2255 C CA . GLU A 1 298 ? -19.044 -7.514 17.852 1.00 92.00 298 GLU A CA 1
ATOM 2256 C C . GLU A 1 298 ? -19.746 -8.114 16.627 1.00 92.00 298 GLU A C 1
ATOM 2258 O O . GLU A 1 298 ? -19.455 -7.739 15.492 1.00 92.00 298 GLU A O 1
ATOM 2263 N N . ARG A 1 299 ? -20.649 -9.079 16.818 1.00 90.81 299 ARG A N 1
ATOM 2264 C CA . ARG A 1 299 ? -21.422 -9.671 15.722 1.00 90.81 299 ARG A CA 1
ATOM 2265 C C . ARG A 1 299 ? -22.414 -8.651 15.197 1.00 90.81 299 ARG A C 1
ATOM 2267 O O . ARG A 1 299 ? -23.160 -8.068 15.981 1.00 90.81 299 ARG A O 1
ATOM 2274 N N . LEU A 1 300 ? -22.445 -8.490 13.883 1.00 88.75 300 LEU A N 1
ATOM 2275 C CA . LEU A 1 300 ? -23.325 -7.562 13.191 1.00 88.75 300 LEU A CA 1
ATOM 2276 C C . LEU A 1 300 ? -24.504 -8.305 12.557 1.00 88.75 300 LEU A C 1
ATOM 2278 O O . LEU A 1 300 ? -24.328 -9.378 11.971 1.00 88.75 300 LEU A O 1
ATOM 2282 N N . ASP A 1 301 ? -25.695 -7.719 12.644 1.00 88.81 301 ASP A N 1
ATOM 2283 C CA . ASP A 1 301 ? -26.848 -8.135 11.846 1.00 88.81 301 ASP A CA 1
ATOM 2284 C C . ASP A 1 301 ? -26.768 -7.610 10.396 1.00 88.81 301 ASP A C 1
ATOM 2286 O O . ASP A 1 301 ? -25.793 -6.978 9.973 1.00 88.81 301 ASP A O 1
ATOM 2290 N N . ALA A 1 302 ? -27.810 -7.879 9.604 1.00 85.06 302 ALA A N 1
ATOM 2291 C CA . ALA A 1 302 ? -27.907 -7.400 8.225 1.00 85.06 302 ALA A CA 1
ATOM 2292 C C . ALA A 1 302 ? -27.956 -5.862 8.116 1.00 85.06 302 ALA A C 1
ATOM 2294 O O . ALA A 1 302 ? -27.579 -5.320 7.081 1.00 85.06 302 ALA A O 1
ATOM 2295 N N . MET A 1 303 ? -28.382 -5.165 9.173 1.00 85.12 303 MET A N 1
ATOM 2296 C CA . MET A 1 303 ? -28.432 -3.702 9.251 1.00 85.12 303 MET A CA 1
ATOM 2297 C C . MET A 1 303 ? -27.144 -3.091 9.831 1.00 85.12 303 MET A C 1
ATOM 2299 O O . MET A 1 303 ? -27.069 -1.874 9.997 1.00 85.12 303 MET A O 1
ATOM 2303 N N . GLY A 1 304 ? -26.139 -3.909 10.165 1.00 82.88 304 GLY A N 1
ATOM 2304 C CA . GLY A 1 304 ? -24.888 -3.459 10.774 1.00 82.88 304 GLY A CA 1
ATOM 2305 C C . GLY A 1 304 ? -24.987 -3.143 12.271 1.00 82.88 304 GLY A C 1
ATOM 2306 O O . GLY A 1 304 ? -24.081 -2.510 12.813 1.00 82.88 304 GLY A O 1
ATOM 2307 N N . LYS A 1 305 ? -26.058 -3.559 12.958 1.00 89.44 305 LYS A N 1
ATOM 2308 C CA . LYS A 1 305 ? -26.209 -3.386 14.410 1.00 89.44 305 LYS A CA 1
ATOM 2309 C C . LYS A 1 305 ? -25.565 -4.539 15.169 1.00 89.44 305 LYS A C 1
ATOM 2311 O O . LYS A 1 305 ? -25.586 -5.683 14.722 1.00 89.44 305 LYS A O 1
ATOM 2316 N N . VAL A 1 306 ? -25.013 -4.227 16.340 1.00 91.62 306 VAL A N 1
ATOM 2317 C CA . VAL A 1 306 ? -24.376 -5.219 17.212 1.00 91.62 306 VAL A CA 1
ATOM 2318 C C . VAL A 1 306 ? -25.442 -6.095 17.871 1.00 91.62 306 VAL A C 1
ATOM 2320 O O . VAL A 1 306 ? -26.314 -5.582 18.567 1.00 91.62 306 VAL A O 1
ATOM 2323 N N . VAL A 1 307 ? -25.348 -7.411 17.671 1.00 92.94 307 VAL A N 1
ATOM 2324 C CA . VAL A 1 307 ? -26.265 -8.417 18.244 1.00 92.94 307 VAL A CA 1
ATOM 2325 C C . VAL A 1 307 ? -25.592 -9.370 19.232 1.00 92.94 307 VAL A C 1
ATOM 2327 O O . VAL A 1 307 ? -26.278 -10.028 20.008 1.00 92.94 307 VAL A O 1
ATOM 2330 N N . ALA A 1 308 ? -24.261 -9.454 19.224 1.00 90.25 308 ALA A N 1
ATOM 2331 C CA . ALA A 1 308 ? -23.488 -10.205 20.210 1.00 90.25 308 ALA A CA 1
ATOM 2332 C C . ALA A 1 308 ? -22.097 -9.585 20.373 1.00 90.25 308 ALA A C 1
ATOM 2334 O O . ALA A 1 308 ? -21.557 -9.045 19.410 1.00 90.25 308 ALA A O 1
ATOM 2335 N N . THR A 1 309 ? -21.502 -9.712 21.556 1.00 90.94 309 THR A N 1
ATOM 2336 C CA . THR A 1 309 ? -20.145 -9.228 21.847 1.00 90.94 309 THR A CA 1
ATOM 2337 C C . THR A 1 309 ? -19.329 -10.343 22.482 1.00 90.94 309 THR A C 1
ATOM 2339 O O . THR A 1 309 ? -19.847 -11.084 23.317 1.00 90.94 309 THR A O 1
ATOM 2342 N N . LYS A 1 310 ? -18.062 -10.463 22.086 1.00 85.81 310 LYS A N 1
ATOM 2343 C CA . LYS A 1 310 ? -17.117 -11.442 22.611 1.00 85.81 310 LYS A CA 1
ATOM 2344 C C . LYS A 1 310 ? -15.727 -10.824 22.741 1.00 85.81 310 LYS A C 1
ATOM 2346 O O . LYS A 1 310 ? -15.133 -10.434 21.737 1.00 85.81 310 LYS A O 1
ATOM 2351 N N . ASP A 1 311 ? -15.216 -10.783 23.967 1.00 83.44 311 ASP A N 1
ATOM 2352 C CA . ASP A 1 311 ? -13.964 -10.090 24.315 1.00 83.44 311 ASP A CA 1
ATOM 2353 C C . ASP A 1 311 ? -12.888 -11.055 24.869 1.00 83.44 311 ASP A C 1
ATOM 2355 O O . ASP A 1 311 ? -11.767 -10.651 25.170 1.00 83.44 311 ASP A O 1
ATOM 2359 N N . ASP A 1 312 ? -13.218 -12.344 24.997 1.00 70.12 312 ASP A N 1
ATOM 2360 C CA . ASP A 1 312 ? -12.463 -13.382 25.712 1.00 70.12 312 ASP A CA 1
ATOM 2361 C C . ASP A 1 312 ? -11.836 -14.442 24.785 1.00 70.12 312 ASP A C 1
ATOM 2363 O O . ASP A 1 312 ? -11.626 -15.591 25.180 1.00 70.12 312 ASP A O 1
ATOM 2367 N N . LEU A 1 313 ? -11.538 -14.096 23.528 1.00 71.56 313 LEU A N 1
ATOM 2368 C CA . LEU A 1 313 ? -10.951 -15.069 22.604 1.00 71.56 313 LEU A CA 1
ATOM 2369 C C . LEU A 1 313 ? -9.534 -15.487 23.015 1.00 71.56 313 LEU A C 1
ATOM 2371 O O . LEU A 1 313 ? -8.690 -14.674 23.401 1.00 71.56 313 LEU A O 1
ATOM 2375 N N . VAL A 1 314 ? -9.265 -16.787 22.867 1.00 71.19 314 VAL A N 1
ATOM 2376 C CA . VAL A 1 314 ? -7.961 -17.381 23.165 1.00 71.19 314 VAL A CA 1
ATOM 2377 C C . VAL A 1 314 ? -6.935 -16.846 22.179 1.00 71.19 314 VAL A C 1
ATOM 2379 O O . VAL A 1 314 ? -7.073 -16.986 20.961 1.00 71.19 314 VAL A O 1
ATOM 2382 N N . VAL A 1 315 ? -5.871 -16.253 22.712 1.00 71.44 315 VAL A N 1
ATOM 2383 C CA . VAL A 1 315 ? -4.768 -15.787 21.884 1.00 71.44 315 VAL A CA 1
ATOM 2384 C C . VAL A 1 315 ? -3.740 -16.900 21.746 1.00 71.44 315 VAL A C 1
ATOM 2386 O O . VAL A 1 315 ? -3.094 -17.285 22.713 1.00 71.44 315 VAL A O 1
ATOM 2389 N N . SER A 1 316 ? -3.633 -17.444 20.536 1.00 66.00 316 SER A N 1
ATOM 2390 C CA . SER A 1 316 ? -2.813 -18.622 20.214 1.00 66.00 316 SER A CA 1
ATOM 2391 C C . SER A 1 316 ? -1.309 -18.339 20.137 1.00 66.00 316 SER A C 1
ATOM 2393 O O . SER A 1 316 ? -0.510 -19.270 20.186 1.00 66.00 316 SER A O 1
ATOM 2395 N N . PHE A 1 317 ? -0.921 -17.069 20.006 1.00 68.56 317 PHE A N 1
ATOM 2396 C CA . PHE A 1 317 ? 0.471 -16.630 20.033 1.00 68.56 317 PHE A CA 1
ATOM 2397 C C . PHE A 1 317 ? 0.587 -15.342 20.840 1.00 68.56 317 PHE A C 1
ATOM 2399 O O . PHE A 1 317 ? -0.050 -14.348 20.498 1.00 68.56 317 PHE A O 1
ATOM 2406 N N . GLU A 1 318 ? 1.398 -15.376 21.896 1.00 69.06 318 GLU A N 1
ATOM 2407 C CA . GLU A 1 318 ? 1.715 -14.218 22.729 1.00 69.06 318 GLU A CA 1
ATOM 2408 C C . GLU A 1 318 ? 3.176 -13.808 22.504 1.00 69.06 318 GLU A C 1
ATOM 2410 O O . GLU A 1 318 ? 4.080 -14.469 23.022 1.00 69.06 318 GLU A O 1
ATOM 2415 N N . PRO A 1 319 ? 3.422 -12.732 21.742 1.00 70.44 319 PRO A N 1
ATOM 2416 C CA . PRO A 1 319 ? 4.732 -12.103 21.644 1.00 70.44 319 PRO A CA 1
ATOM 2417 C C . PRO A 1 319 ? 5.267 -11.703 23.023 1.00 70.44 319 PRO A C 1
ATOM 2419 O O . PRO A 1 319 ? 4.500 -11.339 23.923 1.00 70.44 319 PRO A O 1
ATOM 2422 N N . ALA A 1 320 ? 6.591 -11.723 23.187 1.00 68.00 320 ALA A N 1
ATOM 2423 C CA . ALA A 1 320 ? 7.243 -11.312 24.432 1.00 68.00 320 ALA A CA 1
ATOM 2424 C C . ALA A 1 320 ? 6.893 -9.856 24.799 1.00 68.00 320 ALA A C 1
ATOM 2426 O O . ALA A 1 320 ? 6.686 -9.527 25.969 1.00 68.00 320 ALA A O 1
ATOM 2427 N N . GLU A 1 321 ? 6.724 -9.026 23.772 1.00 71.50 321 GLU A N 1
ATOM 2428 C CA . GLU A 1 321 ? 6.305 -7.629 23.800 1.00 71.50 321 GLU A CA 1
ATOM 2429 C C . GLU A 1 321 ? 4.966 -7.403 24.521 1.00 71.50 321 GLU A C 1
ATOM 2431 O O . GLU A 1 321 ? 4.737 -6.326 25.060 1.00 71.50 321 GLU A O 1
ATOM 2436 N N . TRP A 1 322 ? 4.072 -8.398 24.587 1.00 72.12 322 TRP A N 1
ATOM 2437 C CA . TRP A 1 322 ? 2.809 -8.264 25.330 1.00 72.12 322 TRP A CA 1
ATOM 2438 C C . TRP A 1 322 ? 2.964 -8.431 26.834 1.00 72.12 322 TRP A C 1
ATOM 2440 O O . TRP A 1 322 ? 2.165 -7.889 27.592 1.00 72.12 322 TRP A O 1
ATOM 2450 N N . ARG A 1 323 ? 3.953 -9.217 27.268 1.00 62.06 323 ARG A N 1
ATOM 2451 C CA . ARG A 1 323 ? 4.178 -9.515 28.689 1.00 62.06 323 ARG A CA 1
ATOM 2452 C C . ARG A 1 323 ? 5.041 -8.457 29.356 1.00 62.06 323 ARG A C 1
ATOM 2454 O O . ARG A 1 323 ? 4.812 -8.131 30.513 1.00 62.06 323 ARG A O 1
ATOM 2461 N N . ALA A 1 324 ? 6.026 -7.940 28.627 1.00 64.81 324 ALA A N 1
ATOM 2462 C CA . ALA A 1 324 ? 6.925 -6.897 29.114 1.00 64.81 324 ALA A CA 1
ATOM 2463 C C . ALA A 1 324 ? 6.344 -5.479 28.955 1.00 64.81 324 ALA A C 1
ATOM 2465 O O . ALA A 1 324 ? 6.911 -4.519 29.475 1.00 64.81 324 ALA A O 1
ATOM 2466 N N . GLY A 1 325 ? 5.236 -5.355 28.219 1.00 66.19 325 GLY A N 1
ATOM 2467 C CA . GLY A 1 325 ? 4.856 -4.108 27.579 1.00 66.19 325 GLY A CA 1
ATOM 2468 C C . GLY A 1 325 ? 5.795 -3.792 26.414 1.00 66.19 325 GLY A C 1
ATOM 2469 O O . GLY A 1 325 ? 6.970 -4.168 26.402 1.00 66.19 325 GLY A O 1
ATOM 2470 N N . TRP A 1 326 ? 5.279 -3.100 25.406 1.00 73.44 326 TRP A N 1
ATOM 2471 C CA . TRP A 1 326 ? 6.091 -2.642 24.283 1.00 73.44 326 TRP A CA 1
ATOM 2472 C C . TRP A 1 326 ? 6.144 -1.124 24.288 1.00 73.44 326 TRP A C 1
ATOM 2474 O O . TRP A 1 326 ? 5.160 -0.464 24.618 1.00 73.44 326 TRP A O 1
ATOM 2484 N N . ALA A 1 327 ? 7.286 -0.554 23.920 1.00 65.12 327 ALA A N 1
ATOM 2485 C CA . ALA A 1 327 ? 7.474 0.885 23.811 1.00 65.12 327 ALA A CA 1
ATOM 2486 C C . ALA A 1 327 ? 8.205 1.212 22.512 1.00 65.12 327 ALA A C 1
ATOM 2488 O O . ALA A 1 327 ? 9.087 0.468 22.085 1.00 65.12 327 ALA A O 1
ATOM 2489 N N . GLY A 1 328 ? 7.860 2.347 21.909 1.00 64.56 328 GLY A N 1
ATOM 2490 C CA . GLY A 1 328 ? 8.489 2.796 20.676 1.00 64.56 328 GLY A CA 1
ATOM 2491 C C . GLY A 1 328 ? 7.790 2.313 19.400 1.00 64.56 328 GLY A C 1
ATOM 2492 O O . GLY A 1 328 ? 6.782 1.604 19.442 1.00 64.56 328 GLY A O 1
ATOM 2493 N N . PRO A 1 329 ? 8.320 2.718 18.232 1.00 67.50 329 PRO A N 1
ATOM 2494 C CA . PRO A 1 329 ? 7.862 2.223 16.944 1.00 67.50 329 PRO A CA 1
ATOM 2495 C C . PRO A 1 329 ? 8.108 0.714 16.857 1.00 67.50 329 PRO A C 1
ATOM 2497 O O . PRO A 1 329 ? 9.247 0.265 16.973 1.00 67.50 329 PRO A O 1
ATOM 2500 N N . GLY A 1 330 ? 7.055 -0.066 16.636 1.00 69.38 330 GLY A N 1
ATOM 2501 C CA . GLY A 1 330 ? 7.140 -1.522 16.698 1.00 69.38 330 GLY A CA 1
ATOM 2502 C C . GLY A 1 330 ? 6.024 -2.208 15.929 1.00 69.38 330 GLY A C 1
ATOM 2503 O O . GLY A 1 330 ? 4.997 -1.605 15.611 1.00 69.38 330 GLY A O 1
ATOM 2504 N N . VAL A 1 331 ? 6.260 -3.474 15.606 1.00 75.38 331 VAL A N 1
ATOM 2505 C CA . VAL A 1 331 ? 5.350 -4.337 14.857 1.00 75.38 331 VAL A CA 1
ATOM 2506 C C . VAL A 1 331 ? 5.191 -5.606 15.669 1.00 75.38 331 VAL A C 1
ATOM 2508 O O . VAL A 1 331 ? 6.164 -6.320 15.885 1.00 75.38 331 VAL A O 1
ATOM 2511 N N . VAL A 1 332 ? 3.976 -5.875 16.129 1.00 76.88 332 VAL A N 1
ATOM 2512 C CA . VAL A 1 332 ? 3.701 -7.003 17.008 1.00 76.88 332 VAL A CA 1
ATOM 2513 C C . VAL A 1 332 ? 2.663 -7.912 16.361 1.00 76.88 332 VAL A C 1
ATOM 2515 O O . VAL A 1 332 ? 1.491 -7.542 16.264 1.00 76.88 332 VAL A O 1
ATOM 2518 N N . PRO A 1 333 ? 3.068 -9.089 15.858 1.00 80.19 333 PRO A N 1
ATOM 2519 C CA . PRO A 1 333 ? 2.136 -10.008 15.230 1.00 80.19 333 PRO A CA 1
ATOM 2520 C C . PRO A 1 333 ? 1.194 -10.607 16.276 1.00 80.19 333 PRO A C 1
ATOM 2522 O O . PRO A 1 333 ? 1.573 -10.845 17.421 1.00 80.19 333 PRO A O 1
ATOM 2525 N N . PHE A 1 334 ? -0.035 -10.897 15.872 1.00 81.75 334 PHE A N 1
ATOM 2526 C CA . PHE A 1 334 ? -1.014 -11.584 16.701 1.00 81.75 334 PHE A CA 1
ATOM 2527 C C . PHE A 1 334 ? -1.659 -12.736 15.943 1.00 81.75 334 PHE A C 1
ATOM 2529 O O . PHE A 1 334 ? -1.766 -12.725 14.717 1.00 81.75 334 PHE A O 1
ATOM 2536 N N . SER A 1 335 ? -2.120 -13.728 16.701 1.00 83.25 335 SER A N 1
ATOM 2537 C CA . SER A 1 335 ? -2.932 -14.829 16.192 1.00 83.25 335 SER A CA 1
ATOM 2538 C C . SER A 1 335 ? -3.989 -15.174 17.234 1.00 83.25 335 SER A C 1
ATOM 2540 O O . SER A 1 335 ? -3.659 -15.692 18.304 1.00 83.25 335 SER A O 1
ATOM 2542 N N . VAL A 1 336 ? -5.254 -14.894 16.940 1.00 82.38 336 VAL A N 1
ATOM 2543 C CA . VAL A 1 336 ? -6.390 -15.126 17.847 1.00 82.38 336 VAL A CA 1
ATOM 2544 C C . VAL A 1 336 ? -7.255 -16.247 17.295 1.00 82.38 336 VAL A C 1
ATOM 2546 O O . VAL A 1 336 ? -7.556 -16.261 16.104 1.00 82.38 336 VAL A O 1
ATOM 2549 N N . GLU A 1 337 ? -7.658 -17.194 18.138 1.00 80.94 337 GLU A N 1
ATOM 2550 C CA . GLU A 1 337 ? -8.567 -18.257 17.719 1.00 80.94 337 GLU A CA 1
ATOM 2551 C C . GLU A 1 337 ? -9.981 -17.704 17.529 1.00 80.94 337 GLU A C 1
ATOM 2553 O O . GLU A 1 337 ? -10.559 -17.112 18.434 1.00 80.94 337 GLU A O 1
ATOM 2558 N N . THR A 1 338 ? -10.572 -17.942 16.360 1.00 76.25 338 THR A N 1
ATOM 2559 C CA . THR A 1 338 ? -11.964 -17.568 16.050 1.00 76.25 338 THR A CA 1
ATOM 2560 C C . THR A 1 338 ? -12.953 -18.664 16.455 1.00 76.25 338 THR A C 1
ATOM 2562 O O . THR A 1 338 ? -14.161 -18.558 16.222 1.00 76.25 338 THR A O 1
ATOM 2565 N N . ARG A 1 339 ? -12.460 -19.737 17.089 1.00 72.38 339 ARG A N 1
ATOM 2566 C CA . ARG A 1 339 ? -13.274 -20.857 17.559 1.00 72.38 339 ARG A CA 1
ATOM 2567 C C . ARG A 1 339 ? -14.341 -20.361 18.540 1.00 72.38 339 ARG A C 1
ATOM 2569 O O . ARG A 1 339 ? -14.073 -19.657 19.510 1.00 72.38 339 ARG A O 1
ATOM 2576 N N . GLY A 1 340 ? -15.584 -20.761 18.285 1.00 74.31 340 GLY A N 1
ATOM 2577 C CA . GLY A 1 340 ? -16.727 -20.337 19.092 1.00 74.31 340 GLY A CA 1
ATOM 2578 C C . GLY A 1 340 ? -17.260 -18.946 18.743 1.00 74.31 340 GLY A C 1
ATOM 2579 O O . GLY A 1 340 ? -18.056 -18.423 19.517 1.00 74.31 340 GLY A O 1
ATOM 2580 N N . LEU A 1 341 ? -16.838 -18.347 17.625 1.00 79.50 341 LEU A N 1
ATOM 2581 C CA . LEU A 1 341 ? -17.634 -17.333 16.937 1.00 79.50 341 LEU A CA 1
ATOM 2582 C C . LEU A 1 341 ? -18.700 -18.029 16.084 1.00 79.50 341 LEU A C 1
ATOM 2584 O O . LEU A 1 341 ? -18.432 -19.013 15.391 1.00 79.50 341 LEU A O 1
ATOM 2588 N N . GLU A 1 342 ? -19.928 -17.529 16.153 1.00 83.12 342 GLU A N 1
ATOM 2589 C CA . GLU A 1 342 ? -21.007 -17.989 15.281 1.00 83.12 342 GLU A CA 1
ATOM 2590 C C . GLU A 1 342 ? -20.796 -17.530 13.835 1.00 83.12 342 GLU A C 1
ATOM 2592 O O . GLU A 1 342 ? -20.079 -16.563 13.564 1.00 83.12 342 GLU A O 1
ATOM 2597 N N . ALA A 1 343 ? -21.462 -18.207 12.897 1.00 81.50 343 ALA A N 1
ATOM 2598 C CA . ALA A 1 343 ? -21.455 -17.791 11.500 1.00 81.50 343 ALA A CA 1
ATOM 2599 C C . ALA A 1 343 ? -22.035 -16.373 11.357 1.00 81.50 343 ALA A C 1
ATOM 2601 O O . ALA A 1 343 ? -23.075 -16.061 11.945 1.00 81.50 343 ALA A O 1
ATOM 2602 N N . GLY A 1 344 ? -21.402 -15.524 10.552 1.00 83.12 344 GLY A N 1
ATOM 2603 C CA . GLY A 1 344 ? -21.894 -14.175 10.270 1.00 83.12 344 GLY A CA 1
ATOM 2604 C C . GLY A 1 344 ? -20.799 -13.119 10.180 1.00 83.12 344 GLY A C 1
ATOM 2605 O O . GLY A 1 344 ? -19.608 -13.429 10.193 1.00 83.12 344 GLY A O 1
ATOM 2606 N N . ARG A 1 345 ? -21.227 -11.857 10.088 1.00 86.00 345 ARG A N 1
ATOM 2607 C CA . ARG A 1 345 ? -20.345 -10.685 10.078 1.00 86.00 345 ARG A CA 1
ATOM 2608 C C . ARG A 1 345 ? -19.936 -10.350 11.507 1.00 86.00 345 ARG A C 1
ATOM 2610 O O . ARG A 1 345 ? -20.793 -10.225 12.378 1.00 86.00 345 ARG A O 1
ATOM 2617 N N . TRP A 1 346 ? -18.644 -10.169 11.736 1.00 86.62 346 TRP A N 1
ATOM 2618 C CA . TRP A 1 346 ? -18.094 -9.748 13.020 1.00 86.62 346 TRP A CA 1
ATOM 2619 C C . TRP A 1 346 ? -17.206 -8.530 12.828 1.00 86.62 346 TRP A C 1
ATOM 2621 O O . TRP A 1 346 ? -16.335 -8.524 11.963 1.00 86.62 346 TRP A O 1
ATOM 2631 N N . LYS A 1 347 ? -17.411 -7.509 13.652 1.00 88.25 347 LYS A N 1
ATOM 2632 C CA . LYS A 1 347 ? -16.554 -6.337 13.760 1.00 88.25 347 LYS A CA 1
ATOM 2633 C C . LYS A 1 347 ? -15.495 -6.590 14.828 1.00 88.25 347 LYS A C 1
ATOM 2635 O O . LYS A 1 347 ? -15.821 -6.731 16.002 1.00 88.25 347 LYS A O 1
ATOM 2640 N N . LEU A 1 348 ? -14.236 -6.625 14.421 1.00 86.75 348 LEU A N 1
ATOM 2641 C CA . LEU A 1 348 ? -13.074 -6.628 15.294 1.00 86.75 348 LEU A CA 1
ATOM 2642 C C . LEU A 1 348 ? -12.678 -5.190 15.633 1.00 86.75 348 LEU A C 1
ATOM 2644 O O . LEU A 1 348 ? -12.480 -4.361 14.745 1.00 86.75 348 LEU A O 1
ATOM 2648 N N . THR A 1 349 ? -12.468 -4.941 16.919 1.00 87.94 349 THR A N 1
ATOM 2649 C CA . THR A 1 349 ? -11.709 -3.799 17.432 1.00 87.94 349 THR A CA 1
ATOM 2650 C C . THR A 1 349 ? -10.698 -4.297 18.453 1.00 87.94 349 THR A C 1
ATOM 2652 O O . THR A 1 349 ? -10.983 -5.215 19.218 1.00 87.94 349 THR A O 1
ATOM 2655 N N . ILE A 1 350 ? -9.509 -3.709 18.470 1.00 86.12 350 ILE A N 1
ATOM 2656 C CA . ILE A 1 350 ? -8.478 -4.025 19.457 1.00 86.12 350 ILE A CA 1
ATOM 2657 C C . ILE A 1 350 ? -8.341 -2.832 20.382 1.00 86.12 350 ILE A C 1
ATOM 2659 O O . ILE A 1 350 ? -8.294 -1.693 19.923 1.00 86.12 350 ILE A O 1
ATOM 2663 N N . ARG A 1 351 ? -8.292 -3.086 21.685 1.00 86.06 351 ARG A N 1
ATOM 2664 C CA . ARG A 1 351 ? -8.102 -2.060 22.704 1.00 86.06 351 ARG A CA 1
ATOM 2665 C C . ARG A 1 351 ? -6.777 -2.278 23.404 1.00 86.06 351 ARG A C 1
ATOM 2667 O O . ARG A 1 351 ? -6.450 -3.402 23.764 1.00 86.06 351 ARG A O 1
ATOM 2674 N N . ALA A 1 352 ? -6.033 -1.207 23.625 1.00 80.12 352 ALA A N 1
ATOM 2675 C CA . ALA A 1 352 ? -4.768 -1.262 24.343 1.00 80.12 352 ALA A CA 1
ATOM 2676 C C . ALA A 1 352 ? -4.742 -0.177 25.414 1.00 80.12 352 ALA A C 1
ATOM 2678 O O . ALA A 1 352 ? -5.174 0.953 25.173 1.00 80.12 352 ALA A O 1
ATOM 2679 N N . LYS A 1 353 ? -4.251 -0.524 26.603 1.00 79.12 353 LYS A N 1
ATOM 2680 C CA . LYS A 1 353 ? -4.117 0.428 27.700 1.00 79.12 353 LYS A CA 1
ATOM 2681 C C . LYS A 1 353 ? -2.775 1.142 27.585 1.00 79.12 353 LYS A C 1
ATOM 2683 O O . LYS A 1 353 ? -1.720 0.505 27.523 1.00 79.12 353 LYS A O 1
ATOM 2688 N N . ARG A 1 354 ? -2.823 2.472 27.526 1.00 74.50 354 ARG A N 1
ATOM 2689 C CA . ARG A 1 354 ? -1.624 3.309 27.490 1.00 74.50 354 ARG A CA 1
ATOM 2690 C C . ARG A 1 354 ? -0.857 3.182 28.808 1.00 74.50 354 ARG A C 1
ATOM 2692 O O . ARG A 1 354 ? -1.466 3.243 29.872 1.00 74.50 354 ARG A O 1
ATOM 2699 N N . ALA A 1 355 ? 0.469 3.081 28.729 1.00 68.06 355 ALA A N 1
ATOM 2700 C CA . ALA A 1 355 ? 1.331 3.188 29.895 1.00 68.06 355 ALA A CA 1
ATOM 2701 C C . ALA A 1 355 ? 1.274 4.610 30.478 1.00 68.06 355 ALA A C 1
ATOM 2703 O O . ALA A 1 355 ? 1.649 5.571 29.798 1.00 68.06 355 ALA A O 1
ATOM 2704 N N . GLU A 1 356 ? 0.816 4.762 31.722 1.00 64.56 356 GLU A N 1
ATOM 2705 C CA . GLU A 1 356 ? 0.962 6.031 32.442 1.00 64.56 356 GLU A CA 1
ATOM 2706 C C . GLU A 1 356 ? 2.417 6.205 32.889 1.00 64.56 356 GLU A C 1
ATOM 2708 O O . GLU A 1 356 ? 2.994 5.336 33.546 1.00 64.56 356 GLU A O 1
ATOM 2713 N N . VAL A 1 357 ? 3.019 7.341 32.535 1.00 53.91 357 VAL A N 1
ATOM 2714 C CA . VAL A 1 357 ? 4.320 7.740 33.075 1.00 53.91 357 VAL A CA 1
ATOM 2715 C C . VAL A 1 357 ? 4.062 8.426 34.416 1.00 53.91 357 VAL A C 1
ATOM 2717 O O . VAL A 1 357 ? 3.676 9.589 34.448 1.00 53.91 357 VAL A O 1
ATOM 2720 N N . GLY A 1 358 ? 4.280 7.710 35.522 1.00 52.44 358 GLY A N 1
ATOM 2721 C CA . GLY A 1 358 ? 4.508 8.328 36.834 1.00 52.44 358 GLY A CA 1
ATOM 2722 C C . GLY A 1 358 ? 3.309 8.596 37.755 1.00 52.44 358 GLY A C 1
ATOM 2723 O O . GLY A 1 358 ? 3.515 9.236 38.782 1.00 52.44 358 GLY A O 1
ATOM 2724 N N . SER A 1 359 ? 2.097 8.103 37.491 1.00 42.69 359 SER A N 1
ATOM 2725 C CA . SER A 1 359 ? 0.978 8.208 38.446 1.00 42.69 359 SER A CA 1
ATOM 2726 C C . SER A 1 359 ? 0.426 6.840 38.826 1.00 42.69 359 SER A C 1
ATOM 2728 O O . SER A 1 359 ? 0.001 6.068 37.978 1.00 42.69 359 SER A O 1
ATOM 2730 N N . GLY A 1 360 ? 0.388 6.546 40.128 1.00 43.09 360 GLY A N 1
ATOM 2731 C CA . GLY A 1 360 ? -0.240 5.351 40.707 1.00 43.09 360 GLY A CA 1
ATOM 2732 C C . GLY A 1 360 ? -1.771 5.320 40.594 1.00 43.09 360 GLY A C 1
ATOM 2733 O O . GLY A 1 360 ? -2.426 4.724 41.444 1.00 43.09 360 GLY A O 1
ATOM 2734 N N . ASN A 1 361 ? -2.350 5.963 39.576 1.00 40.88 361 ASN A N 1
ATOM 2735 C CA . ASN A 1 361 ? -3.772 5.905 39.283 1.00 40.88 361 ASN A CA 1
ATOM 2736 C C . ASN A 1 361 ? -4.012 4.860 38.191 1.00 40.88 361 ASN A C 1
ATOM 2738 O O . ASN A 1 361 ? -3.585 4.992 37.054 1.00 40.88 361 ASN A O 1
ATOM 2742 N N . ALA A 1 362 ? -4.758 3.809 38.523 1.00 43.84 362 ALA A N 1
ATOM 2743 C CA . ALA A 1 362 ? -5.062 2.688 37.630 1.00 43.84 362 ALA A CA 1
ATOM 2744 C C . ALA A 1 362 ? -5.997 3.037 36.438 1.00 43.84 362 ALA A C 1
ATOM 2746 O O . ALA A 1 362 ? -6.510 2.130 35.774 1.00 43.84 362 ALA A O 1
ATOM 2747 N N . GLY A 1 363 ? -6.214 4.327 36.155 1.00 51.62 363 GLY A N 1
ATOM 2748 C CA . GLY A 1 363 ? -7.213 4.877 35.231 1.00 51.62 363 GLY A CA 1
ATOM 2749 C C . GLY A 1 363 ? -6.714 5.195 33.818 1.00 51.62 363 GLY A C 1
ATOM 2750 O O . GLY A 1 363 ? -7.343 6.006 33.142 1.00 51.62 363 GLY A O 1
ATOM 2751 N N . GLY A 1 364 ? -5.615 4.575 33.373 1.00 62.44 364 GLY A N 1
ATOM 2752 C CA . GLY A 1 364 ? -5.000 4.847 32.071 1.00 62.44 364 GLY A CA 1
ATOM 2753 C C . GLY A 1 364 ? -5.990 4.854 30.901 1.00 62.44 364 GLY A C 1
ATOM 2754 O O . GLY A 1 364 ? -6.842 3.969 30.774 1.00 62.44 364 GLY A O 1
ATOM 2755 N N . ALA A 1 365 ? -5.863 5.862 30.035 1.00 74.56 365 ALA A N 1
ATOM 2756 C CA . ALA A 1 365 ? -6.711 6.023 28.861 1.00 74.56 365 ALA A CA 1
ATOM 2757 C C . ALA A 1 365 ? -6.586 4.819 27.910 1.00 74.56 365 ALA A C 1
ATOM 2759 O O . ALA A 1 365 ? -5.489 4.322 27.630 1.00 74.56 365 ALA A O 1
ATOM 2760 N N . TRP A 1 366 ? -7.729 4.366 27.396 1.00 79.00 366 TRP A N 1
ATOM 2761 C CA . TRP A 1 366 ? -7.785 3.282 26.425 1.00 79.00 366 TRP A CA 1
ATOM 2762 C C . TRP A 1 366 ? -7.612 3.823 25.018 1.00 79.00 366 TRP A C 1
ATOM 2764 O O . TRP A 1 366 ? -8.295 4.756 24.605 1.00 79.00 366 TRP A O 1
ATOM 2774 N N . TRP A 1 367 ? -6.745 3.166 24.272 1.00 80.44 367 TRP A N 1
ATOM 2775 C CA . TRP A 1 367 ? -6.665 3.301 22.835 1.00 80.44 367 TRP A CA 1
ATOM 2776 C C . TRP A 1 367 ? -7.553 2.237 22.162 1.00 80.44 367 TRP A C 1
ATOM 2778 O O . TRP A 1 367 ? -7.690 1.131 22.698 1.00 80.44 367 TRP A O 1
ATOM 2788 N N . VAL A 1 368 ? -8.149 2.553 21.004 1.00 84.88 368 VAL A N 1
ATOM 2789 C CA . VAL A 1 368 ? -9.022 1.648 20.227 1.00 84.88 368 VAL A CA 1
ATOM 2790 C C . VAL A 1 368 ? -8.665 1.641 18.737 1.00 84.88 368 VAL A C 1
ATOM 2792 O O . VAL A 1 368 ? -8.521 2.698 18.126 1.00 84.88 368 VAL A O 1
ATOM 2795 N N . SER A 1 369 ? -8.601 0.455 18.127 1.00 83.94 369 SER A N 1
ATOM 2796 C CA . SER A 1 369 ? -8.250 0.287 16.712 1.00 83.94 369 SER A CA 1
ATOM 2797 C C . SER A 1 369 ? -9.297 0.772 15.744 1.00 83.94 369 SER A C 1
ATOM 2799 O O . SER A 1 369 ? -10.483 0.902 16.063 1.00 83.94 369 SER A O 1
ATOM 2801 N N . GLU A 1 370 ? -8.854 0.957 14.502 1.00 84.81 370 GLU A N 1
ATOM 2802 C CA . GLU A 1 370 ? -9.786 0.990 13.390 1.00 84.81 370 GLU A CA 1
ATOM 2803 C C . GLU A 1 370 ? -10.561 -0.332 13.324 1.00 84.81 370 GLU A C 1
ATOM 2805 O O . GLU A 1 370 ? -9.976 -1.400 13.555 1.00 84.81 370 GLU A O 1
ATOM 2810 N N . PRO A 1 371 ? -11.883 -0.272 13.094 1.00 85.38 371 PRO A N 1
ATOM 2811 C CA . PRO A 1 371 ? -12.714 -1.458 13.036 1.00 85.38 371 PRO A CA 1
ATOM 2812 C C . PRO A 1 371 ? -12.482 -2.240 11.742 1.00 85.38 371 PRO A C 1
ATOM 2814 O O . PRO A 1 371 ? -12.402 -1.682 10.644 1.00 85.38 371 PRO A O 1
ATOM 2817 N N . TRP A 1 372 ? -12.456 -3.562 11.877 1.00 83.25 372 TRP A N 1
ATOM 2818 C CA . TRP A 1 372 ? -12.394 -4.501 10.760 1.00 83.25 372 TRP A CA 1
ATOM 2819 C C . TRP A 1 372 ? -13.621 -5.385 10.752 1.00 83.25 372 TRP A C 1
ATOM 2821 O O . TRP A 1 372 ? -13.974 -5.933 11.789 1.00 83.25 372 TRP A O 1
ATOM 2831 N N . VAL A 1 373 ? -14.247 -5.576 9.594 1.00 82.50 373 VAL A N 1
ATOM 2832 C CA . VAL A 1 373 ? -15.313 -6.571 9.461 1.00 82.50 373 VAL A CA 1
ATOM 2833 C C . VAL A 1 373 ? -14.747 -7.835 8.843 1.00 82.50 373 VAL A C 1
ATOM 2835 O O . VAL A 1 373 ? -14.172 -7.814 7.757 1.00 82.50 373 VAL A O 1
ATOM 2838 N N . ILE A 1 374 ? -14.927 -8.942 9.552 1.00 79.94 374 ILE A N 1
ATOM 2839 C CA . ILE A 1 374 ? -14.593 -10.283 9.095 1.00 79.94 374 ILE A CA 1
ATOM 2840 C C . ILE A 1 374 ? -15.877 -11.085 8.911 1.00 79.94 374 ILE A C 1
ATOM 2842 O O . ILE A 1 374 ? -16.833 -10.961 9.680 1.00 79.94 374 ILE A O 1
ATOM 2846 N N . GLN A 1 375 ? -15.900 -11.924 7.882 1.00 79.94 375 GLN A N 1
ATOM 2847 C CA . GLN A 1 375 ? -16.977 -12.880 7.683 1.00 79.94 375 GLN A CA 1
ATOM 2848 C C . GLN A 1 375 ? -16.560 -14.213 8.294 1.00 79.94 375 GLN A C 1
ATOM 2850 O O . GLN A 1 375 ? -15.717 -14.901 7.731 1.00 79.94 375 GLN A O 1
ATOM 2855 N N . CYS A 1 376 ? -17.170 -14.606 9.408 1.00 75.56 376 CYS A N 1
ATOM 2856 C CA . CYS A 1 376 ? -16.991 -15.935 9.980 1.00 75.56 376 CYS A CA 1
ATOM 2857 C C . CYS A 1 376 ? -17.916 -16.915 9.254 1.00 75.56 376 CYS A C 1
ATOM 2859 O O . CYS A 1 376 ? -19.144 -16.810 9.323 1.00 75.56 376 CYS A O 1
ATOM 2861 N N . LYS A 1 377 ? -17.338 -17.891 8.558 1.00 65.88 377 LYS A N 1
ATOM 2862 C CA . LYS A 1 377 ? -18.063 -19.092 8.134 1.00 65.88 377 LYS A CA 1
ATOM 2863 C C . LYS A 1 377 ? -18.170 -19.952 9.396 1.00 65.88 377 LYS A C 1
ATOM 2865 O O . LYS A 1 377 ? -17.143 -20.228 10.001 1.00 65.88 377 LYS A O 1
ATOM 2870 N N . GLY A 1 378 ? -19.377 -20.231 9.887 1.00 56.25 378 GLY A N 1
ATOM 2871 C CA . GLY A 1 378 ? -19.578 -20.894 11.187 1.00 56.25 378 GLY A CA 1
ATOM 2872 C C . GLY A 1 378 ? -18.878 -22.248 11.310 1.00 56.25 378 GLY A C 1
ATOM 2873 O O . GLY A 1 378 ? -18.264 -22.720 10.360 1.00 56.25 378 GLY A O 1
ATOM 2874 N N . LYS A 1 379 ? -18.998 -22.879 12.490 1.00 50.03 379 LYS A N 1
ATOM 2875 C CA . LYS A 1 379 ? -18.427 -24.205 12.797 1.00 50.03 379 LYS A CA 1
ATOM 2876 C C . LYS A 1 379 ? -18.492 -25.126 11.576 1.00 50.03 379 LYS A C 1
ATOM 2878 O O . LYS A 1 379 ? -19.584 -25.530 11.192 1.00 50.03 379 LYS A O 1
ATOM 2883 N N . ASN A 1 380 ? -17.336 -25.484 11.017 1.00 40.84 380 ASN A N 1
ATOM 2884 C CA . ASN A 1 380 ? -17.243 -26.645 10.146 1.00 40.84 380 ASN A CA 1
ATOM 2885 C C . ASN A 1 380 ? -17.666 -27.852 11.009 1.00 40.84 380 ASN A C 1
ATOM 2887 O O . ASN A 1 380 ? -16.958 -28.151 11.979 1.00 40.84 380 ASN A O 1
ATOM 2891 N N . PRO A 1 381 ? -18.820 -28.503 10.765 1.00 37.03 381 PRO A N 1
ATOM 2892 C CA . PRO A 1 381 ? -19.332 -29.553 11.650 1.00 37.03 381 PRO A CA 1
ATOM 2893 C C . PRO A 1 381 ? -18.402 -30.777 11.731 1.00 37.03 381 PRO A C 1
ATOM 2895 O O . PRO A 1 381 ? -18.573 -31.606 12.618 1.00 37.03 381 PRO A O 1
ATOM 2898 N N . ALA A 1 382 ? -17.392 -30.867 10.859 1.00 33.53 382 ALA A N 1
ATOM 2899 C CA . ALA A 1 382 ? -16.475 -31.998 10.760 1.00 33.53 382 ALA A CA 1
ATOM 2900 C C . ALA A 1 382 ? -15.062 -31.763 11.331 1.00 33.53 382 ALA A C 1
ATOM 2902 O O . ALA A 1 382 ? -14.220 -32.650 11.222 1.00 33.53 382 ALA A O 1
ATOM 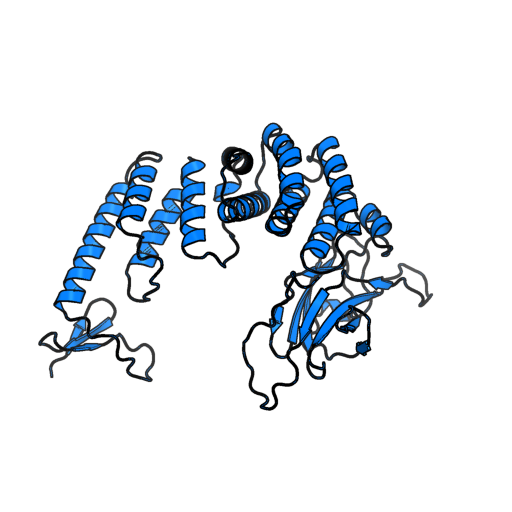2903 N N . GLY A 1 383 ? -14.743 -30.592 11.899 1.00 31.95 383 GLY A N 1
ATOM 2904 C CA . GLY A 1 383 ? -13.391 -30.334 12.428 1.00 31.95 383 GLY A CA 1
ATOM 2905 C C . GLY A 1 383 ? -12.264 -30.418 11.385 1.00 31.95 383 GLY A C 1
ATOM 2906 O O . GLY A 1 383 ? -11.091 -30.422 11.756 1.00 31.95 383 GLY A O 1
ATOM 2907 N N . GLN A 1 384 ? -12.594 -30.470 10.091 1.00 26.73 384 GLN A N 1
ATOM 2908 C CA . GLN A 1 384 ? -11.594 -30.464 9.036 1.00 26.73 384 GLN A CA 1
ATOM 2909 C C . GLN A 1 384 ? -11.113 -29.028 8.780 1.00 26.73 384 GLN A C 1
ATOM 2911 O O . GLN A 1 384 ? -11.937 -28.114 8.642 1.00 26.73 384 GLN A O 1
ATOM 2916 N N . PRO A 1 385 ? -9.791 -28.800 8.730 1.00 33.34 385 PRO A N 1
ATOM 2917 C CA . PRO A 1 385 ? -9.230 -27.524 8.326 1.00 33.34 385 PRO A CA 1
ATOM 2918 C C . PRO A 1 385 ? -9.492 -27.331 6.831 1.00 33.34 385 PRO A C 1
ATOM 2920 O O . PRO A 1 385 ? -8.722 -27.775 5.987 1.00 33.34 385 PRO A O 1
ATOM 2923 N N . GLU A 1 386 ? -10.585 -26.660 6.484 1.00 32.66 386 GLU A N 1
ATOM 2924 C CA . GLU A 1 386 ? -10.704 -26.090 5.148 1.00 32.66 386 GLU A CA 1
ATOM 2925 C C . GLU A 1 386 ? -9.776 -24.877 5.089 1.00 32.66 386 GLU A C 1
ATOM 2927 O O . GLU A 1 386 ? -9.979 -23.877 5.779 1.00 32.66 386 GLU A O 1
ATOM 2932 N N . SER A 1 387 ? -8.723 -24.958 4.281 1.00 31.48 387 SER A N 1
ATOM 2933 C CA . SER A 1 387 ? -7.794 -23.860 4.003 1.00 31.48 387 SER A CA 1
ATOM 2934 C C . SER A 1 387 ? -8.407 -22.819 3.060 1.00 31.48 387 SER A C 1
ATOM 2936 O O . SER A 1 387 ? -7.716 -22.272 2.202 1.00 31.48 387 SER A O 1
ATOM 2938 N N . VAL A 1 388 ? -9.716 -22.573 3.159 1.00 31.64 388 VAL A N 1
ATOM 2939 C CA . VAL A 1 388 ? -10.360 -21.523 2.378 1.00 31.64 388 VAL A CA 1
ATOM 2940 C C . VAL A 1 388 ? -10.086 -20.217 3.117 1.00 31.64 388 VAL A C 1
ATOM 2942 O O . VAL A 1 388 ? -10.592 -20.066 4.233 1.00 31.64 388 VAL A O 1
ATOM 2945 N N . PRO A 1 389 ? -9.296 -19.284 2.551 1.00 33.28 389 PRO A N 1
ATOM 2946 C CA . PRO A 1 389 ? -9.083 -17.987 3.173 1.00 33.28 389 PRO A CA 1
ATOM 2947 C C . PRO A 1 389 ? -10.452 -17.368 3.462 1.00 33.28 389 PRO A C 1
ATOM 2949 O O . PRO A 1 389 ? -11.314 -17.265 2.581 1.00 33.28 389 PRO A O 1
ATOM 2952 N N . LEU A 1 390 ? -10.694 -17.025 4.725 1.00 37.22 390 LEU A N 1
ATOM 2953 C CA . LEU A 1 390 ? -11.851 -16.225 5.087 1.00 37.22 390 LEU A CA 1
ATOM 2954 C C . LEU A 1 390 ? -11.629 -14.878 4.400 1.00 37.22 390 LEU A C 1
ATOM 2956 O O . LEU A 1 390 ? -10.667 -14.166 4.688 1.00 37.22 390 LEU A O 1
ATOM 2960 N N . VAL A 1 391 ? -12.483 -14.571 3.425 1.00 37.06 391 VAL A N 1
ATOM 2961 C CA . VAL A 1 391 ? -12.400 -13.315 2.687 1.00 37.06 391 VAL A CA 1
ATOM 2962 C C . VAL A 1 391 ? -12.674 -12.192 3.681 1.00 37.06 391 VAL A C 1
ATOM 2964 O O . VAL A 1 391 ? -13.809 -12.000 4.121 1.00 37.06 391 VAL A O 1
ATOM 2967 N N . VAL A 1 392 ? -11.625 -11.459 4.053 1.00 42.69 392 VAL A N 1
ATOM 2968 C CA . VAL A 1 392 ? -11.742 -10.145 4.686 1.00 42.69 392 VAL A CA 1
ATOM 2969 C C . VAL A 1 392 ? -12.254 -9.231 3.585 1.00 42.69 392 VAL A C 1
ATOM 2971 O O . VAL A 1 392 ? -11.475 -8.680 2.819 1.00 42.69 392 VAL A O 1
ATOM 2974 N N . ASN A 1 393 ? -13.571 -9.225 3.387 1.00 32.41 393 ASN A N 1
ATOM 2975 C CA . ASN A 1 393 ? -14.181 -8.592 2.230 1.00 32.41 393 ASN A CA 1
ATOM 2976 C C . ASN A 1 393 ? -14.318 -7.083 2.497 1.00 32.41 393 ASN A C 1
ATOM 2978 O O . ASN A 1 393 ? -15.125 -6.709 3.352 1.00 32.41 393 ASN A O 1
ATOM 2982 N N . PRO A 1 394 ? -13.566 -6.209 1.802 1.00 35.59 394 PRO A N 1
ATOM 2983 C CA . PRO A 1 394 ? -13.701 -4.763 1.956 1.00 35.59 394 PRO A CA 1
ATOM 2984 C C . PRO A 1 394 ? -14.975 -4.211 1.289 1.00 35.59 394 PRO A C 1
ATOM 2986 O O . PRO A 1 394 ? -15.256 -3.026 1.418 1.00 35.59 394 PRO A O 1
ATOM 2989 N N . GLU A 1 395 ? -15.747 -5.034 0.567 1.00 27.86 395 GLU A N 1
ATOM 2990 C CA . GLU A 1 395 ? -16.820 -4.572 -0.323 1.00 27.86 395 GLU A CA 1
ATOM 2991 C C . GLU A 1 395 ? -18.256 -4.844 0.147 1.00 27.86 395 GLU A C 1
ATOM 2993 O O . GLU A 1 395 ? -19.168 -4.866 -0.680 1.00 27.86 395 GLU A O 1
ATOM 2998 N N . ILE A 1 396 ? -18.507 -5.038 1.442 1.00 30.39 396 ILE A N 1
ATOM 2999 C CA . ILE A 1 396 ? -19.893 -5.144 1.923 1.00 30.39 396 ILE A CA 1
ATOM 3000 C C . ILE A 1 396 ? -20.291 -3.811 2.571 1.00 30.39 396 ILE A C 1
ATOM 3002 O O . ILE A 1 396 ? -19.714 -3.497 3.620 1.00 30.39 396 ILE A O 1
ATOM 3006 N N . PRO A 1 397 ? -21.218 -3.040 1.959 1.00 30.73 397 PRO A N 1
ATOM 3007 C CA . PRO A 1 397 ? -21.677 -1.758 2.492 1.00 30.73 397 PRO A CA 1
ATOM 3008 C C . PRO A 1 397 ? -22.228 -1.829 3.927 1.00 30.73 397 PRO A C 1
ATOM 3010 O O . PRO A 1 397 ? -22.550 -2.940 4.437 1.00 30.73 397 PRO A O 1
#

Radius of gyration: 26.45 Å; chains: 1; bounding box: 52×76×72 Å

Secondary structure (DSSP, 8-state):
--EEEPTTS-EEETTSS-EE---SS-----------HHHHHHHHHHHHHHHHHHHHHHTSPTTHHHHHHHHHHHHHGGGTT---TT-SHHHHHHHHHHHHHT-S-HHHHHHHHHHHHHH-TTSPP---GGG-SHHHHHHHHHHHT-SS--HHHHHHHHHHHHHHHHTT----HHHHHHHHHHHHHHHHSTTTHHHHHHHHHHHHHHHGG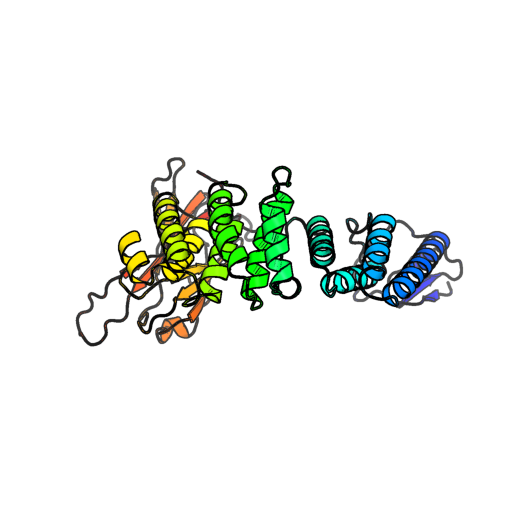GS-HHHHHHHHHHHHHHHHH--SSHHHHHHHHHHHHHHHHHHHHHHH-PPTT--EEEEEEEEETTEEEEEEEE-S-SPPB-SPPEEEEEEE-TTS-EEEEE----EEE--HHHHS-B-SSEEEEEEEE-TTPPSEEEEEEEEEEBPPSS---S-PPEEEPPPEEEEE----TT-------B---TT--

Sequence (397 aa):
EDWRILPGGWRGSTGGEQIFEPDLAAKSPLSVPMLTWDTLMVSTRSNLRSAAALRAVLSVPAGVRDHGVLDWIGRNCGALQNRHPESVWPGASTAALEALYSSPIAASRWAAARIEKRAEPNLAFKRGEPFAQPEALDYLVEILAKSEISSVDVILCLEAIAAGMDAGGKPFPSTLEAFARVLPEKARDKSTKIPAISAMLSIARRMDALLPGQVREKWLEAVLEWYGAEKQGPALGLLARLLVALGGPEAYEKAKGNPRGVILLVEDLVADSTRLKGILRQAGTAVGIQEKPVFRFERLDAMGKVVATKDDLVVSFEPAEWRAGWAGPGVVPFSVETRGLEAGRWKLTIRAKRAEVGSGNAGGAWWVSEPWVIQCKGKNPAGQPESVPLVVNPEIP

Foldseek 3Di:
DDWDQDPPGKIADPVQQDIGHNCPDDDDDPPDPDCGPVNVVVLVVVLVVLLVQLVVLLPDDFPSSLVSLVVSCVVPVVCLLPPPVPHPCVVSVVVSLVSQLPGPDLVSVLVSLVSVCVSPVPDQDQPQCSCQEQVNLQVLLVQLPDPDDDLSSLLSSLSNLLNVLLNQHDHDPVSLVSLLPRLLVLCPDPSRVLSSLSNLLSVLQNCQVPRDLVSLVSVLVSLLVVLLVQQADDSNLSSLSSNCSRPNQVSSCVSPVFDGQFAWEWAPFWDFLWKTKTKTWGPFGQWWFAAAKWKKKFFQDPVGDGDDIDGDWDWPDDDPCRNRIHGGTDIHMTMTTPPPPAFHKIKIKIKTFIDDDPDPDPDGGIGIYGIFIWGRPGDPVPPDRPRPIRPSDSPDD

pLDDT: mean 74.47, std 18.18, range [26.73, 96.5]